Protein AF-0000000065938375 (afdb_homodimer)

Solvent-accessible surface area (backbone atoms only — not comparable to full-atom values): 30295 Å² total; per-residue (Å²): 122,75,42,34,35,33,40,29,42,66,92,52,25,64,59,48,49,50,42,37,42,41,39,72,39,53,67,46,79,49,100,87,49,58,55,34,48,52,85,42,92,47,47,42,43,30,56,31,50,32,79,52,37,41,55,39,15,43,71,57,74,20,39,21,31,38,29,40,46,55,35,34,54,45,63,65,41,68,56,38,83,73,40,83,43,70,68,38,93,85,53,74,47,67,37,32,29,26,34,31,30,43,57,88,48,88,69,65,47,76,71,65,39,52,76,32,38,33,35,16,75,52,41,59,46,50,51,50,54,32,52,77,70,70,33,58,53,50,70,38,79,39,97,58,75,57,64,71,30,47,69,75,78,18,54,27,31,46,46,79,39,79,85,44,58,72,39,48,76,50,49,33,37,77,57,46,77,75,40,78,27,41,38,25,38,35,27,7,58,71,40,56,68,33,67,69,54,31,53,53,50,51,51,51,48,51,34,42,50,8,18,50,61,15,59,69,34,26,37,37,36,28,31,28,42,62,91,30,40,68,52,32,59,66,61,46,66,80,86,51,82,53,49,75,42,80,46,95,52,84,60,32,31,33,41,36,38,72,43,54,50,86,48,44,81,61,43,50,61,51,26,42,74,33,47,38,38,78,72,43,79,43,86,50,46,55,41,80,132,122,75,41,34,34,34,40,28,41,64,94,54,25,64,60,50,48,50,45,37,42,41,39,72,37,54,67,45,79,52,99,87,50,57,57,35,48,52,83,40,93,46,48,44,44,31,56,31,50,33,80,51,37,41,56,41,16,43,70,57,72,20,39,21,33,39,29,40,46,54,35,33,56,45,63,64,42,70,57,38,84,74,41,84,44,71,68,39,94,86,55,74,49,69,38,33,31,27,34,31,31,44,58,87,49,89,69,64,47,75,72,66,40,52,76,32,38,31,35,17,76,52,42,58,46,49,51,51,53,31,52,76,70,72,32,58,52,51,69,40,80,39,94,58,74,60,63,70,31,47,69,77,78,18,56,27,31,45,45,78,38,80,82,46,60,72,40,48,76,50,49,34,37,76,58,47,77,75,41,78,28,43,37,27,38,35,26,8,58,72,39,55,68,34,68,69,53,30,52,52,51,52,49,49,48,50,33,42,51,8,17,52,62,15,58,67,34,26,34,39,34,27,31,26,41,61,90,29,41,68,51,31,57,67,61,41,67,80,82,54,83,50,46,75,42,80,45,97,52,82,57,30,30,35,41,36,41,72,44,53,49,89,46,43,82,63,42,50,61,49,26,44,73,32,48,39,36,79,71,44,79,42,86,48,45,57,43,80,130

Sequence (578 aa):
MLLKLGIPKGSLENATIDLFRRAGFQITTSSRSYFPGIDDPEIECMLIRAQEMARYVEDGILDSGLTGRDWIEENEAAIVPVADLIYAKQSFGKVRWVLAVPEASSFRTVHDLEGKIIATELVATTKRYMAKHGVKAKVEFSWGATEVKPPVLADAIVEVTETGSSLRANKLKIIDTVLESNTQLIANKASWEDPEKRRKLEDIRMLLQGAINALGKVGLMLNVHKDNLKAVLGVLPALKRPTISHLSDDEWLAVNTILDESTVRDIIPRLKQAGGEGIVEYPLNKIVLMLLKLGIPKGSLENATIDLFRRAGFQITTSSRSYFPGIDDPEIECMLIRAQEMARYVEDGILDSGLTGRDWIEENEAAIVPVADLIYAKQSFGKVRWVLAVPEASSFRTVHDLEGKIIATELVATTKRYMAKHGVKAKVEFSWGATEVKPPVLADAIVEVTETGSSLRANKLKIIDTVLESNTQLIANKASWEDPEKRRKLEDIRMLLQGAINALGKVGLMLNVHKDNLKAVLGVLPALKRPTISHLSDDEWLAVNTILDESTVRDIIPRLKQAGGEGIVEYPLNKIVL

Structure (mmCIF, N/CA/C/O backbone):
data_AF-0000000065938375-model_v1
#
loop_
_entity.id
_entity.type
_entity.pdbx_description
1 polymer 'ATP phosphoribosyltransferase'
#
loop_
_atom_site.group_PDB
_atom_site.id
_atom_site.type_symbol
_atom_site.label_atom_id
_atom_site.label_alt_id
_atom_site.label_comp_id
_atom_site.label_asym_id
_atom_site.label_entity_id
_atom_site.label_seq_id
_atom_site.pdbx_PDB_ins_code
_atom_site.Cartn_x
_atom_site.Cartn_y
_atom_site.Cartn_z
_atom_site.occupancy
_atom_site.B_iso_or_equiv
_atom_site.auth_seq_id
_atom_site.auth_comp_id
_atom_site.auth_asym_id
_atom_site.auth_atom_id
_atom_site.pdbx_PDB_model_num
ATOM 1 N N . MET A 1 1 ? 24.375 -21.438 -24.609 1 64.5 1 MET A N 1
ATOM 2 C CA . MET A 1 1 ? 23.375 -20.375 -24.641 1 64.5 1 MET A CA 1
ATOM 3 C C . MET A 1 1 ? 22.656 -20.25 -23.297 1 64.5 1 MET A C 1
ATOM 5 O O . MET A 1 1 ? 22.391 -21.25 -22.641 1 64.5 1 MET A O 1
ATOM 9 N N . LEU A 1 2 ? 22.703 -19 -22.656 1 89.5 2 LEU A N 1
ATOM 10 C CA . LEU A 1 2 ? 22.172 -18.781 -21.312 1 89.5 2 LEU A CA 1
ATOM 11 C C . LEU A 1 2 ? 20.703 -18.375 -21.375 1 89.5 2 LEU A C 1
ATOM 13 O O . LEU A 1 2 ? 20.312 -17.516 -22.156 1 89.5 2 LEU A O 1
ATOM 17 N N . LEU A 1 3 ? 19.844 -19.281 -20.891 1 97.56 3 LEU A N 1
ATOM 18 C CA . LEU A 1 3 ? 18.422 -19 -20.781 1 97.56 3 LEU A CA 1
ATOM 19 C C . LEU A 1 3 ? 18.125 -18.141 -19.562 1 97.56 3 LEU A C 1
ATOM 21 O O . LEU A 1 3 ? 18.375 -18.547 -18.438 1 97.56 3 LEU A O 1
ATOM 25 N N . LYS A 1 4 ? 17.609 -16.969 -19.812 1 97.81 4 LYS A N 1
ATOM 26 C CA . LYS A 1 4 ? 17.156 -16.109 -18.719 1 97.81 4 LYS A CA 1
ATOM 27 C C . LYS A 1 4 ? 15.734 -16.453 -18.297 1 97.81 4 LYS A C 1
ATOM 29 O O . LYS A 1 4 ? 14.789 -16.203 -19.047 1 97.81 4 LYS A O 1
ATOM 34 N N . LEU A 1 5 ? 15.641 -16.984 -17.094 1 98.44 5 LEU A N 1
ATOM 35 C CA . LEU A 1 5 ? 14.367 -17.5 -16.625 1 98.44 5 LEU A CA 1
ATOM 36 C C . LEU A 1 5 ? 13.844 -16.688 -15.445 1 98.44 5 LEU A C 1
ATOM 38 O O . LEU A 1 5 ? 14.508 -16.578 -14.414 1 98.44 5 LEU A O 1
ATOM 42 N N . GLY A 1 6 ? 12.641 -16.125 -15.633 1 98 6 GLY A N 1
ATOM 43 C CA . GLY A 1 6 ? 12.008 -15.422 -14.539 1 98 6 GLY A CA 1
ATOM 44 C C . GLY A 1 6 ? 11.266 -16.328 -13.586 1 98 6 GLY A C 1
ATOM 45 O O . GLY A 1 6 ? 10.398 -17.109 -14.008 1 98 6 GLY A O 1
ATOM 46 N N . ILE A 1 7 ? 11.641 -16.25 -12.289 1 97.75 7 ILE A N 1
ATOM 47 C CA . ILE A 1 7 ? 10.922 -16.922 -11.203 1 97.75 7 ILE A CA 1
ATOM 48 C C . ILE A 1 7 ? 10 -15.922 -10.508 1 97.75 7 ILE A C 1
ATOM 50 O O . ILE A 1 7 ? 10.422 -14.812 -10.156 1 97.75 7 ILE A O 1
ATOM 54 N N . PRO A 1 8 ? 8.703 -16.359 -10.367 1 96.19 8 PRO A N 1
ATOM 55 C CA . PRO A 1 8 ? 7.801 -15.375 -9.758 1 96.19 8 PRO A CA 1
ATOM 56 C C . PRO A 1 8 ? 8.125 -15.109 -8.289 1 96.19 8 PRO A C 1
ATOM 58 O O . PRO A 1 8 ? 8.289 -16.047 -7.508 1 96.19 8 PRO A O 1
ATOM 61 N N . LYS A 1 9 ? 8.25 -13.867 -7.961 1 93.38 9 LYS A N 1
ATOM 62 C CA . LYS A 1 9 ? 8.383 -13.422 -6.574 1 93.38 9 LYS A CA 1
ATOM 63 C C . LYS A 1 9 ? 7.012 -13.281 -5.91 1 93.38 9 LYS A C 1
ATOM 65 O O . LYS A 1 9 ? 6.023 -12.961 -6.574 1 93.38 9 LYS A O 1
ATOM 70 N N . GLY A 1 10 ? 6.977 -13.609 -4.586 1 88.81 10 GLY A N 1
ATOM 71 C CA . GLY A 1 10 ? 5.723 -13.453 -3.861 1 88.81 10 GLY A CA 1
ATOM 72 C C . GLY A 1 10 ? 5.016 -14.773 -3.607 1 88.81 10 GLY A C 1
ATOM 73 O O . GLY A 1 10 ? 5.648 -15.766 -3.236 1 88.81 10 GLY A O 1
ATOM 74 N N . SER A 1 11 ? 3.674 -14.75 -3.797 1 85.31 11 SER A N 1
ATOM 75 C CA . SER A 1 11 ? 2.818 -15.844 -3.352 1 85.31 11 SER A CA 1
ATOM 76 C C . SER A 1 11 ? 3.146 -17.141 -4.086 1 85.31 11 SER A C 1
ATOM 78 O O . SER A 1 11 ? 2.994 -18.234 -3.531 1 85.31 11 SER A O 1
ATOM 80 N N . LEU A 1 12 ? 3.688 -17 -5.328 1 90.44 12 LEU A N 1
ATOM 81 C CA . LEU A 1 12 ? 3.965 -18.172 -6.137 1 90.44 12 LEU A CA 1
ATOM 82 C C . LEU A 1 12 ? 5.395 -18.656 -5.922 1 90.44 12 LEU A C 1
ATOM 84 O O . LEU A 1 12 ? 5.773 -19.734 -6.406 1 90.44 12 LEU A O 1
ATOM 88 N N . GLU A 1 13 ? 6.141 -17.875 -5.215 1 93.25 13 GLU A N 1
ATOM 89 C CA . GLU A 1 13 ? 7.586 -18.062 -5.188 1 93.25 13 GLU A CA 1
ATOM 90 C C . GLU A 1 13 ? 7.953 -19.422 -4.613 1 93.25 13 GLU A C 1
ATOM 92 O O . GLU A 1 13 ? 8.57 -20.25 -5.297 1 93.25 13 GLU A O 1
ATOM 97 N N . ASN A 1 14 ? 7.461 -19.719 -3.432 1 93.38 14 ASN A N 1
ATOM 98 C CA . ASN A 1 14 ? 7.836 -20.9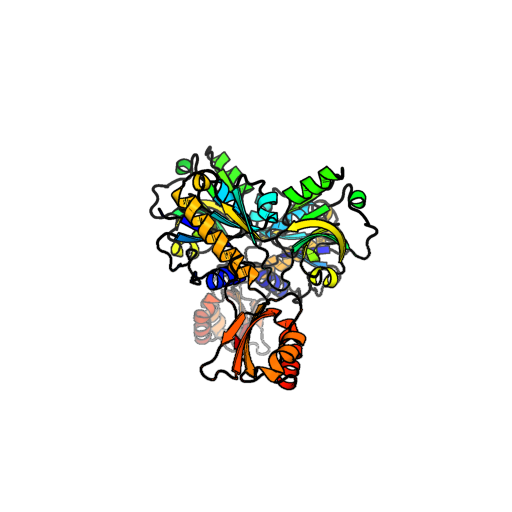69 -2.766 1 93.38 14 ASN A CA 1
ATOM 99 C C . ASN A 1 14 ? 7.297 -22.188 -3.51 1 93.38 14 ASN A C 1
ATOM 101 O O . ASN A 1 14 ? 8.008 -23.188 -3.678 1 93.38 14 ASN A O 1
ATOM 105 N N . ALA A 1 15 ? 6.094 -22.078 -3.924 1 92.19 15 ALA A N 1
ATOM 106 C CA . ALA A 1 15 ? 5.488 -23.188 -4.66 1 92.19 15 ALA A CA 1
ATOM 107 C C . ALA A 1 15 ? 6.25 -23.469 -5.957 1 92.19 15 ALA A C 1
ATOM 109 O O . ALA A 1 15 ? 6.414 -24.625 -6.348 1 92.19 15 ALA A O 1
ATOM 110 N N . THR A 1 16 ? 6.684 -22.391 -6.59 1 95.38 16 THR A N 1
ATOM 111 C CA . THR A 1 16 ? 7.426 -22.531 -7.836 1 95.38 16 THR A CA 1
ATOM 112 C C . THR A 1 16 ? 8.789 -23.156 -7.586 1 95.38 16 THR A C 1
ATOM 114 O O . THR A 1 16 ? 9.195 -24.078 -8.297 1 95.38 16 THR A O 1
ATOM 117 N N . ILE A 1 17 ? 9.422 -22.734 -6.617 1 96 17 ILE A N 1
ATOM 118 C CA . ILE A 1 17 ? 10.742 -23.266 -6.277 1 96 17 ILE A CA 1
ATOM 119 C C . ILE A 1 17 ? 10.625 -24.75 -5.906 1 96 17 ILE A C 1
ATOM 121 O O . ILE A 1 17 ? 11.445 -25.562 -6.324 1 96 17 ILE A O 1
ATOM 125 N N . ASP A 1 18 ? 9.625 -25.062 -5.172 1 94.19 18 ASP A N 1
ATOM 126 C CA . ASP A 1 18 ? 9.383 -26.469 -4.812 1 94.19 18 ASP A CA 1
ATOM 127 C C . ASP A 1 18 ? 9.109 -27.312 -6.051 1 94.19 18 ASP A C 1
ATOM 129 O O . ASP A 1 18 ? 9.586 -28.453 -6.148 1 94.19 18 ASP A O 1
ATOM 133 N N . LEU A 1 19 ? 8.344 -26.766 -6.918 1 94.44 19 LEU A N 1
ATOM 134 C CA . LEU A 1 19 ? 8.062 -27.484 -8.156 1 94.44 19 LEU A CA 1
ATOM 135 C C . LEU A 1 19 ? 9.352 -27.75 -8.93 1 94.44 19 LEU A C 1
ATOM 137 O O . LEU A 1 19 ? 9.547 -28.859 -9.438 1 94.44 19 LEU A O 1
ATOM 141 N N . PHE A 1 20 ? 10.18 -26.781 -9 1 96.81 20 PHE A N 1
ATOM 142 C CA . PHE A 1 20 ? 11.461 -26.953 -9.68 1 96.81 20 PHE A CA 1
ATOM 143 C C . PHE A 1 20 ? 12.312 -28 -8.969 1 96.81 20 PHE A C 1
ATOM 145 O O . PHE A 1 20 ? 12.977 -28.797 -9.617 1 96.81 20 PHE A O 1
ATOM 152 N N . ARG A 1 21 ? 12.305 -27.922 -7.719 1 96.38 21 ARG A N 1
ATOM 153 C CA . ARG A 1 21 ? 13.047 -28.922 -6.953 1 96.38 21 ARG A CA 1
ATOM 154 C C . ARG A 1 21 ? 12.578 -30.344 -7.293 1 96.38 21 ARG A C 1
ATOM 156 O O . ARG A 1 21 ? 13.391 -31.219 -7.547 1 96.38 21 ARG A O 1
ATOM 163 N N . ARG A 1 22 ? 11.328 -30.516 -7.332 1 93.5 22 ARG A N 1
ATOM 164 C CA . ARG A 1 22 ? 10.75 -31.812 -7.676 1 93.5 22 ARG A CA 1
ATOM 165 C C . ARG A 1 22 ? 11.102 -32.219 -9.102 1 93.5 22 ARG A C 1
ATOM 167 O O . ARG A 1 22 ? 11.227 -33.406 -9.414 1 93.5 22 ARG A O 1
ATOM 174 N N . ALA A 1 23 ? 11.25 -31.188 -9.898 1 95.25 23 ALA A N 1
ATOM 175 C CA . ALA A 1 23 ? 11.594 -31.422 -11.297 1 95.25 23 ALA A CA 1
ATOM 176 C C . ALA A 1 23 ? 13.086 -31.688 -11.461 1 95.25 23 ALA A C 1
ATOM 178 O O . ALA A 1 23 ? 13.555 -32.031 -12.555 1 95.25 23 ALA A O 1
ATOM 179 N N . GLY A 1 24 ? 13.859 -31.516 -10.391 1 95.81 24 GLY A N 1
ATOM 180 C CA . GLY A 1 24 ? 15.273 -31.844 -10.43 1 95.81 24 GLY A CA 1
ATOM 181 C C . GLY A 1 24 ? 16.172 -30.625 -10.508 1 95.81 24 GLY A C 1
ATOM 182 O O . GLY A 1 24 ? 17.375 -30.734 -10.742 1 95.81 24 GLY A O 1
ATOM 183 N N . PHE A 1 25 ? 15.555 -29.438 -10.352 1 96.69 25 PHE A N 1
ATOM 184 C CA . PHE A 1 25 ? 16.328 -28.188 -10.336 1 96.69 25 PHE A CA 1
ATOM 185 C C . PHE A 1 25 ? 16.438 -27.641 -8.922 1 96.69 25 PHE A C 1
ATOM 187 O O . PHE A 1 25 ? 15.453 -27.562 -8.195 1 96.69 25 PHE A O 1
ATOM 194 N N . GLN A 1 26 ? 17.625 -27.312 -8.586 1 97.25 26 GLN A N 1
ATOM 195 C CA . GLN A 1 26 ? 17.828 -26.688 -7.285 1 97.25 26 GLN A CA 1
ATOM 196 C C . GLN A 1 26 ? 18 -25.172 -7.422 1 97.25 26 GLN A C 1
ATOM 198 O O . GLN A 1 26 ? 19.016 -24.703 -7.926 1 97.25 26 GLN A O 1
ATOM 203 N N . ILE A 1 27 ? 17 -24.484 -6.953 1 97.19 27 ILE A N 1
ATOM 204 C CA . ILE A 1 27 ? 17.031 -23.031 -6.973 1 97.19 27 ILE A CA 1
ATOM 205 C C . ILE A 1 27 ? 17.281 -22.5 -5.562 1 97.19 27 ILE A C 1
ATOM 207 O O . ILE A 1 27 ? 16.594 -22.891 -4.617 1 97.19 27 ILE A O 1
ATOM 211 N N . THR A 1 28 ? 18.266 -21.703 -5.438 1 95.62 28 THR A N 1
ATOM 212 C CA . THR A 1 28 ? 18.609 -21.125 -4.141 1 95.62 28 THR A CA 1
ATOM 213 C C . THR A 1 28 ? 18.406 -19.609 -4.148 1 95.62 28 THR A C 1
ATOM 215 O O . THR A 1 28 ? 18.875 -18.922 -5.062 1 95.62 28 THR A O 1
ATOM 218 N N . THR A 1 29 ? 17.609 -19.25 -3.102 1 91.5 29 THR A N 1
ATOM 219 C CA . THR A 1 29 ? 17.328 -17.812 -2.99 1 91.5 29 THR A CA 1
ATOM 220 C C . THR A 1 29 ? 18.078 -17.219 -1.808 1 91.5 29 THR A C 1
ATOM 222 O O . THR A 1 29 ? 18.422 -17.922 -0.859 1 91.5 29 THR A O 1
ATOM 225 N N . SER A 1 30 ? 18.516 -15.992 -2.049 1 84.06 30 SER A N 1
ATOM 226 C CA . SER A 1 30 ? 19.094 -15.219 -0.954 1 84.06 30 SER A CA 1
ATOM 227 C C . SER A 1 30 ? 18.281 -13.961 -0.679 1 84.06 30 SER A C 1
ATOM 229 O O . SER A 1 30 ? 17.656 -13.414 -1.584 1 84.06 30 SER A O 1
ATOM 231 N N . SER A 1 31 ? 18.078 -13.578 0.655 1 73.44 31 SER A N 1
ATOM 232 C CA . SER A 1 31 ? 17.25 -12.461 1.085 1 73.44 31 SER A CA 1
ATOM 233 C C . SER A 1 31 ? 17.656 -11.164 0.399 1 73.44 31 SER A C 1
ATOM 235 O O . SER A 1 31 ? 16.859 -10.242 0.26 1 73.44 31 SER A O 1
ATOM 237 N N . ARG A 1 32 ? 18.75 -11.031 -0.144 1 67.88 32 ARG A N 1
ATOM 238 C CA . ARG A 1 32 ? 19.266 -9.75 -0.603 1 67.88 32 ARG A CA 1
ATOM 239 C C . ARG A 1 32 ? 19.469 -9.75 -2.113 1 67.88 32 ARG A C 1
ATOM 241 O O . ARG A 1 32 ? 19.984 -8.781 -2.674 1 67.88 32 ARG A O 1
ATOM 248 N N . SER A 1 33 ? 19.016 -10.898 -2.711 1 77.44 33 SER A N 1
ATOM 249 C CA . SER A 1 33 ? 19.344 -10.969 -4.129 1 77.44 33 SER A CA 1
ATOM 250 C C . SER A 1 33 ? 18.109 -11.273 -4.969 1 77.44 33 SER A C 1
ATOM 252 O O . SER A 1 33 ? 17.234 -12.031 -4.547 1 77.44 33 SER A O 1
ATOM 254 N N . TYR A 1 34 ? 18.109 -10.586 -6.082 1 85.62 34 TYR A N 1
ATOM 255 C CA . TYR A 1 34 ? 17.078 -10.836 -7.078 1 85.62 34 TYR A CA 1
ATOM 256 C C . TYR A 1 34 ? 17.547 -11.844 -8.117 1 85.62 34 TYR A C 1
ATOM 258 O O . TYR A 1 34 ? 16.906 -12.023 -9.156 1 85.62 34 TYR A O 1
ATOM 266 N N . PHE A 1 35 ? 18.594 -12.438 -7.844 1 91 35 PHE A N 1
ATOM 267 C CA . PHE A 1 35 ? 19.172 -13.414 -8.766 1 91 35 PHE A CA 1
ATOM 268 C C . PHE A 1 35 ? 19.406 -14.742 -8.062 1 91 35 PHE A C 1
ATOM 270 O O . PHE A 1 35 ? 20.531 -15.031 -7.629 1 91 35 PHE A O 1
ATOM 277 N N . PRO A 1 36 ? 18.422 -15.562 -8.062 1 94.69 36 PRO A N 1
ATOM 278 C CA . PRO A 1 36 ? 18.625 -16.875 -7.453 1 94.69 36 PRO A CA 1
ATOM 279 C C . PRO A 1 36 ? 19.641 -17.734 -8.211 1 94.69 36 PRO A C 1
ATOM 281 O O . PRO A 1 36 ? 19.781 -17.594 -9.43 1 94.69 36 PRO A O 1
ATOM 284 N N . GLY A 1 37 ? 20.328 -18.594 -7.477 1 94.88 37 GLY A N 1
ATOM 285 C CA . GLY A 1 37 ? 21.125 -19.625 -8.109 1 94.88 37 GLY A CA 1
ATOM 286 C C . GLY A 1 37 ? 20.312 -20.797 -8.602 1 94.88 37 GLY A C 1
ATOM 287 O O . GLY A 1 37 ? 19.219 -21.062 -8.086 1 94.88 37 GLY A O 1
ATOM 288 N N . ILE A 1 38 ? 20.828 -21.391 -9.641 1 96.12 38 ILE A N 1
ATOM 289 C CA . ILE A 1 38 ? 20.234 -22.641 -10.117 1 96.12 38 ILE A CA 1
ATOM 290 C C . ILE A 1 38 ? 21.359 -23.609 -10.5 1 96.12 38 ILE A C 1
ATOM 292 O O . ILE A 1 38 ? 22.391 -23.203 -11.023 1 96.12 38 ILE A O 1
ATOM 296 N N . ASP A 1 39 ? 21.219 -24.875 -10.219 1 96.94 39 ASP A N 1
ATOM 297 C CA . ASP A 1 39 ? 22.25 -25.891 -10.492 1 96.94 39 ASP A CA 1
ATOM 298 C C . ASP A 1 39 ? 22.219 -26.312 -11.961 1 96.94 39 ASP A C 1
ATOM 300 O O . ASP A 1 39 ? 22.234 -27.516 -12.258 1 96.94 39 ASP A O 1
ATOM 304 N N . ASP A 1 40 ? 22.016 -25.391 -12.852 1 96.19 40 ASP A N 1
ATOM 305 C CA . ASP A 1 40 ? 22.062 -25.578 -14.297 1 96.19 40 ASP A CA 1
ATOM 306 C C . ASP A 1 40 ? 22.828 -24.422 -14.961 1 96.19 40 ASP A C 1
ATOM 308 O O . ASP A 1 40 ? 22.344 -23.297 -15 1 96.19 40 ASP A O 1
ATOM 312 N N . PRO A 1 41 ? 23.984 -24.688 -15.516 1 95.44 41 PRO A N 1
ATOM 313 C CA . PRO A 1 41 ? 24.828 -23.609 -16.047 1 95.44 41 PRO A CA 1
ATOM 314 C C . PRO A 1 41 ? 24.234 -22.938 -17.281 1 95.44 41 PRO A C 1
ATOM 316 O O . PRO A 1 41 ? 24.703 -21.891 -17.703 1 95.44 41 PRO A O 1
ATOM 319 N N . GLU A 1 42 ? 23.172 -23.5 -17.828 1 96.5 42 GLU A N 1
ATOM 320 C CA . GLU A 1 42 ? 22.562 -22.953 -19.031 1 96.5 42 GLU A CA 1
ATOM 321 C C . GLU A 1 42 ? 21.422 -21.984 -18.688 1 96.5 42 GLU A C 1
ATOM 323 O O . GLU A 1 42 ? 20.797 -21.406 -19.578 1 96.5 42 GLU A O 1
ATOM 328 N N . ILE A 1 43 ? 21.203 -21.844 -17.375 1 97.62 43 ILE A N 1
ATOM 329 C CA . ILE A 1 43 ? 20.062 -21.031 -16.969 1 97.62 43 ILE A CA 1
ATOM 330 C C . ILE A 1 43 ? 20.5 -19.969 -15.977 1 97.62 43 ILE A C 1
ATOM 332 O O . ILE A 1 43 ? 21.297 -20.25 -15.078 1 97.62 43 ILE A O 1
ATOM 336 N N . GLU A 1 44 ? 20.016 -18.828 -16.156 1 96.38 44 GLU A N 1
ATOM 337 C CA . GLU A 1 44 ? 20.094 -17.766 -15.172 1 96.38 44 GLU A CA 1
ATOM 338 C C . GLU A 1 44 ? 18.719 -17.312 -14.711 1 96.38 44 GLU A C 1
ATOM 340 O O . GLU A 1 44 ? 17.859 -16.984 -15.539 1 96.38 44 GLU A O 1
ATOM 345 N N . CYS A 1 45 ? 18.594 -17.281 -13.406 1 96.62 45 CYS A N 1
ATOM 346 C CA . CYS A 1 45 ? 17.266 -16.969 -12.883 1 96.62 45 CYS A CA 1
ATOM 347 C C . CYS A 1 45 ? 17.203 -15.523 -12.391 1 96.62 45 CYS A C 1
ATOM 349 O O . CYS A 1 45 ? 18.219 -14.961 -11.992 1 96.62 45 CYS A O 1
ATOM 351 N N . MET A 1 46 ? 16.031 -15.016 -12.422 1 95.12 46 MET A N 1
ATOM 352 C CA . MET A 1 46 ? 15.727 -13.719 -11.828 1 95.12 46 MET A CA 1
ATOM 353 C C . MET A 1 46 ? 14.367 -13.758 -11.125 1 95.12 46 MET A C 1
ATOM 355 O O . MET A 1 46 ? 13.406 -14.312 -11.648 1 95.12 46 MET A O 1
ATOM 359 N N . LEU A 1 47 ? 14.352 -13.172 -9.953 1 95.44 47 LEU A N 1
ATOM 360 C CA . LEU A 1 47 ? 13.078 -13.023 -9.266 1 95.44 47 LEU A CA 1
ATOM 361 C C . LEU A 1 47 ? 12.32 -11.805 -9.781 1 95.44 47 LEU A C 1
ATOM 363 O O . LEU A 1 47 ? 12.852 -10.688 -9.781 1 95.44 47 LEU A O 1
ATOM 367 N N . ILE A 1 48 ? 11.125 -12.086 -10.297 1 95.56 48 ILE A N 1
ATOM 368 C CA . ILE A 1 48 ? 10.297 -11.039 -10.891 1 95.56 48 ILE A CA 1
ATOM 369 C C . ILE A 1 48 ? 8.883 -11.117 -10.312 1 95.56 48 ILE A C 1
ATOM 371 O O . ILE A 1 48 ? 8.32 -12.203 -10.172 1 95.56 48 ILE A O 1
ATOM 375 N N . ARG A 1 49 ? 8.336 -9.953 -9.977 1 95.62 49 ARG A N 1
ATOM 376 C CA . ARG A 1 49 ? 6.934 -9.961 -9.578 1 95.62 49 ARG A CA 1
ATOM 377 C C . ARG A 1 49 ? 6.059 -10.555 -10.68 1 95.62 49 ARG A C 1
ATOM 379 O O . ARG A 1 49 ? 6.211 -10.219 -11.852 1 95.62 49 ARG A O 1
ATOM 386 N N . ALA A 1 50 ? 5.145 -11.438 -10.211 1 96.12 50 ALA A N 1
ATOM 387 C CA . ALA A 1 50 ? 4.273 -12.109 -11.18 1 96.12 50 ALA A CA 1
ATOM 388 C C . ALA A 1 50 ? 3.564 -11.094 -12.07 1 96.12 50 ALA A C 1
ATOM 390 O O . ALA A 1 50 ? 3.4 -11.328 -13.273 1 96.12 50 ALA A O 1
ATOM 391 N N . GLN A 1 51 ? 3.244 -9.953 -11.539 1 96.38 51 GLN A N 1
ATOM 392 C CA . GLN A 1 51 ? 2.473 -8.922 -12.234 1 96.38 51 GLN A CA 1
ATOM 393 C C . GLN A 1 51 ? 3.252 -8.344 -13.414 1 96.38 51 GLN A C 1
ATOM 395 O O . GLN A 1 51 ? 2.66 -7.836 -14.367 1 96.38 51 GLN A O 1
ATOM 400 N N . GLU A 1 52 ? 4.562 -8.438 -13.375 1 96.5 52 GLU A N 1
ATOM 401 C CA . GLU A 1 52 ? 5.414 -7.797 -14.367 1 96.5 52 GLU A CA 1
ATOM 402 C C . GLU A 1 52 ? 6.059 -8.828 -15.289 1 96.5 52 GLU A C 1
ATOM 404 O O . GLU A 1 52 ? 6.648 -8.469 -16.312 1 96.5 52 GLU A O 1
ATOM 409 N N . MET A 1 53 ? 5.938 -10.055 -15.023 1 97.69 53 MET A N 1
ATOM 410 C CA . MET A 1 53 ? 6.688 -11.117 -15.68 1 97.69 53 MET A CA 1
ATOM 411 C C . MET A 1 53 ? 6.402 -11.141 -17.188 1 97.69 53 MET A C 1
ATOM 413 O O . MET A 1 53 ? 7.332 -11.156 -18 1 97.69 53 MET A O 1
ATOM 417 N N . ALA A 1 54 ? 5.145 -11.086 -17.547 1 98.25 54 ALA A N 1
ATOM 418 C CA . ALA A 1 54 ? 4.762 -11.242 -18.938 1 98.25 54 ALA A CA 1
ATOM 419 C C . ALA A 1 54 ? 5.348 -10.125 -19.797 1 98.25 54 ALA A C 1
ATOM 421 O O . ALA A 1 54 ? 5.77 -10.359 -20.938 1 98.25 54 ALA A O 1
ATOM 422 N N . ARG A 1 55 ? 5.383 -8.969 -19.266 1 96.94 55 ARG A N 1
ATOM 423 C CA . ARG A 1 55 ? 5.922 -7.832 -20.016 1 96.94 55 ARG A CA 1
ATOM 424 C C . ARG A 1 55 ? 7.418 -7.992 -20.25 1 96.94 55 ARG A C 1
ATOM 426 O O . ARG A 1 55 ? 7.902 -7.75 -21.359 1 96.94 55 ARG A O 1
ATOM 433 N N . TYR A 1 56 ? 8.133 -8.391 -19.234 1 97.25 56 TYR A N 1
ATOM 434 C CA . TYR A 1 56 ? 9.578 -8.547 -19.359 1 97.25 56 TYR A CA 1
ATOM 435 C C . TYR A 1 56 ? 9.922 -9.672 -20.328 1 97.25 56 TYR A C 1
ATOM 437 O O . TYR A 1 56 ? 10.938 -9.602 -21.031 1 97.25 56 TYR A O 1
ATOM 445 N N . VAL A 1 57 ? 9.07 -10.695 -20.375 1 98.5 57 VAL A N 1
ATOM 446 C CA . VAL A 1 57 ? 9.266 -11.773 -21.344 1 98.5 57 VAL A CA 1
ATOM 447 C C . VAL A 1 57 ? 8.938 -11.281 -22.75 1 98.5 57 VAL A C 1
ATOM 449 O O . VAL A 1 57 ? 9.688 -11.531 -23.688 1 98.5 57 VAL A O 1
ATOM 452 N N . GLU A 1 58 ? 7.871 -10.555 -22.828 1 98.31 58 GLU A N 1
ATOM 453 C CA . GLU A 1 58 ? 7.492 -9.992 -24.125 1 98.31 58 GLU A CA 1
ATOM 454 C C . GLU A 1 58 ? 8.602 -9.109 -24.688 1 98.31 58 GLU A C 1
ATOM 456 O O . GLU A 1 58 ? 8.914 -9.195 -25.891 1 98.31 58 GLU A O 1
ATOM 461 N N . ASP A 1 59 ? 9.227 -8.344 -23.859 1 96 59 ASP A N 1
ATOM 462 C CA . ASP A 1 59 ? 10.211 -7.344 -24.266 1 96 59 ASP A CA 1
ATOM 463 C C . ASP A 1 59 ? 11.562 -7.996 -24.562 1 96 59 ASP A C 1
ATOM 465 O O . ASP A 1 59 ? 12.477 -7.34 -25.062 1 96 59 ASP A O 1
ATOM 469 N N . GLY A 1 60 ? 11.68 -9.219 -24.172 1 96.69 60 GLY A N 1
ATOM 470 C CA . GLY A 1 60 ? 12.906 -9.945 -24.484 1 96.69 60 GLY A CA 1
ATOM 471 C C . GLY A 1 60 ? 13.984 -9.758 -23.422 1 96.69 60 GLY A C 1
ATOM 472 O O . GLY A 1 60 ? 15.117 -10.211 -23.609 1 96.69 60 GLY A O 1
ATOM 473 N N . ILE A 1 61 ? 13.602 -9.07 -22.391 1 95.75 61 ILE A N 1
ATOM 474 C CA . ILE A 1 61 ? 14.531 -8.969 -21.266 1 95.75 61 ILE A CA 1
ATOM 475 C C . ILE A 1 61 ? 14.766 -10.352 -20.656 1 95.75 61 ILE A C 1
ATOM 477 O O . ILE A 1 61 ? 15.883 -10.68 -20.266 1 95.75 61 ILE A O 1
ATOM 481 N N . LEU A 1 62 ? 13.719 -11.07 -20.609 1 97.56 62 LEU A N 1
ATOM 482 C CA . LEU A 1 62 ? 13.758 -12.477 -20.219 1 97.56 62 LEU A CA 1
ATOM 483 C C . LEU A 1 62 ? 13.414 -13.383 -21.391 1 97.56 62 LEU A C 1
ATOM 485 O O . LEU A 1 62 ? 12.57 -13.031 -22.219 1 97.56 62 LEU A O 1
ATOM 489 N N . ASP A 1 63 ? 14.086 -14.539 -21.391 1 98.56 63 ASP A N 1
ATOM 490 C CA . ASP A 1 63 ? 13.75 -15.531 -22.406 1 98.56 63 ASP A CA 1
ATOM 491 C C . ASP A 1 63 ? 12.445 -16.25 -22.062 1 98.56 63 ASP A C 1
ATOM 493 O O . ASP A 1 63 ? 11.695 -16.641 -22.969 1 98.56 63 ASP A O 1
ATOM 497 N N . SER A 1 64 ? 12.242 -16.391 -20.797 1 98.81 64 SER A N 1
ATOM 498 C CA . SER A 1 64 ? 11.102 -17.141 -20.297 1 98.81 64 SER A CA 1
ATOM 499 C C . SER A 1 64 ? 10.789 -16.781 -18.844 1 98.81 64 SER A C 1
ATOM 501 O O . SER A 1 64 ? 11.586 -16.125 -18.172 1 98.81 64 SER A O 1
ATOM 503 N N . GLY A 1 65 ? 9.617 -17.203 -18.391 1 98.62 65 GLY A N 1
ATOM 504 C CA . GLY A 1 65 ? 9.211 -16.98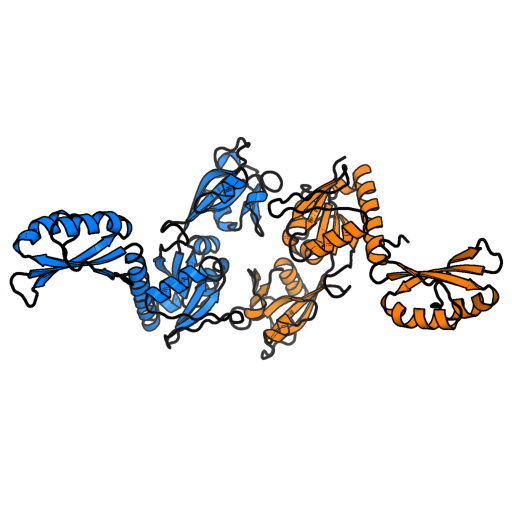4 -17.016 1 98.62 65 GLY A CA 1
ATOM 505 C C . GLY A 1 65 ? 7.918 -17.688 -16.656 1 98.62 65 GLY A C 1
ATOM 506 O O . GLY A 1 65 ? 7.258 -18.266 -17.516 1 98.62 65 GLY A O 1
ATOM 507 N N . LEU A 1 66 ? 7.672 -17.734 -15.383 1 98.31 66 LEU A N 1
ATOM 508 C CA . LEU A 1 66 ? 6.418 -18.281 -14.875 1 98.31 66 LEU A CA 1
ATOM 509 C C . LEU A 1 66 ? 5.551 -17.188 -14.273 1 98.31 66 LEU A C 1
ATOM 511 O O . LEU A 1 66 ? 6.039 -16.359 -13.492 1 98.31 66 LEU A O 1
ATOM 515 N N . THR A 1 67 ? 4.324 -17.141 -14.695 1 97.31 67 THR A N 1
ATOM 516 C CA . THR A 1 67 ? 3.344 -16.203 -14.164 1 97.31 67 THR A CA 1
ATOM 517 C C . THR A 1 67 ? 1.925 -16.719 -14.391 1 97.31 67 THR A C 1
ATOM 519 O O . THR A 1 67 ? 1.73 -17.781 -15 1 97.31 67 THR A O 1
ATOM 522 N N . GLY A 1 68 ? 1.034 -16.016 -13.82 1 96.12 68 GLY A N 1
ATOM 523 C CA . GLY A 1 68 ? -0.357 -16.406 -13.984 1 96.12 68 GLY A CA 1
ATOM 524 C C . GLY A 1 68 ? -0.936 -15.977 -15.32 1 96.12 68 GLY A C 1
ATOM 525 O O . GLY A 1 68 ? -0.565 -14.93 -15.859 1 96.12 68 GLY A O 1
ATOM 526 N N . ARG A 1 69 ? -1.895 -16.828 -15.789 1 96.44 69 ARG A N 1
ATOM 527 C CA . ARG A 1 69 ? -2.66 -16.469 -16.969 1 96.44 69 ARG A CA 1
ATOM 528 C C . ARG A 1 69 ? -3.311 -15.094 -16.797 1 96.44 69 ARG A C 1
ATOM 530 O O . ARG A 1 69 ? -3.428 -14.336 -17.766 1 96.44 69 ARG A O 1
ATOM 537 N N . ASP A 1 70 ? -3.676 -14.789 -15.609 1 97.25 70 ASP A N 1
ATOM 538 C CA . ASP A 1 70 ? -4.305 -13.508 -15.297 1 97.25 70 ASP A CA 1
ATOM 539 C C . ASP A 1 70 ? -3.385 -12.344 -15.656 1 97.25 70 ASP A C 1
ATOM 541 O O . ASP A 1 70 ? -3.816 -11.383 -16.297 1 97.25 70 ASP A O 1
ATOM 545 N N . TRP A 1 71 ? -2.176 -12.461 -15.398 1 97.5 71 TRP A N 1
ATOM 546 C CA . TRP A 1 71 ? -1.251 -11.359 -15.633 1 97.5 71 TRP A CA 1
ATOM 547 C C . TRP A 1 71 ? -0.843 -11.297 -17.109 1 97.5 71 TRP A C 1
ATOM 549 O O . TRP A 1 71 ? -0.56 -10.219 -17.625 1 97.5 71 TRP A O 1
ATOM 559 N N . ILE A 1 72 ? -0.793 -12.461 -17.75 1 98.31 72 ILE A N 1
ATOM 560 C CA . ILE A 1 72 ? -0.586 -12.469 -19.188 1 98.31 72 ILE A CA 1
ATOM 561 C C . ILE A 1 72 ? -1.72 -11.719 -19.891 1 98.31 72 ILE A C 1
ATOM 563 O O . ILE A 1 72 ? -1.475 -10.859 -20.734 1 98.31 72 ILE A O 1
ATOM 567 N N . GLU A 1 73 ? -2.932 -11.984 -19.453 1 97.81 73 GLU A N 1
ATOM 568 C CA . GLU A 1 73 ? -4.109 -11.344 -20.031 1 97.81 73 GLU A CA 1
ATOM 569 C C . GLU A 1 73 ? -4.168 -9.859 -19.672 1 97.81 73 GLU A C 1
ATOM 571 O O . GLU A 1 73 ? -4.457 -9.016 -20.516 1 97.81 73 GLU A O 1
ATOM 576 N N . GLU A 1 74 ? -3.918 -9.547 -18.391 1 98.12 74 GLU A N 1
ATOM 577 C CA . GLU A 1 74 ? -3.941 -8.164 -17.922 1 98.12 74 GLU A CA 1
ATOM 578 C C . GLU A 1 74 ? -3.045 -7.273 -18.781 1 98.12 74 GLU A C 1
ATOM 580 O O . GLU A 1 74 ? -3.424 -6.156 -19.141 1 98.12 74 GLU A O 1
ATOM 585 N N . ASN A 1 75 ? -1.873 -7.832 -19.141 1 96.94 75 ASN A N 1
ATOM 586 C CA . ASN A 1 75 ? -0.876 -7.066 -19.891 1 96.94 75 ASN A CA 1
ATOM 587 C C . ASN A 1 75 ? -1.042 -7.238 -21.391 1 96.94 75 ASN A C 1
ATOM 589 O O . ASN A 1 75 ? -0.317 -6.621 -22.172 1 96.94 75 ASN A O 1
ATOM 593 N N . GLU A 1 76 ? -1.969 -8.094 -21.797 1 97.12 76 GLU A N 1
ATOM 594 C CA . GLU A 1 76 ? -2.123 -8.422 -23.203 1 97.12 76 GLU A CA 1
ATOM 595 C C . GLU A 1 76 ? -0.776 -8.734 -23.859 1 97.12 76 GLU A C 1
ATOM 597 O O . GLU A 1 76 ? -0.46 -8.219 -24.922 1 97.12 76 GLU A O 1
ATOM 602 N N . ALA A 1 77 ? -0.012 -9.461 -23.156 1 97.44 77 ALA A N 1
ATOM 603 C CA . ALA A 1 77 ? 1.373 -9.703 -23.562 1 97.44 77 ALA A CA 1
ATOM 604 C C . ALA A 1 77 ? 1.444 -10.664 -24.734 1 97.44 77 ALA A C 1
ATOM 606 O O . ALA A 1 77 ? 0.765 -11.695 -24.75 1 97.44 77 ALA A O 1
ATOM 607 N N . ALA A 1 78 ? 2.24 -10.305 -25.703 1 98.12 78 ALA A N 1
ATOM 608 C CA . ALA A 1 78 ? 2.516 -11.18 -26.828 1 98.12 78 ALA A CA 1
ATOM 609 C C . ALA A 1 78 ? 3.662 -12.141 -26.531 1 98.12 78 ALA A C 1
ATOM 611 O O . ALA A 1 78 ? 4.828 -11.836 -26.797 1 98.12 78 ALA A O 1
ATOM 612 N N . ILE A 1 79 ? 3.242 -13.273 -26 1 98.69 79 ILE A N 1
ATOM 613 C CA . ILE A 1 79 ? 4.211 -14.281 -25.594 1 98.69 79 ILE A CA 1
ATOM 614 C C . ILE A 1 79 ? 3.803 -15.641 -26.141 1 98.69 79 ILE A C 1
ATOM 616 O O . ILE A 1 79 ? 2.746 -15.781 -26.766 1 98.69 79 ILE A O 1
ATOM 620 N N . VAL A 1 80 ? 4.73 -16.625 -26.078 1 98.56 80 VAL A N 1
ATOM 621 C CA . VAL A 1 80 ? 4.434 -18 -26.422 1 98.56 80 VAL A CA 1
ATOM 622 C C . VAL A 1 80 ? 4.07 -18.781 -25.172 1 98.56 80 VAL A C 1
ATOM 624 O O . VAL A 1 80 ? 4.895 -18.938 -24.266 1 98.56 80 VAL A O 1
ATOM 627 N N . PRO A 1 81 ? 2.797 -19.219 -25.047 1 97.94 81 PRO A N 1
ATOM 628 C CA . PRO A 1 81 ? 2.486 -20.125 -23.953 1 97.94 81 PRO A CA 1
ATOM 629 C C . PRO A 1 81 ? 3.16 -21.484 -24.109 1 97.94 81 PRO A C 1
ATOM 631 O O . PRO A 1 81 ? 2.916 -22.188 -25.094 1 97.94 81 PRO A O 1
ATOM 634 N N . VAL A 1 82 ? 3.992 -21.875 -23.188 1 98.25 82 VAL A N 1
ATOM 635 C CA . VAL A 1 82 ? 4.77 -23.094 -23.281 1 98.25 82 VAL A CA 1
ATOM 636 C C . VAL A 1 82 ? 4.047 -24.219 -22.547 1 98.25 82 VAL A C 1
ATOM 638 O O . VAL A 1 82 ? 4.008 -25.359 -23.016 1 98.25 82 VAL A O 1
ATOM 641 N N . ALA A 1 83 ? 3.484 -23.938 -21.359 1 96.88 83 ALA A N 1
ATOM 642 C CA . ALA A 1 83 ? 2.812 -24.969 -20.562 1 96.88 83 ALA A CA 1
ATOM 643 C C . ALA A 1 83 ? 1.848 -24.359 -19.562 1 96.88 83 ALA A C 1
ATOM 645 O O . ALA A 1 83 ? 2.145 -23.312 -18.969 1 96.88 83 ALA A O 1
ATOM 646 N N . ASP A 1 84 ? 0.728 -25.016 -19.391 1 94.75 84 ASP A N 1
ATOM 647 C CA . ASP A 1 84 ? -0.126 -24.781 -18.219 1 94.75 84 ASP A CA 1
ATOM 648 C C . ASP A 1 84 ? 0.362 -25.578 -17.016 1 94.75 84 ASP A C 1
ATOM 650 O O . ASP A 1 84 ? 0.548 -26.797 -17.094 1 94.75 84 ASP A O 1
ATOM 654 N N . LEU A 1 85 ? 0.609 -24.922 -16.016 1 93.25 85 LEU A N 1
ATOM 655 C CA . LEU A 1 85 ? 1.104 -25.562 -14.797 1 93.25 85 LEU A CA 1
ATOM 656 C C . LEU A 1 85 ? 0.102 -25.406 -13.656 1 93.25 85 LEU A C 1
ATOM 658 O O . LEU A 1 85 ? -0.001 -24.344 -13.055 1 93.25 85 LEU A O 1
ATOM 662 N N . ILE A 1 86 ? -0.57 -26.422 -13.375 1 87.12 86 ILE A N 1
ATOM 663 C CA . ILE A 1 86 ? -1.572 -26.375 -12.312 1 87.12 86 ILE A CA 1
ATOM 664 C C . ILE A 1 86 ? -1.005 -27 -11.039 1 87.12 86 ILE A C 1
ATOM 666 O O . ILE A 1 86 ? -0.965 -28.219 -10.898 1 87.12 86 ILE A O 1
ATOM 670 N N . TYR A 1 87 ? -0.346 -26.281 -10.18 1 77 87 TYR A N 1
ATOM 671 C CA . TYR A 1 87 ? 0.233 -26.734 -8.922 1 77 87 TYR A CA 1
ATOM 672 C C . TYR A 1 87 ? -0.181 -25.828 -7.77 1 77 87 TYR A C 1
ATOM 674 O O . TYR A 1 87 ? 0.383 -25.906 -6.676 1 77 87 TYR A O 1
ATOM 682 N N . ALA A 1 88 ? -1.379 -25.172 -7.734 1 58 88 ALA A N 1
ATOM 683 C CA . ALA A 1 88 ? -1.759 -24.094 -6.824 1 58 88 ALA A CA 1
ATOM 684 C C . ALA A 1 88 ? -1.421 -24.438 -5.379 1 58 88 ALA A C 1
ATOM 686 O O . ALA A 1 88 ? -1.202 -25.609 -5.055 1 58 88 ALA A O 1
ATOM 687 N N . LYS A 1 89 ? -1.089 -23.266 -4.418 1 49.66 89 LYS A N 1
ATOM 688 C CA . LYS A 1 89 ? -0.664 -23.234 -3.023 1 49.66 89 LYS A CA 1
ATOM 689 C C . LYS A 1 89 ? -1.339 -24.344 -2.215 1 49.66 89 LYS A C 1
ATOM 691 O O . LYS A 1 89 ? -0.665 -25.125 -1.549 1 49.66 89 LYS A O 1
ATOM 696 N N . GLN A 1 90 ? -2.574 -24.156 -1.933 1 46.06 90 GLN A N 1
ATOM 697 C CA . GLN A 1 90 ? -3.287 -25.031 -1.006 1 46.06 90 GLN A CA 1
ATOM 698 C C . GLN A 1 90 ? -4.035 -26.125 -1.752 1 46.06 90 GLN A C 1
ATOM 700 O O . GLN A 1 90 ? -4.16 -27.25 -1.253 1 46.06 90 GLN A O 1
ATOM 705 N N . SER A 1 91 ? -4.922 -25.688 -2.734 1 48.75 91 SER A N 1
ATOM 706 C CA . SER A 1 91 ? -5.758 -26.641 -3.469 1 48.75 91 SER A CA 1
ATOM 707 C C . SER A 1 91 ? -5.301 -26.766 -4.918 1 48.75 91 SER A C 1
ATOM 709 O O . SER A 1 91 ? -4.746 -25.828 -5.488 1 48.75 91 SER A O 1
ATOM 711 N N . PHE A 1 92 ? -4.723 -27.984 -5.383 1 53.66 92 PHE A N 1
ATOM 712 C CA . PHE A 1 92 ? -4.387 -28.344 -6.758 1 53.66 92 PHE A CA 1
ATOM 713 C C . PHE A 1 92 ? -5.305 -27.625 -7.742 1 53.66 92 PHE A C 1
ATOM 715 O O . PHE A 1 92 ? -5.336 -27.969 -8.93 1 53.66 92 PHE A O 1
ATOM 722 N N . GLY A 1 93 ? -6.023 -26.594 -7.25 1 60.31 93 GLY A N 1
ATOM 723 C CA . GLY A 1 93 ? -7.02 -26.094 -8.188 1 60.31 93 GLY A CA 1
ATOM 724 C C . GLY A 1 93 ? -6.676 -24.734 -8.758 1 60.31 93 GLY A C 1
ATOM 725 O O . GLY A 1 93 ? -5.66 -24.141 -8.398 1 60.31 93 GLY A O 1
ATOM 726 N N . LYS A 1 94 ? -7.383 -24.359 -9.781 1 75.12 94 LYS A N 1
ATOM 727 C CA . LYS A 1 94 ? -7.359 -23.062 -10.477 1 75.12 94 LYS A CA 1
ATOM 728 C C . LYS A 1 94 ? -7.836 -21.938 -9.57 1 75.12 94 LYS A C 1
ATOM 730 O O . LYS A 1 94 ? -8.664 -22.156 -8.688 1 75.12 94 LYS A O 1
ATOM 735 N N . VAL A 1 95 ? -7.117 -20.875 -9.625 1 87.56 95 VAL A N 1
ATOM 736 C CA . VAL A 1 95 ? -7.598 -19.672 -8.953 1 87.56 95 VAL A CA 1
ATOM 737 C C . VAL A 1 95 ? -8.586 -18.938 -9.852 1 87.56 95 VAL A C 1
ATOM 739 O O . VAL A 1 95 ? -8.578 -19.125 -11.07 1 87.56 95 VAL A O 1
ATOM 742 N N . ARG A 1 96 ? -9.477 -18.266 -9.227 1 94.88 96 ARG A N 1
ATOM 743 C CA . ARG A 1 96 ? -10.453 -17.5 -9.977 1 94.88 96 ARG A CA 1
ATOM 744 C C . ARG A 1 96 ? -10.43 -16.031 -9.555 1 94.88 96 ARG A C 1
ATOM 746 O O . ARG A 1 96 ? -10.297 -15.719 -8.375 1 94.88 96 ARG A O 1
ATOM 753 N N . TRP A 1 97 ? -10.43 -15.203 -10.586 1 97.69 97 TRP A N 1
ATOM 754 C CA . TRP A 1 97 ? -10.805 -13.812 -10.352 1 97.69 97 TRP A CA 1
ATOM 755 C C . TRP A 1 97 ? -12.312 -13.633 -10.414 1 97.69 97 TRP A C 1
ATOM 757 O O . TRP A 1 97 ? -12.945 -13.938 -11.43 1 97.69 97 TRP A O 1
ATOM 767 N N . VAL A 1 98 ? -12.844 -13.102 -9.305 1 98.5 98 VAL A N 1
ATOM 768 C CA . VAL A 1 98 ? -14.297 -13.086 -9.211 1 98.5 98 VAL A CA 1
ATOM 769 C C . VAL A 1 98 ? -14.781 -11.648 -9.023 1 98.5 98 VAL A C 1
ATOM 771 O O . VAL A 1 98 ? -14.055 -10.805 -8.492 1 98.5 98 VAL A O 1
ATOM 774 N N . LEU A 1 99 ? -15.953 -11.422 -9.57 1 98.81 99 LEU A N 1
ATOM 775 C CA . LEU A 1 99 ? -16.703 -10.203 -9.281 1 98.81 99 LEU A CA 1
ATOM 776 C C . LEU A 1 99 ? -17.484 -10.336 -7.977 1 98.81 99 LEU A C 1
ATOM 778 O O . LEU A 1 99 ? -18.359 -11.188 -7.867 1 98.81 99 LEU A O 1
ATOM 782 N N . ALA A 1 100 ? -17.141 -9.508 -7.004 1 98.81 100 ALA A N 1
ATOM 783 C CA . ALA A 1 100 ? -17.75 -9.625 -5.68 1 98.81 100 ALA A CA 1
ATOM 784 C C . ALA A 1 100 ? -18.391 -8.305 -5.25 1 98.81 100 ALA A C 1
ATOM 786 O O . ALA A 1 100 ? -17.859 -7.23 -5.547 1 98.81 100 ALA A O 1
ATOM 787 N N . VAL A 1 101 ? -19.5 -8.453 -4.559 1 98.81 101 VAL A N 1
ATOM 788 C CA . VAL A 1 101 ? -20.281 -7.312 -4.098 1 98.81 101 VAL A CA 1
ATOM 789 C C . VAL A 1 101 ? -20.688 -7.52 -2.643 1 98.81 101 VAL A C 1
ATOM 791 O O . VAL A 1 101 ? -20.609 -8.641 -2.123 1 98.81 101 VAL A O 1
ATOM 794 N N . PRO A 1 102 ? -21.109 -6.406 -2.008 1 98.5 102 PRO A N 1
ATOM 795 C CA . PRO A 1 102 ? -21.609 -6.605 -0.646 1 98.5 102 PRO A CA 1
ATOM 796 C C . PRO A 1 102 ? -22.797 -7.559 -0.59 1 98.5 102 PRO A C 1
ATOM 798 O O . PRO A 1 102 ? -23.703 -7.484 -1.436 1 98.5 102 PRO A O 1
ATOM 801 N N . GLU A 1 103 ? -22.766 -8.352 0.412 1 97.94 103 GLU A N 1
ATOM 802 C CA . GLU A 1 103 ? -23.859 -9.297 0.602 1 97.94 103 GLU A CA 1
ATOM 803 C C . GLU A 1 103 ? -25.203 -8.57 0.745 1 97.94 103 GLU A C 1
ATOM 805 O O . GLU A 1 103 ? -26.234 -9.062 0.27 1 97.94 103 GLU A O 1
ATOM 810 N N . ALA A 1 104 ? -25.141 -7.508 1.347 1 97.5 104 ALA A N 1
ATOM 811 C CA . ALA A 1 104 ? -26.344 -6.754 1.667 1 97.5 104 ALA A CA 1
ATOM 812 C C . ALA A 1 104 ? -26.828 -5.953 0.461 1 97.5 104 ALA A C 1
ATOM 814 O O . ALA A 1 104 ? -27.938 -5.41 0.471 1 97.5 104 ALA A O 1
ATOM 815 N N . SER A 1 105 ? -26.047 -5.906 -0.583 1 97.81 105 SER A N 1
ATOM 816 C CA . SER A 1 105 ? -26.422 -5.109 -1.745 1 97.81 105 SER A CA 1
ATOM 817 C C . SER A 1 105 ? -27.484 -5.828 -2.584 1 97.81 105 SER A C 1
ATOM 819 O O . SER A 1 105 ? -27.703 -7.031 -2.414 1 97.81 105 SER A O 1
ATOM 821 N N . SER A 1 106 ? -28.062 -5.062 -3.51 1 97.5 106 SER A N 1
ATOM 822 C CA . SER A 1 106 ? -29.062 -5.617 -4.41 1 97.5 106 SER A CA 1
ATOM 823 C C . SER A 1 106 ? -28.422 -6.145 -5.691 1 97.5 106 SER A C 1
ATOM 825 O O . SER A 1 106 ? -29.125 -6.645 -6.574 1 97.5 106 SER A O 1
ATOM 827 N N . PHE A 1 107 ? -27.125 -6 -5.781 1 98.19 107 PHE A N 1
ATOM 828 C CA . PHE A 1 107 ? -26.438 -6.422 -7 1 98.19 107 PHE A CA 1
ATOM 829 C C . PHE A 1 107 ? -26.5 -7.934 -7.168 1 98.19 107 PHE A C 1
ATOM 831 O O . PHE A 1 107 ? -26.188 -8.68 -6.238 1 98.19 107 PHE A O 1
ATOM 838 N N . ARG A 1 108 ? -26.922 -8.445 -8.375 1 97.56 108 ARG A N 1
ATOM 839 C CA . ARG A 1 108 ? -27.031 -9.883 -8.617 1 97.56 108 ARG A CA 1
ATOM 840 C C . ARG A 1 108 ? -26.203 -10.297 -9.836 1 97.56 108 ARG A C 1
ATOM 842 O O . ARG A 1 108 ? -25.719 -11.422 -9.906 1 97.56 108 ARG A O 1
ATOM 849 N N . THR A 1 109 ? -26.125 -9.336 -10.75 1 98.31 109 THR A N 1
ATOM 850 C CA . THR A 1 109 ? -25.391 -9.617 -11.977 1 98.31 109 THR A CA 1
ATOM 851 C C . THR A 1 109 ? -24.484 -8.438 -12.352 1 98.31 109 THR A C 1
ATOM 853 O O . THR A 1 109 ? -24.609 -7.355 -11.773 1 98.31 109 THR A O 1
ATOM 856 N N . VAL A 1 110 ? -23.688 -8.672 -13.289 1 98.56 110 VAL A N 1
ATOM 857 C CA . VAL A 1 110 ? -22.75 -7.648 -13.766 1 98.56 110 VAL A CA 1
ATOM 858 C C . VAL A 1 110 ? -23.547 -6.441 -14.273 1 98.56 110 VAL A C 1
ATOM 860 O O . VAL A 1 110 ? -23.094 -5.301 -14.148 1 98.56 110 VAL A O 1
ATOM 863 N N . HIS A 1 111 ? -24.719 -6.625 -14.758 1 98.38 111 HIS A N 1
ATOM 864 C CA . HIS A 1 111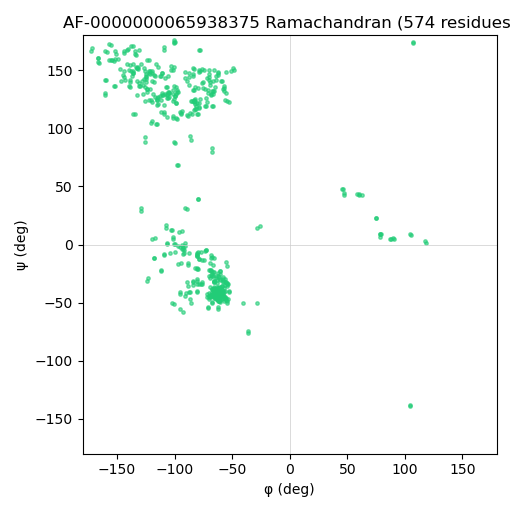 ? -25.531 -5.555 -15.336 1 98.38 111 HIS A CA 1
ATOM 865 C C . HIS A 1 111 ? -26 -4.574 -14.258 1 98.38 111 HIS A C 1
ATOM 867 O O . HIS A 1 111 ? -26.266 -3.408 -14.555 1 98.38 111 HIS A O 1
ATOM 873 N N . ASP A 1 112 ? -26.016 -5 -13.062 1 98.56 112 ASP A N 1
ATOM 874 C CA . ASP A 1 112 ? -26.406 -4.145 -11.945 1 98.56 112 ASP A CA 1
ATOM 875 C C . ASP A 1 112 ? -25.312 -3.131 -11.617 1 98.56 112 ASP A C 1
ATOM 877 O O . ASP A 1 112 ? -25.531 -2.205 -10.836 1 98.56 112 ASP A O 1
ATOM 881 N N . LEU A 1 113 ? -24.203 -3.24 -12.258 1 98.62 113 LEU A N 1
ATOM 882 C CA . LEU A 1 113 ? -23.062 -2.391 -11.922 1 98.62 113 LEU A CA 1
ATOM 883 C C . LEU A 1 113 ? -22.906 -1.264 -12.938 1 98.62 113 LEU A C 1
ATOM 885 O O . LEU A 1 113 ? -21.859 -0.619 -13 1 98.62 113 LEU A O 1
ATOM 889 N N . GLU A 1 114 ? -23.891 -1.072 -13.758 1 98.5 114 GLU A N 1
ATOM 890 C CA . GLU A 1 114 ? -23.906 0.071 -14.664 1 98.5 114 GLU A CA 1
ATOM 891 C C . GLU A 1 114 ? -23.688 1.378 -13.906 1 98.5 114 GLU A C 1
ATOM 893 O O . GLU A 1 114 ? -24.391 1.667 -12.945 1 98.5 114 GLU A O 1
ATOM 898 N N . GLY A 1 115 ? -22.703 2.115 -14.258 1 98.12 115 GLY A N 1
ATOM 899 C CA . GLY A 1 115 ? -22.438 3.412 -13.656 1 98.12 115 GLY A CA 1
ATOM 900 C C . GLY A 1 115 ? -21.766 3.312 -12.297 1 98.12 115 GLY A C 1
ATOM 901 O O . GLY A 1 115 ? -21.625 4.316 -11.602 1 98.12 115 GLY A O 1
ATOM 902 N N . LYS A 1 116 ? -21.344 2.117 -11.938 1 98.31 116 LYS A N 1
ATOM 903 C CA . LYS A 1 116 ? -20.797 1.913 -10.602 1 98.31 116 LYS A CA 1
ATOM 904 C C . LYS A 1 116 ? -19.266 1.894 -10.633 1 98.31 116 LYS A C 1
ATOM 906 O O . LYS A 1 116 ? -18.672 2.045 -11.695 1 98.31 116 LYS A O 1
ATOM 911 N N . ILE A 1 117 ? -18.688 1.833 -9.422 1 98 117 ILE A N 1
ATOM 912 C CA . ILE A 1 117 ? -17.234 1.833 -9.273 1 98 117 ILE A CA 1
ATOM 913 C C . ILE A 1 117 ? -16.75 0.436 -8.883 1 98 117 ILE A C 1
ATOM 915 O O . ILE A 1 117 ? -17.266 -0.165 -7.941 1 98 117 ILE A O 1
ATOM 919 N N . ILE A 1 118 ? -15.773 -0.066 -9.633 1 98.75 118 ILE A N 1
ATOM 920 C CA . ILE A 1 118 ? -15.18 -1.373 -9.375 1 98.75 118 ILE A CA 1
ATOM 921 C C . ILE A 1 118 ? -13.688 -1.216 -9.086 1 98.75 118 ILE A C 1
ATOM 923 O O . ILE A 1 118 ? -12.953 -0.635 -9.891 1 98.75 118 ILE A O 1
ATOM 927 N N . ALA A 1 119 ? -13.258 -1.696 -7.898 1 98.12 119 ALA A N 1
ATOM 928 C CA . ALA A 1 119 ? -11.844 -1.656 -7.535 1 98.12 119 ALA A CA 1
ATOM 929 C C . ALA A 1 119 ? -11.172 -3.004 -7.789 1 98.12 119 ALA A C 1
ATOM 931 O O . ALA A 1 119 ? -11.742 -4.055 -7.48 1 98.12 119 ALA A O 1
ATOM 932 N N . THR A 1 120 ? -9.945 -3.047 -8.398 1 98.56 120 THR A N 1
ATOM 933 C CA . THR A 1 120 ? -9.234 -4.285 -8.688 1 98.56 120 THR A CA 1
ATOM 934 C C . THR A 1 120 ? -7.773 -3.994 -9.039 1 98.56 120 THR A C 1
ATOM 936 O O . THR A 1 120 ? -7.43 -2.871 -9.414 1 98.56 120 THR A O 1
ATOM 939 N N . GLU A 1 121 ? -6.941 -4.945 -8.859 1 96.81 121 GLU A N 1
ATOM 940 C CA . GLU A 1 121 ? -5.59 -4.867 -9.398 1 96.81 121 GLU A CA 1
ATOM 941 C C . GLU A 1 121 ? -5.57 -5.223 -10.883 1 96.81 121 GLU A C 1
ATOM 943 O O . GLU A 1 121 ? -4.645 -4.848 -11.609 1 96.81 121 GLU A O 1
ATOM 948 N N . LEU A 1 122 ? -6.586 -5.93 -11.352 1 98 122 LEU A N 1
ATOM 949 C CA . LEU A 1 122 ? -6.699 -6.398 -12.727 1 98 122 LEU A CA 1
ATOM 950 C C . LEU A 1 122 ? -7.566 -5.457 -13.555 1 98 122 LEU A C 1
ATOM 952 O O . LEU A 1 122 ? -8.602 -5.867 -14.078 1 98 122 LEU A O 1
ATOM 956 N N . VAL A 1 123 ? -7.105 -4.281 -13.805 1 98.19 123 VAL A N 1
ATOM 957 C CA . VAL A 1 123 ? -7.902 -3.18 -14.336 1 98.19 123 VAL A CA 1
ATOM 958 C C . VAL A 1 123 ? -8.266 -3.455 -15.789 1 98.19 123 VAL 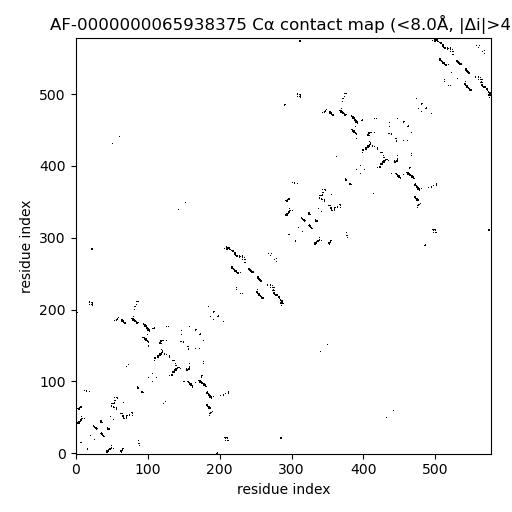A C 1
ATOM 960 O O . VAL A 1 123 ? -9.445 -3.451 -16.156 1 98.19 123 VAL A O 1
ATOM 963 N N . ALA A 1 124 ? -7.293 -3.73 -16.672 1 98.06 124 ALA A N 1
ATOM 964 C CA . ALA A 1 124 ? -7.547 -3.926 -18.094 1 98.06 124 ALA A CA 1
ATOM 965 C C . ALA A 1 124 ? -8.469 -5.117 -18.328 1 98.06 124 ALA A C 1
ATOM 967 O O . ALA A 1 124 ? -9.414 -5.035 -19.125 1 98.06 124 ALA A O 1
ATOM 968 N N . THR A 1 125 ? -8.219 -6.191 -17.641 1 98.62 125 THR A N 1
ATOM 969 C CA . THR A 1 125 ? -9.039 -7.391 -17.766 1 98.62 125 THR A CA 1
ATOM 970 C C . THR A 1 125 ? -10.477 -7.105 -17.328 1 98.62 125 THR A C 1
ATOM 972 O O . THR A 1 125 ? -11.422 -7.52 -18 1 98.62 125 THR A O 1
ATOM 975 N N . THR A 1 126 ? -10.609 -6.348 -16.234 1 98.75 126 THR A N 1
ATOM 976 C CA . THR A 1 126 ? -11.938 -6.027 -15.727 1 98.75 126 THR A CA 1
ATOM 977 C C . THR A 1 126 ? -12.68 -5.109 -16.688 1 98.75 126 THR A C 1
ATOM 979 O O . THR A 1 126 ? -13.875 -5.293 -16.938 1 98.75 126 THR A O 1
ATOM 982 N N . LYS A 1 127 ? -11.969 -4.188 -17.281 1 98.69 127 LYS A N 1
ATOM 983 C CA . LYS A 1 127 ? -12.578 -3.318 -18.281 1 98.69 127 LYS A CA 1
ATOM 984 C C . LYS A 1 127 ? -13.078 -4.125 -19.484 1 98.69 127 LYS A C 1
ATOM 986 O O . LYS A 1 127 ? -14.195 -3.902 -19.953 1 98.69 127 LYS A O 1
ATOM 991 N N . ARG A 1 128 ? -12.289 -5.051 -19.969 1 98.56 128 ARG A N 1
ATOM 992 C CA . ARG A 1 128 ? -12.688 -5.898 -21.094 1 98.56 128 ARG A CA 1
ATOM 993 C C . ARG A 1 128 ? -13.906 -6.742 -20.734 1 98.56 128 ARG A C 1
ATOM 995 O O . ARG A 1 128 ? -14.812 -6.914 -21.547 1 98.56 128 ARG A O 1
ATOM 1002 N N . TYR A 1 129 ? -13.852 -7.262 -19.516 1 98.69 129 TYR A N 1
ATOM 1003 C CA . TYR A 1 129 ? -14.977 -8.047 -19.031 1 98.69 129 TYR A CA 1
ATOM 1004 C C . TYR A 1 129 ? -16.266 -7.219 -19.031 1 98.69 129 TYR A C 1
ATOM 1006 O O . TYR A 1 129 ? -17.312 -7.684 -19.5 1 98.69 129 TYR A O 1
ATOM 1014 N N . MET A 1 130 ? -16.188 -5.973 -18.5 1 98.75 130 MET A N 1
ATOM 1015 C CA . MET A 1 130 ? -17.359 -5.09 -18.484 1 98.75 130 MET A CA 1
ATOM 1016 C C . MET A 1 130 ? -17.828 -4.781 -19.906 1 98.75 130 MET A C 1
ATOM 1018 O O . MET A 1 130 ? -19.031 -4.832 -20.188 1 98.75 130 MET A O 1
ATOM 1022 N N . ALA A 1 131 ? -16.891 -4.484 -20.75 1 98.5 131 ALA A N 1
ATOM 1023 C CA . ALA A 1 131 ? -17.219 -4.168 -22.141 1 98.5 131 ALA A CA 1
ATOM 1024 C C . ALA A 1 131 ? -17.906 -5.344 -22.812 1 98.5 131 ALA A C 1
ATOM 1026 O O . ALA A 1 131 ? -18.891 -5.152 -23.547 1 98.5 131 ALA A O 1
ATOM 1027 N N . LYS A 1 132 ? -17.406 -6.539 -22.609 1 98.44 132 LYS A N 1
ATOM 1028 C CA . LYS A 1 132 ? -17.984 -7.75 -23.188 1 98.44 132 LYS A CA 1
ATOM 1029 C C . LYS A 1 132 ? -19.453 -7.883 -22.797 1 98.44 132 LYS A C 1
ATOM 1031 O O . LYS A 1 132 ? -20.266 -8.406 -23.562 1 98.44 132 LYS A O 1
ATOM 1036 N N . HIS A 1 133 ? -19.797 -7.355 -21.609 1 98.31 133 HIS A N 1
ATOM 1037 C CA . HIS A 1 133 ? -21.172 -7.465 -21.109 1 98.31 133 HIS A CA 1
ATOM 1038 C C . HIS A 1 133 ? -21.969 -6.207 -21.406 1 98.31 133 HIS A C 1
ATOM 1040 O O . HIS A 1 133 ? -23.125 -6.09 -21 1 98.31 133 HIS A O 1
ATOM 1046 N N . GLY A 1 134 ? -21.312 -5.246 -22.016 1 98.38 134 GLY A N 1
ATOM 1047 C CA . GLY A 1 134 ? -22.016 -4.02 -22.375 1 98.38 134 GLY A CA 1
ATOM 1048 C C . GLY A 1 134 ? -22.281 -3.117 -21.188 1 98.38 134 GLY A C 1
ATOM 1049 O O . GLY A 1 134 ? -23.297 -2.398 -21.172 1 98.38 134 GLY A O 1
ATOM 1050 N N . VAL A 1 135 ? -21.531 -3.242 -20.141 1 98.69 135 VAL A N 1
ATOM 1051 C CA . VAL A 1 135 ? -21.734 -2.471 -18.922 1 98.69 135 VAL A CA 1
ATOM 1052 C C . VAL A 1 135 ? -20.672 -1.378 -18.828 1 98.69 135 VAL A C 1
ATOM 1054 O O . VAL A 1 135 ? -19.484 -1.639 -19.016 1 98.69 135 VAL A O 1
ATOM 1057 N N . LYS A 1 136 ? -21.078 -0.177 -18.578 1 98.31 136 LYS A N 1
ATOM 1058 C CA . LYS A 1 136 ? -20.172 0.943 -18.359 1 98.31 136 LYS A CA 1
ATOM 1059 C C . LYS A 1 136 ? -19.984 1.204 -16.859 1 98.31 136 LYS A C 1
ATOM 1061 O O . LYS A 1 136 ? -20.906 1.658 -16.188 1 98.31 136 LYS A O 1
ATOM 1066 N N . ALA A 1 137 ? -18.828 0.892 -16.359 1 98.19 137 ALA A N 1
ATOM 1067 C CA . ALA A 1 137 ? -18.453 1.122 -14.961 1 98.19 137 ALA A CA 1
ATOM 1068 C C . ALA A 1 137 ? -17.078 1.774 -14.867 1 98.19 137 ALA A C 1
ATOM 1070 O O . ALA A 1 137 ? -16.281 1.682 -15.797 1 98.19 137 ALA A O 1
ATOM 1071 N N . LYS A 1 138 ? -16.859 2.516 -13.852 1 97.5 138 LYS A N 1
ATOM 1072 C CA . LYS A 1 138 ? -15.523 3.033 -13.578 1 97.5 138 LYS A CA 1
ATOM 1073 C C . LYS A 1 138 ? -14.656 1.98 -12.891 1 97.5 138 LYS A C 1
ATOM 1075 O O . LYS A 1 138 ? -14.945 1.567 -11.766 1 97.5 138 LYS A O 1
ATOM 1080 N N . VAL A 1 139 ? -13.648 1.483 -13.531 1 98.31 139 VAL A N 1
ATOM 1081 C CA . VAL A 1 139 ? -12.727 0.5 -12.969 1 98.31 139 VAL A CA 1
ATOM 1082 C C . VAL A 1 139 ? -11.461 1.199 -12.484 1 98.31 139 VAL A C 1
ATOM 1084 O O . VAL A 1 139 ? -10.781 1.873 -13.258 1 98.31 139 VAL A O 1
ATOM 1087 N N . GLU A 1 140 ? -11.148 1.045 -11.203 1 96.44 140 GLU A N 1
ATOM 1088 C CA . GLU A 1 140 ? -9.992 1.734 -10.648 1 96.44 140 GLU A CA 1
ATOM 1089 C C . GLU A 1 140 ? -9 0.746 -10.047 1 96.44 140 GLU A C 1
ATOM 1091 O O . GLU A 1 140 ? -9.391 -0.295 -9.516 1 96.44 140 GLU A O 1
ATOM 1096 N N . PHE A 1 141 ? -7.738 1.122 -10.094 1 96.44 141 PHE A N 1
ATOM 1097 C CA . PHE A 1 141 ? -6.668 0.292 -9.555 1 96.44 141 PHE A CA 1
ATOM 1098 C C . PHE A 1 141 ? -6.715 0.275 -8.031 1 96.44 141 PHE A C 1
ATOM 1100 O O . PHE A 1 141 ? -6.848 1.324 -7.398 1 96.44 141 PHE A O 1
ATOM 1107 N N . SER A 1 142 ? -6.613 -0.898 -7.504 1 95.69 142 SER A N 1
ATOM 1108 C CA . SER A 1 142 ? -6.551 -1.096 -6.059 1 95.69 142 SER A CA 1
ATOM 1109 C C . SER A 1 142 ? -5.121 -1.349 -5.598 1 95.69 142 SER A C 1
ATOM 1111 O O . SER A 1 142 ? -4.434 -2.219 -6.133 1 95.69 142 SER A O 1
ATOM 1113 N N . TRP A 1 143 ? -4.656 -0.605 -4.582 1 92.88 143 TRP A N 1
ATOM 1114 C CA . TRP A 1 143 ? -3.322 -0.76 -4.012 1 92.88 143 TRP A CA 1
ATOM 1115 C C . TRP A 1 143 ? -3.34 -1.748 -2.848 1 92.88 143 TRP A C 1
ATOM 1117 O O . TRP A 1 143 ? -2.719 -1.507 -1.811 1 92.88 143 TRP A O 1
ATOM 1127 N N . GLY A 1 144 ? -4.23 -2.73 -2.932 1 87.38 144 GLY A N 1
ATOM 1128 C CA . GLY A 1 144 ? -4.309 -3.752 -1.898 1 87.38 144 GLY A CA 1
ATOM 1129 C C . GLY A 1 144 ? -5.523 -3.605 -1.003 1 87.38 144 GLY A C 1
ATOM 1130 O O . GLY A 1 144 ? -6.309 -2.668 -1.161 1 87.38 144 GLY A O 1
ATOM 1131 N N . ALA A 1 145 ? -5.719 -4.602 -0.117 1 86.94 145 ALA A N 1
ATOM 1132 C CA . ALA A 1 145 ? -6.859 -4.699 0.791 1 86.94 145 ALA A CA 1
ATOM 1133 C C . ALA A 1 145 ? -8.172 -4.414 0.062 1 86.94 145 ALA A C 1
ATOM 1135 O O . ALA A 1 145 ? -8.984 -3.619 0.533 1 86.94 145 ALA A O 1
ATOM 1136 N N . THR A 1 146 ? -8.281 -5.035 -1.025 1 94.88 146 THR A N 1
ATOM 1137 C CA . THR A 1 146 ? -9.383 -4.738 -1.926 1 94.88 146 THR A CA 1
ATOM 1138 C C . THR A 1 146 ? -10.719 -5.148 -1.3 1 94.88 146 THR A C 1
ATOM 1140 O O . THR A 1 146 ? -11.727 -4.469 -1.486 1 94.88 146 THR A O 1
ATOM 1143 N N . GLU A 1 147 ? -10.672 -6.121 -0.434 1 93.81 147 GLU A N 1
ATOM 1144 C CA . GLU A 1 147 ? -11.883 -6.727 0.116 1 93.81 147 GLU A CA 1
ATOM 1145 C C . GLU A 1 147 ? -12.547 -5.805 1.132 1 93.81 147 GLU A C 1
ATOM 1147 O O . GLU A 1 147 ? -13.711 -6.008 1.497 1 93.81 147 GLU A O 1
ATOM 1152 N N . VAL A 1 148 ? -11.875 -4.832 1.548 1 90.81 148 VAL A N 1
ATOM 1153 C CA . VAL A 1 148 ? -12.453 -3.986 2.588 1 90.81 148 VAL A CA 1
ATOM 1154 C C . VAL A 1 148 ? -13.039 -2.727 1.959 1 90.81 148 VAL A C 1
ATOM 1156 O O . VAL A 1 148 ? -13.633 -1.897 2.654 1 90.81 148 VAL A O 1
ATOM 1159 N N . LYS A 1 149 ? -12.977 -2.553 0.678 1 94.56 149 LYS A N 1
ATOM 1160 C CA . LYS A 1 149 ? -13.328 -1.297 0.025 1 94.56 149 LYS A CA 1
ATOM 1161 C C . LYS A 1 149 ? -14.844 -1.17 -0.131 1 94.56 149 LYS A C 1
ATOM 1163 O O . LYS A 1 149 ? -15.406 -0.092 0.073 1 94.56 149 LYS A O 1
ATOM 1168 N N . PRO A 1 150 ? -15.578 -2.309 -0.514 1 95.94 150 PRO A N 1
ATOM 1169 C CA . PRO A 1 150 ? -17.031 -2.182 -0.597 1 95.94 150 PRO A CA 1
ATOM 1170 C C . PRO A 1 150 ? -17.703 -2.168 0.774 1 95.94 150 PRO A C 1
ATOM 1172 O O . PRO A 1 150 ? -17.266 -2.875 1.686 1 95.94 150 PRO A O 1
ATOM 1175 N N . PRO A 1 151 ? -18.672 -1.343 0.905 1 94.62 151 PRO A N 1
ATOM 1176 C CA . PRO A 1 151 ? -19.375 -0.509 -0.082 1 94.62 151 PRO A CA 1
ATOM 1177 C C . PRO A 1 151 ? -18.906 0.946 -0.051 1 94.62 151 PRO A C 1
ATOM 1179 O O . PRO A 1 151 ? -19.359 1.762 -0.855 1 94.62 151 PRO A O 1
ATOM 1182 N N . VAL A 1 152 ? -18 1.25 0.669 1 92.44 152 VAL A N 1
ATOM 1183 C CA . VAL A 1 152 ? -17.734 2.654 0.951 1 92.44 152 VAL A CA 1
ATOM 1184 C C . VAL A 1 152 ? -16.844 3.238 -0.143 1 92.44 152 VAL A C 1
ATOM 1186 O O . VAL A 1 152 ? -17.188 4.234 -0.776 1 92.44 152 VAL A O 1
ATOM 1189 N N . LEU A 1 153 ? -15.766 2.547 -0.429 1 94.44 153 LEU A N 1
ATOM 1190 C CA . LEU A 1 153 ? -14.773 3.102 -1.341 1 94.44 153 LEU A CA 1
ATOM 1191 C C . LEU A 1 153 ? -15.016 2.621 -2.768 1 94.44 153 LEU A C 1
ATOM 1193 O O . LEU A 1 153 ? -14.492 3.203 -3.721 1 94.44 153 LEU A O 1
ATOM 1197 N N . ALA A 1 154 ? -15.805 1.588 -2.918 1 96.81 154 ALA A N 1
ATOM 1198 C CA . ALA A 1 154 ? -16.203 1.015 -4.199 1 96.81 154 ALA A CA 1
ATOM 1199 C C . ALA A 1 154 ? -17.531 0.268 -4.074 1 96.81 154 ALA A C 1
ATOM 1201 O O . ALA A 1 154 ? -17.938 -0.106 -2.971 1 96.81 154 ALA A O 1
ATOM 1202 N N . ASP A 1 155 ? -18.219 0.079 -5.211 1 98.12 155 ASP A N 1
ATOM 1203 C CA . ASP A 1 155 ? -19.469 -0.668 -5.207 1 98.12 155 ASP A CA 1
ATOM 1204 C C . ASP A 1 155 ? -19.219 -2.172 -5.301 1 98.12 155 ASP A C 1
ATOM 1206 O O . ASP A 1 155 ? -19.984 -2.973 -4.773 1 98.12 155 ASP A O 1
ATOM 1210 N N . ALA A 1 156 ? -18.188 -2.477 -5.988 1 98.81 156 ALA A N 1
ATOM 1211 C CA . ALA A 1 156 ? -17.812 -3.863 -6.242 1 98.81 156 ALA A CA 1
ATOM 1212 C C . ALA A 1 156 ? -16.312 -4 -6.406 1 98.81 156 ALA A C 1
ATOM 1214 O O . ALA A 1 156 ? -15.594 -2.998 -6.512 1 98.81 156 ALA A O 1
ATOM 1215 N N . ILE A 1 157 ? -15.883 -5.25 -6.293 1 98.75 157 ILE A N 1
ATOM 1216 C CA . ILE A 1 157 ? -14.469 -5.504 -6.508 1 98.75 157 ILE A CA 1
ATOM 1217 C C . ILE A 1 157 ? -14.289 -6.711 -7.43 1 98.75 157 ILE A C 1
ATOM 1219 O O . ILE A 1 157 ? -15.203 -7.52 -7.582 1 98.75 157 ILE A O 1
ATOM 1223 N N . VAL A 1 158 ? -13.211 -6.766 -8.141 1 98.81 158 VAL A N 1
ATOM 1224 C CA . VAL A 1 158 ? -12.688 -7.973 -8.773 1 98.81 158 VAL A CA 1
ATOM 1225 C C . VAL A 1 158 ? -11.422 -8.422 -8.062 1 98.81 158 VAL A C 1
ATOM 1227 O O . VAL A 1 158 ? -10.445 -7.68 -7.984 1 98.81 158 VAL A O 1
ATOM 1230 N N . GLU A 1 159 ? -11.469 -9.641 -7.539 1 97.5 159 GLU A N 1
ATOM 1231 C CA . GLU A 1 159 ? -10.391 -10.125 -6.688 1 97.5 159 GLU A CA 1
ATOM 1232 C C . GLU A 1 159 ? -10.141 -11.609 -6.902 1 97.5 159 GLU A C 1
ATOM 1234 O O . GLU A 1 159 ? -11.062 -12.359 -7.242 1 97.5 159 GLU A O 1
ATOM 1239 N N . VAL A 1 160 ? -8.859 -11.938 -6.703 1 95.44 160 VAL A N 1
ATOM 1240 C CA . VAL A 1 160 ? -8.484 -13.336 -6.852 1 95.44 160 VAL A CA 1
ATOM 1241 C C . VAL A 1 160 ? -8.859 -14.109 -5.59 1 95.44 160 VAL A C 1
ATOM 1243 O O . VAL A 1 160 ? -8.719 -13.602 -4.477 1 95.44 160 VAL A O 1
ATOM 1246 N N . THR A 1 161 ? -9.453 -15.281 -5.738 1 93.12 161 THR A N 1
ATOM 1247 C CA . THR A 1 161 ? -9.836 -16.094 -4.59 1 93.12 161 THR A CA 1
ATOM 1248 C C . THR A 1 161 ? -9.656 -17.578 -4.898 1 93.12 161 THR A C 1
ATOM 1250 O O . THR A 1 161 ? -9.781 -18 -6.047 1 93.12 161 THR A O 1
ATOM 1253 N N . GLU A 1 162 ? -9.273 -18.234 -3.902 1 85.75 162 GLU A N 1
ATOM 1254 C CA . GLU A 1 162 ? -9.219 -19.688 -3.994 1 85.75 16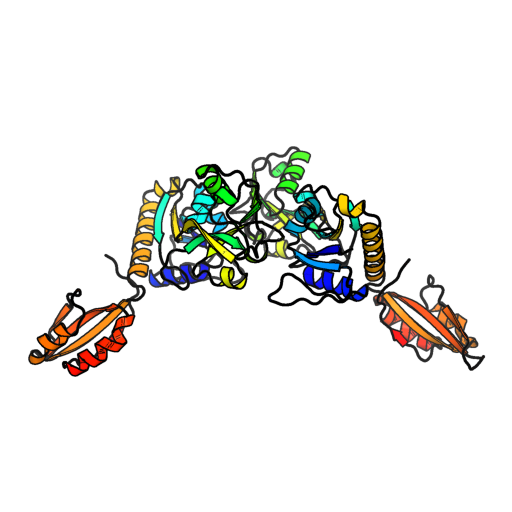2 GLU A CA 1
ATOM 1255 C C . GLU A 1 162 ? -10.43 -20.328 -3.324 1 85.75 162 GLU A C 1
ATOM 1257 O O . GLU A 1 162 ? -11.211 -21.031 -3.975 1 85.75 162 GLU A O 1
ATOM 1262 N N . THR A 1 163 ? -10.703 -19.953 -2.105 1 84.12 163 THR A N 1
ATOM 1263 C CA . THR A 1 163 ? -11.789 -20.578 -1.348 1 84.12 163 THR A CA 1
ATOM 1264 C C . THR A 1 163 ? -12.93 -19.594 -1.13 1 84.12 163 THR A C 1
ATOM 1266 O O . THR A 1 163 ? -14.047 -20 -0.783 1 84.12 163 THR A O 1
ATOM 1269 N N . GLY A 1 164 ? -12.594 -18.375 -1.226 1 89.75 164 GLY A N 1
ATOM 1270 C CA . GLY A 1 164 ? -13.594 -17.359 -0.959 1 89.75 164 GLY A CA 1
ATOM 1271 C C . GLY A 1 164 ? -13.648 -16.938 0.498 1 89.75 164 GLY A C 1
ATOM 1272 O O . GLY A 1 164 ? -14.461 -16.109 0.879 1 89.75 164 GLY A O 1
ATOM 1273 N N . SER A 1 165 ? -12.812 -17.391 1.296 1 90.88 165 SER A N 1
ATOM 1274 C CA . SER A 1 165 ? -12.852 -17.156 2.736 1 90.88 165 SER A CA 1
ATOM 1275 C C . SER A 1 165 ? -12.672 -15.68 3.059 1 90.88 165 SER A C 1
ATOM 1277 O O . SER A 1 165 ? -13.406 -15.117 3.877 1 90.88 165 SER A O 1
ATOM 1279 N N . SER A 1 166 ? -11.688 -15.023 2.459 1 91.5 166 SER A N 1
ATOM 1280 C CA . SER A 1 166 ? -11.445 -13.602 2.715 1 91.5 166 SER A CA 1
ATOM 1281 C C . SER A 1 166 ? -12.648 -12.758 2.32 1 91.5 166 SER A C 1
ATOM 1283 O O . SER A 1 166 ? -12.984 -11.789 3.008 1 91.5 166 SER A O 1
ATOM 1285 N N . LEU A 1 167 ? -13.305 -13.125 1.244 1 96 167 LEU A N 1
ATOM 1286 C CA . LEU A 1 167 ? -14.484 -12.406 0.788 1 96 167 LEU A CA 1
ATOM 1287 C C . LEU A 1 167 ? -15.625 -12.547 1.788 1 96 167 LEU A C 1
ATOM 1289 O O . LEU A 1 167 ? -16.266 -11.555 2.154 1 96 167 LEU A O 1
ATOM 1293 N N . ARG A 1 168 ? -15.781 -13.789 2.191 1 95.81 168 ARG A N 1
ATOM 1294 C CA . ARG A 1 168 ? -16.828 -14.039 3.17 1 95.81 168 ARG A CA 1
ATOM 1295 C C . ARG A 1 168 ? -16.562 -13.289 4.469 1 95.81 168 ARG A C 1
ATOM 1297 O O . ARG A 1 168 ? -17.484 -12.711 5.059 1 95.81 168 ARG A O 1
ATOM 1304 N N . ALA A 1 169 ? -15.359 -13.25 4.918 1 93.19 169 ALA A N 1
ATOM 1305 C CA . ALA A 1 169 ? -14.969 -12.555 6.145 1 93.19 169 ALA A CA 1
ATOM 1306 C C . ALA A 1 169 ? -15.281 -11.062 6.051 1 93.19 169 ALA A C 1
ATOM 1308 O O . ALA A 1 169 ? -15.492 -10.398 7.07 1 93.19 169 ALA A O 1
ATOM 1309 N N . ASN A 1 170 ? -15.391 -10.547 4.844 1 94.25 170 ASN A N 1
ATOM 1310 C CA . ASN A 1 170 ? -15.672 -9.133 4.645 1 94.25 170 ASN A CA 1
ATOM 1311 C C . ASN A 1 170 ? -17.094 -8.906 4.145 1 94.25 170 ASN A C 1
ATOM 1313 O O . ASN A 1 170 ? -17.406 -7.852 3.586 1 94.25 170 ASN A O 1
ATOM 1317 N N . LYS A 1 171 ? -17.891 -9.945 4.262 1 97 171 LYS A N 1
ATOM 1318 C CA . LYS A 1 171 ? -19.312 -9.883 3.971 1 97 171 LYS A CA 1
ATOM 1319 C C . LYS A 1 171 ? -19.562 -9.539 2.504 1 97 171 LYS A C 1
ATOM 1321 O O . LYS A 1 171 ? -20.406 -8.703 2.188 1 97 171 LYS A O 1
ATOM 1326 N N . LEU A 1 172 ? -18.75 -10.211 1.73 1 98.31 172 LEU A N 1
ATOM 1327 C CA . LEU A 1 172 ? -18.938 -10.086 0.288 1 98.31 172 LEU A CA 1
ATOM 1328 C C . LEU A 1 172 ? -19.453 -11.391 -0.313 1 98.31 172 LEU A C 1
ATOM 1330 O O . LEU A 1 172 ? -19.125 -12.477 0.177 1 98.31 172 LEU A O 1
ATOM 1334 N N . LYS A 1 173 ? -20.281 -11.219 -1.403 1 98.31 173 LYS A N 1
ATOM 1335 C CA . LYS A 1 173 ? -20.734 -12.367 -2.178 1 98.31 173 LYS A CA 1
ATOM 1336 C C . LYS A 1 173 ? -20.234 -12.297 -3.617 1 98.31 173 LYS A C 1
ATOM 1338 O O . LYS A 1 173 ? -20.141 -11.211 -4.195 1 98.31 173 LYS A O 1
ATOM 1343 N N . ILE A 1 174 ? -19.938 -13.461 -4.141 1 98.12 174 ILE A N 1
ATOM 1344 C CA . ILE A 1 174 ? -19.484 -13.57 -5.527 1 98.12 174 ILE A CA 1
ATOM 1345 C C . ILE A 1 174 ? -20.703 -13.594 -6.457 1 98.12 174 ILE A C 1
ATOM 1347 O O . ILE A 1 174 ? -21.641 -14.359 -6.25 1 98.12 174 ILE A O 1
ATOM 1351 N N . ILE A 1 175 ? -20.656 -12.789 -7.523 1 98.44 175 ILE A N 1
ATOM 1352 C CA . ILE A 1 175 ? -21.828 -12.797 -8.398 1 98.44 175 ILE A CA 1
ATOM 1353 C C . ILE A 1 175 ? -21.422 -13.289 -9.789 1 98.44 175 ILE A C 1
ATOM 1355 O O . ILE A 1 175 ? -22.281 -13.578 -10.625 1 98.44 175 ILE A O 1
ATOM 1359 N N . ASP A 1 176 ? -20.094 -13.367 -10.016 1 98.44 176 ASP A N 1
ATOM 1360 C CA . ASP A 1 176 ? -19.625 -13.906 -11.289 1 98.44 176 ASP A CA 1
ATOM 1361 C C . ASP A 1 176 ? -18.125 -14.234 -11.234 1 98.44 176 ASP A C 1
ATOM 1363 O O . ASP A 1 176 ? -17.422 -13.781 -10.328 1 98.44 176 ASP A O 1
ATOM 1367 N N . THR A 1 177 ? -17.703 -15.055 -12.141 1 98 177 THR A N 1
ATOM 1368 C CA . THR A 1 177 ? -16.281 -15.305 -12.367 1 98 177 THR A CA 1
ATOM 1369 C C . THR A 1 177 ? -15.781 -14.523 -13.586 1 98 177 THR A C 1
ATOM 1371 O O . THR A 1 177 ? -16.312 -14.68 -14.688 1 98 177 THR A O 1
ATOM 1374 N N . VAL A 1 178 ? -14.781 -13.734 -13.359 1 98.44 178 VAL A N 1
ATOM 1375 C CA . VAL A 1 178 ? -14.242 -12.875 -14.406 1 98.44 178 VAL A CA 1
ATOM 1376 C C . VAL A 1 178 ? -13.203 -13.641 -15.227 1 98.44 178 VAL A C 1
ATOM 1378 O O . VAL A 1 178 ? -13.156 -13.508 -16.453 1 98.44 178 VAL A O 1
ATOM 1381 N N . LEU A 1 179 ? -12.422 -14.383 -14.539 1 97.44 179 LEU A N 1
ATOM 1382 C CA . LEU A 1 179 ? -11.312 -15.078 -15.195 1 97.44 179 LEU A CA 1
ATOM 1383 C C . LEU A 1 179 ? -10.828 -16.25 -14.336 1 97.44 179 LEU A C 1
ATOM 1385 O O . LEU A 1 179 ? -10.672 -16.109 -13.125 1 97.44 179 LEU A O 1
ATOM 1389 N N . GLU A 1 180 ? -10.727 -17.375 -14.914 1 95.19 180 GLU A N 1
ATOM 1390 C CA . GLU A 1 180 ? -9.969 -18.469 -14.305 1 95.19 180 GLU A CA 1
ATOM 1391 C C . GLU A 1 180 ? -8.492 -18.406 -14.68 1 95.19 180 GLU A C 1
ATOM 1393 O O . GLU A 1 180 ? -8.156 -18.078 -15.82 1 95.19 180 GLU A O 1
ATOM 1398 N N . SER A 1 181 ? -7.719 -18.656 -13.641 1 94.69 181 SER A N 1
ATOM 1399 C CA . SER A 1 181 ? -6.293 -18.484 -13.898 1 94.69 181 SER A CA 1
ATOM 1400 C C . SER A 1 181 ? -5.48 -19.625 -13.297 1 94.69 181 SER A C 1
ATOM 1402 O O . SER A 1 181 ? -5.895 -20.234 -12.305 1 94.69 181 SER A O 1
ATOM 1404 N N . ASN A 1 182 ? -4.41 -19.953 -13.883 1 93.31 182 ASN A N 1
ATOM 1405 C CA . ASN A 1 182 ? -3.371 -20.859 -13.414 1 93.31 182 ASN A CA 1
ATOM 1406 C C . ASN A 1 182 ? -1.98 -20.391 -13.828 1 93.31 182 ASN A C 1
ATOM 1408 O O . ASN A 1 182 ? -1.85 -19.5 -14.672 1 93.31 182 ASN A O 1
ATOM 1412 N N . THR A 1 183 ? -1.028 -20.953 -13.211 1 95.31 183 THR A N 1
ATOM 1413 C CA . THR A 1 183 ? 0.341 -20.594 -13.578 1 95.31 183 THR A CA 1
ATOM 1414 C C . THR A 1 183 ? 0.685 -21.141 -14.961 1 95.31 183 THR A C 1
ATOM 1416 O O . THR A 1 183 ? 0.279 -22.25 -15.32 1 95.31 183 THR A O 1
ATOM 1419 N N . GLN A 1 184 ? 1.464 -20.359 -15.688 1 96.88 184 GLN A N 1
ATOM 1420 C CA . GLN A 1 184 ? 1.94 -20.766 -17 1 96.88 184 GLN A CA 1
ATOM 1421 C C . GLN A 1 184 ? 3.441 -20.516 -17.141 1 96.88 184 GLN A C 1
ATOM 1423 O O . GLN A 1 184 ? 3.969 -19.547 -16.609 1 96.88 184 GLN A O 1
ATOM 1428 N N . LEU A 1 185 ? 4.039 -21.438 -17.766 1 98.56 185 LEU A N 1
ATOM 1429 C CA . LEU A 1 185 ? 5.367 -21.188 -18.312 1 98.56 185 LEU A CA 1
ATOM 1430 C C . LEU A 1 185 ? 5.27 -20.5 -19.656 1 98.56 185 LEU A C 1
ATOM 1432 O O . LEU A 1 185 ? 4.586 -20.969 -20.562 1 98.56 185 LEU A O 1
ATOM 1436 N N . ILE A 1 186 ? 5.93 -19.344 -19.75 1 98.88 186 ILE A N 1
ATOM 1437 C CA . ILE A 1 186 ? 5.82 -18.562 -20.984 1 98.88 186 ILE A CA 1
ATOM 1438 C C . ILE A 1 186 ? 7.211 -18.297 -21.562 1 98.88 186 ILE A C 1
ATOM 1440 O O . ILE A 1 186 ? 8.211 -18.422 -20.844 1 98.88 186 ILE A O 1
ATOM 1444 N N . ALA A 1 187 ? 7.25 -18 -22.875 1 98.88 187 ALA A N 1
ATOM 1445 C CA . ALA A 1 187 ? 8.523 -17.719 -23.531 1 98.88 187 ALA A CA 1
ATOM 1446 C C . ALA A 1 187 ? 8.406 -16.516 -24.453 1 98.88 187 ALA A C 1
ATOM 1448 O O . ALA A 1 187 ? 7.34 -16.234 -25 1 98.88 187 ALA A O 1
ATOM 1449 N N . ASN A 1 188 ? 9.492 -15.797 -24.547 1 98.81 188 ASN A N 1
ATOM 1450 C CA . ASN A 1 188 ? 9.625 -14.773 -25.562 1 98.81 188 ASN A CA 1
ATOM 1451 C C . ASN A 1 188 ? 9.57 -15.367 -26.969 1 98.81 188 ASN A C 1
ATOM 1453 O O . ASN A 1 188 ? 10.141 -16.438 -27.219 1 98.81 188 ASN A O 1
ATOM 1457 N N . LYS A 1 189 ? 9 -14.648 -27.922 1 98.62 189 LYS A N 1
ATOM 1458 C CA . LYS A 1 189 ? 8.828 -15.156 -29.281 1 98.62 189 LYS A CA 1
ATOM 1459 C C . LYS A 1 189 ? 10.18 -15.445 -29.922 1 98.62 189 LYS A C 1
ATOM 1461 O O . LYS A 1 189 ? 10.375 -16.5 -30.516 1 98.62 189 LYS A O 1
ATOM 1466 N N . ALA A 1 190 ? 11.078 -14.508 -29.828 1 98.31 190 ALA A N 1
ATOM 1467 C CA . ALA A 1 190 ? 12.398 -14.695 -30.438 1 98.31 190 ALA A CA 1
ATOM 1468 C C . ALA A 1 190 ? 13.141 -15.852 -29.781 1 98.31 190 ALA A C 1
ATOM 1470 O O . ALA A 1 190 ? 13.828 -16.625 -30.469 1 98.31 190 ALA A O 1
ATOM 1471 N N . SER A 1 191 ? 12.984 -15.953 -28.469 1 98.25 191 SER A N 1
ATOM 1472 C CA . SER A 1 191 ? 13.617 -17.062 -27.766 1 98.25 191 SER A CA 1
ATOM 1473 C C . SER A 1 191 ? 13.023 -18.391 -28.188 1 98.25 191 SER A C 1
ATOM 1475 O O . SER A 1 191 ? 13.75 -19.391 -28.312 1 98.25 191 SER A O 1
ATOM 1477 N N . TRP A 1 192 ? 11.781 -18.469 -28.422 1 98.38 192 TRP A N 1
ATOM 1478 C CA . TRP A 1 192 ? 11.102 -19.688 -28.844 1 98.38 192 TRP A CA 1
ATOM 1479 C C . TRP A 1 192 ? 11.531 -20.094 -30.25 1 98.38 192 TRP A C 1
ATOM 1481 O O . TRP A 1 192 ? 11.523 -21.281 -30.594 1 98.38 192 TRP A O 1
ATOM 1491 N N . GLU A 1 193 ? 11.922 -19.172 -31.031 1 98 193 GLU A N 1
ATOM 1492 C CA . GLU A 1 193 ? 12.375 -19.438 -32.375 1 98 193 GLU A CA 1
ATOM 1493 C C . GLU A 1 193 ? 13.82 -19.922 -32.406 1 98 193 GLU A C 1
ATOM 1495 O O . GLU A 1 193 ? 14.289 -20.469 -33.406 1 98 193 GLU A O 1
ATOM 1500 N N . ASP A 1 194 ? 14.516 -19.656 -31.406 1 97.81 194 ASP A N 1
ATOM 1501 C CA . ASP A 1 194 ? 15.867 -20.172 -31.266 1 97.81 194 ASP A CA 1
ATOM 1502 C C . ASP A 1 194 ? 15.852 -21.656 -30.938 1 97.81 194 ASP A C 1
ATOM 1504 O O . ASP A 1 194 ? 15.352 -22.062 -29.875 1 97.81 194 ASP A O 1
ATOM 1508 N N . PRO A 1 195 ? 16.406 -22.484 -31.75 1 97.19 195 PRO A N 1
ATOM 1509 C CA . PRO A 1 195 ? 16.281 -23.922 -31.562 1 97.19 195 PRO A CA 1
ATOM 1510 C C . PRO A 1 195 ? 16.875 -24.406 -30.234 1 97.19 195 PRO A C 1
ATOM 1512 O O . PRO A 1 195 ? 16.328 -25.312 -29.609 1 97.19 195 PRO A O 1
ATOM 1515 N N . GLU A 1 196 ? 17.969 -23.828 -29.844 1 96.62 196 GLU A N 1
ATOM 1516 C CA . GLU A 1 196 ? 18.609 -24.266 -28.594 1 96.62 196 GLU A CA 1
ATOM 1517 C C . GLU A 1 196 ? 17.781 -23.859 -27.375 1 96.62 196 GLU A C 1
ATOM 1519 O O . GLU A 1 196 ? 17.562 -24.672 -26.484 1 96.62 196 GLU A O 1
ATOM 1524 N N . LYS A 1 197 ? 17.297 -22.688 -27.328 1 97.81 197 LYS A N 1
ATOM 1525 C CA . LYS A 1 197 ? 16.453 -22.234 -26.219 1 97.81 197 LYS A CA 1
ATOM 1526 C C . LYS A 1 197 ? 15.133 -22.984 -26.188 1 97.81 197 LYS A C 1
ATOM 1528 O O . LYS A 1 197 ? 14.648 -23.344 -25.109 1 97.81 197 LYS A O 1
ATOM 1533 N N . ARG A 1 198 ? 14.617 -23.203 -27.312 1 97.88 198 ARG A N 1
ATOM 1534 C CA . ARG A 1 198 ? 13.367 -23.953 -27.375 1 97.88 198 ARG A CA 1
ATOM 1535 C C . ARG A 1 198 ? 13.531 -25.359 -26.812 1 97.88 198 ARG A C 1
ATOM 1537 O O . ARG A 1 198 ? 12.688 -25.828 -26.047 1 97.88 198 ARG A O 1
ATOM 1544 N N . ARG A 1 199 ? 14.539 -26 -27.266 1 97 199 ARG A N 1
ATOM 1545 C CA . ARG A 1 199 ? 14.805 -27.344 -26.766 1 97 199 ARG A CA 1
ATOM 1546 C C . ARG A 1 199 ? 14.891 -27.344 -25.234 1 97 199 ARG A C 1
ATOM 1548 O O . ARG A 1 199 ? 14.289 -28.188 -24.578 1 97 199 ARG A O 1
ATOM 1555 N N . LYS A 1 200 ? 15.656 -26.375 -24.703 1 97.12 200 LYS A N 1
ATOM 1556 C CA . LYS A 1 200 ? 15.82 -26.281 -23.25 1 97.12 200 LYS A CA 1
ATOM 1557 C C . LYS A 1 200 ? 14.477 -26.031 -22.578 1 97.12 200 LYS A C 1
ATOM 1559 O O . LYS A 1 200 ? 14.172 -26.656 -21.547 1 97.12 200 LYS A O 1
ATOM 1564 N N . LEU A 1 201 ? 13.688 -25.203 -23.094 1 98.19 201 LEU A N 1
ATOM 1565 C CA . LEU A 1 201 ? 12.383 -24.891 -22.531 1 98.19 201 LEU A CA 1
ATOM 1566 C C . LEU A 1 201 ? 11.453 -26.094 -22.609 1 98.19 201 LEU A C 1
ATOM 1568 O O . LEU A 1 201 ? 10.656 -26.328 -21.688 1 98.19 201 LEU A O 1
ATOM 1572 N N . GLU A 1 202 ? 11.5 -26.828 -23.641 1 97.38 202 GLU A N 1
ATOM 1573 C CA . GLU A 1 202 ? 10.703 -28.047 -23.766 1 97.38 202 GLU A CA 1
ATOM 1574 C C . GLU A 1 202 ? 11.102 -29.078 -22.719 1 97.38 202 GLU A C 1
ATOM 1576 O O . GLU A 1 202 ? 10.25 -29.781 -22.172 1 97.38 202 GLU A O 1
ATOM 1581 N N . ASP A 1 203 ? 12.398 -29.125 -22.516 1 96.44 203 ASP A N 1
ATOM 1582 C CA . ASP A 1 203 ? 12.875 -30.016 -21.453 1 96.44 203 ASP A CA 1
ATOM 1583 C C . ASP A 1 203 ? 12.32 -29.594 -20.094 1 96.44 203 ASP A C 1
ATOM 1585 O O . ASP A 1 203 ? 11.82 -30.422 -19.344 1 96.44 203 ASP A O 1
ATOM 1589 N N . ILE A 1 204 ? 12.406 -28.344 -19.844 1 97.5 204 ILE A N 1
ATOM 1590 C CA . ILE A 1 204 ? 11.906 -27.812 -18.578 1 97.5 204 ILE A CA 1
ATOM 1591 C C . ILE A 1 204 ? 10.414 -28.094 -18.453 1 97.5 204 ILE A C 1
ATOM 1593 O O . ILE A 1 204 ? 9.953 -28.562 -17.406 1 97.5 204 ILE A O 1
ATOM 1597 N N . ARG A 1 205 ? 9.711 -27.844 -19.469 1 97.69 205 ARG A N 1
ATOM 1598 C CA . ARG A 1 205 ? 8.281 -28.109 -19.5 1 97.69 205 ARG A CA 1
ATOM 1599 C C . ARG A 1 205 ? 7.996 -29.562 -19.141 1 97.69 205 ARG A C 1
ATOM 1601 O O . ARG A 1 205 ? 7.145 -29.859 -18.297 1 97.69 205 ARG A O 1
ATOM 1608 N N . MET A 1 206 ? 8.695 -30.438 -19.812 1 96.44 206 MET A N 1
ATOM 1609 C CA . MET A 1 206 ? 8.492 -31.859 -19.594 1 96.44 206 MET A CA 1
ATOM 1610 C C . MET A 1 206 ? 8.742 -32.219 -18.125 1 96.44 206 MET A C 1
ATOM 1612 O O . MET A 1 206 ? 7.945 -32.938 -17.516 1 96.44 206 MET A O 1
ATOM 1616 N N . LEU A 1 207 ? 9.797 -31.703 -17.562 1 95.62 207 LEU A N 1
ATOM 1617 C CA . LEU A 1 207 ? 10.18 -32.031 -16.203 1 95.62 207 LEU A CA 1
ATOM 1618 C C . LEU A 1 207 ? 9.195 -31.422 -15.203 1 95.62 207 LEU A C 1
ATOM 1620 O O . LEU A 1 207 ? 8.805 -32.094 -14.234 1 95.62 207 LEU A O 1
ATOM 1624 N N . LEU A 1 208 ? 8.773 -30.219 -15.414 1 96.25 208 LEU A N 1
ATOM 1625 C CA . LEU A 1 208 ? 7.805 -29.578 -14.531 1 96.25 208 LEU A CA 1
ATOM 1626 C C . LEU A 1 208 ? 6.457 -30.297 -14.594 1 96.25 208 LEU A C 1
ATOM 1628 O O . LEU A 1 208 ? 5.824 -30.516 -13.562 1 96.25 208 LEU A O 1
ATOM 1632 N N . GLN A 1 209 ? 6.023 -30.625 -15.703 1 94.69 209 GLN A N 1
ATOM 1633 C CA . GLN A 1 209 ? 4.773 -31.359 -15.852 1 94.69 209 GLN A CA 1
ATOM 1634 C C . GLN A 1 209 ? 4.852 -32.719 -15.164 1 94.69 209 GLN A C 1
ATOM 1636 O O . GLN A 1 209 ? 3.883 -33.188 -14.547 1 94.69 209 GLN A O 1
ATOM 1641 N N . GLY A 1 210 ? 5.977 -33.344 -15.344 1 92.56 210 GLY A N 1
ATOM 1642 C CA . GLY A 1 210 ? 6.188 -34.594 -14.625 1 92.56 210 GLY A CA 1
ATOM 1643 C C . GLY A 1 210 ? 6.043 -34.438 -13.125 1 92.56 210 GLY A C 1
ATOM 1644 O O . GLY A 1 210 ? 5.438 -35.312 -12.469 1 92.56 210 GLY A O 1
ATOM 1645 N N . ALA A 1 211 ? 6.629 -33.406 -12.625 1 93.38 211 ALA A N 1
ATOM 1646 C CA . ALA A 1 211 ? 6.527 -33.125 -11.195 1 93.38 211 ALA A CA 1
ATOM 1647 C C . ALA A 1 211 ? 5.074 -32.906 -10.781 1 93.38 211 ALA A C 1
ATOM 1649 O O . ALA A 1 211 ? 4.645 -33.406 -9.734 1 93.38 211 ALA A O 1
ATOM 1650 N N . ILE A 1 212 ? 4.355 -32.25 -11.547 1 92.38 212 ILE A N 1
ATOM 1651 C CA . ILE A 1 212 ? 2.955 -31.969 -11.242 1 92.38 212 ILE A CA 1
ATOM 1652 C C . ILE A 1 212 ? 2.148 -33.25 -11.281 1 92.38 212 ILE A C 1
ATOM 1654 O O . ILE A 1 212 ? 1.298 -33.5 -10.414 1 92.38 212 ILE A O 1
ATOM 1658 N N . ASN A 1 213 ? 2.393 -34.094 -12.203 1 89.75 213 ASN A N 1
ATOM 1659 C CA . ASN A 1 213 ? 1.7 -35.375 -12.328 1 89.75 213 ASN A CA 1
ATOM 1660 C C . ASN A 1 213 ? 1.903 -36.25 -11.094 1 89.75 213 ASN A C 1
ATOM 1662 O O . ASN A 1 213 ? 1.06 -37.094 -10.773 1 89.75 213 ASN A O 1
ATOM 1666 N N . ALA A 1 214 ? 2.971 -36.031 -10.406 1 89.75 214 ALA A N 1
ATOM 1667 C CA . ALA A 1 214 ? 3.311 -36.875 -9.266 1 89.75 214 ALA A CA 1
ATOM 1668 C C . ALA A 1 214 ? 2.668 -36.344 -7.984 1 89.75 214 ALA A C 1
ATOM 1670 O O . ALA A 1 214 ? 2.633 -37.031 -6.969 1 89.75 214 ALA A O 1
ATOM 1671 N N . LEU A 1 215 ? 2.242 -35.125 -8.086 1 87.38 215 LEU A N 1
ATOM 1672 C CA . LEU A 1 215 ? 1.638 -34.562 -6.891 1 87.38 215 LEU A CA 1
ATOM 1673 C C . LEU A 1 215 ? 0.46 -35.406 -6.414 1 87.38 215 LEU A C 1
ATOM 1675 O O . LEU A 1 215 ? -0.391 -35.812 -7.215 1 87.38 215 LEU A O 1
ATOM 1679 N N . GLY A 1 216 ? 0.379 -35.75 -5.09 1 85.62 216 GLY A N 1
ATOM 1680 C CA . GLY A 1 216 ? -0.709 -36.5 -4.488 1 85.62 216 GLY A CA 1
ATOM 1681 C C . GLY A 1 216 ? -0.624 -38 -4.762 1 85.62 216 GLY A C 1
ATOM 1682 O O . GLY A 1 216 ? -1.569 -38.719 -4.488 1 85.62 216 GLY A O 1
ATOM 1683 N N . LYS A 1 217 ? 0.453 -38.344 -5.355 1 88.75 217 LYS A N 1
ATOM 1684 C CA . LYS A 1 217 ? 0.647 -39.781 -5.656 1 88.75 217 LYS A CA 1
ATOM 1685 C C . LYS A 1 217 ? 1.812 -40.344 -4.859 1 88.75 217 LYS A C 1
ATOM 1687 O O . LYS A 1 217 ? 2.707 -39.625 -4.438 1 88.75 217 LYS A O 1
ATOM 1692 N N . VAL A 1 218 ? 1.717 -41.625 -4.621 1 90.5 218 VAL A N 1
ATOM 1693 C CA . VAL A 1 218 ? 2.795 -42.344 -3.955 1 90.5 218 VAL A CA 1
ATOM 1694 C C . VAL A 1 218 ? 3.01 -43.719 -4.637 1 90.5 218 VAL A C 1
ATOM 1696 O O . VAL A 1 218 ? 2.115 -44.219 -5.316 1 90.5 218 VAL A O 1
ATOM 1699 N N . GLY A 1 219 ? 4.188 -44.156 -4.477 1 90.06 219 GLY A N 1
ATOM 1700 C CA . GLY A 1 219 ? 4.48 -45.531 -4.84 1 90.06 219 GLY A CA 1
ATOM 1701 C C . GLY A 1 219 ? 4.305 -46.5 -3.691 1 90.06 219 GLY A C 1
ATOM 1702 O O . GLY A 1 219 ? 4.574 -46.188 -2.537 1 90.06 219 GLY A O 1
ATOM 1703 N N . LEU A 1 220 ? 3.818 -47.688 -3.98 1 89.19 220 LEU A N 1
ATOM 1704 C CA . LEU A 1 220 ? 3.68 -48.781 -3.016 1 89.19 220 LEU A CA 1
ATOM 1705 C C . LEU A 1 220 ? 4.34 -50.062 -3.533 1 89.19 220 LEU A C 1
ATOM 1707 O O . LEU A 1 220 ? 4.141 -50.438 -4.688 1 89.19 220 LEU A O 1
ATOM 1711 N N . MET A 1 221 ? 5.148 -50.594 -2.664 1 92.38 221 MET A N 1
ATOM 1712 C CA . MET A 1 221 ? 5.742 -51.906 -2.969 1 92.38 221 MET A CA 1
ATOM 1713 C C . MET A 1 221 ? 5.461 -52.906 -1.856 1 92.38 221 MET A C 1
ATOM 1715 O O . MET A 1 221 ? 5.465 -52.562 -0.677 1 92.38 221 MET A O 1
ATOM 1719 N N . LEU A 1 222 ? 5.176 -54.094 -2.221 1 92 222 LEU A N 1
ATOM 1720 C CA . LEU A 1 222 ? 4.941 -55.156 -1.239 1 92 222 LEU A CA 1
ATOM 1721 C C . LEU A 1 222 ? 5.293 -56.5 -1.817 1 92 222 LEU A C 1
ATOM 1723 O O . LEU A 1 222 ? 5.41 -56.656 -3.035 1 92 222 LEU A O 1
ATOM 1727 N N . ASN A 1 223 ? 5.492 -57.344 -0.911 1 93 223 ASN A N 1
ATOM 1728 C CA . ASN A 1 223 ? 5.664 -58.75 -1.27 1 93 223 ASN A CA 1
ATOM 1729 C C . ASN A 1 223 ? 4.406 -59.562 -0.978 1 93 223 ASN A C 1
ATOM 1731 O O . ASN A 1 223 ? 3.648 -59.25 -0.062 1 93 223 ASN A O 1
ATOM 1735 N N . VAL A 1 224 ? 4.25 -60.625 -1.812 1 93.44 224 VAL A N 1
ATOM 1736 C CA . VAL A 1 224 ? 3.082 -61.469 -1.615 1 93.44 224 VAL A CA 1
ATOM 1737 C C . VAL A 1 224 ? 3.389 -62.875 -2.084 1 93.44 224 VAL A C 1
ATOM 1739 O O . VAL A 1 224 ? 4.102 -63.062 -3.072 1 93.44 224 VAL A O 1
ATOM 1742 N N . HIS A 1 225 ? 2.947 -63.781 -1.237 1 94.12 225 HIS A N 1
ATOM 1743 C CA . HIS A 1 225 ? 3.014 -65.188 -1.701 1 94.12 225 HIS A CA 1
ATOM 1744 C C . HIS A 1 225 ? 2.137 -65.375 -2.932 1 94.12 225 HIS A C 1
ATOM 1746 O O . HIS A 1 225 ? 1.048 -64.812 -3.027 1 94.12 225 HIS A O 1
ATOM 1752 N N . LYS A 1 226 ? 2.523 -66.25 -3.811 1 94.31 226 LYS A N 1
ATOM 1753 C CA . LYS A 1 226 ? 1.823 -66.5 -5.066 1 94.31 226 LYS A CA 1
ATOM 1754 C C . LYS A 1 226 ? 0.36 -66.875 -4.824 1 94.31 226 LYS A C 1
ATOM 1756 O O . LYS A 1 226 ? -0.52 -66.438 -5.582 1 94.31 226 LYS A O 1
ATOM 1761 N N . ASP A 1 227 ? 0.101 -67.562 -3.664 1 94.06 227 ASP A N 1
ATOM 1762 C CA . ASP A 1 227 ? -1.244 -68 -3.357 1 94.06 227 ASP A CA 1
ATOM 1763 C C . ASP A 1 227 ? -2.174 -66.875 -3.018 1 94.06 227 ASP A C 1
ATOM 1765 O O . ASP A 1 227 ? -3.395 -67 -3.119 1 94.06 227 ASP A O 1
ATOM 1769 N N . ASN A 1 228 ? -1.584 -65.812 -2.631 1 94 228 ASN A N 1
ATOM 1770 C CA . ASN A 1 228 ? -2.385 -64.688 -2.168 1 94 228 ASN A CA 1
ATOM 1771 C C . ASN A 1 228 ? -2.404 -63.562 -3.191 1 94 228 ASN A C 1
ATOM 1773 O O . ASN A 1 228 ? -2.949 -62.469 -2.924 1 94 228 ASN A O 1
ATOM 1777 N N . LEU A 1 229 ? -1.744 -63.719 -4.301 1 92.38 229 LEU A N 1
ATOM 1778 C CA . LEU A 1 229 ? -1.589 -62.656 -5.285 1 92.38 229 LEU A CA 1
ATOM 1779 C C . LEU A 1 229 ? -2.947 -62.125 -5.75 1 92.38 229 LEU A C 1
ATOM 1781 O O . LEU A 1 229 ? -3.16 -60.906 -5.832 1 92.38 229 LEU A O 1
ATOM 1785 N N . LYS A 1 230 ? -3.828 -63 -6.066 1 92.38 230 LYS A N 1
ATOM 1786 C CA . LYS A 1 230 ? -5.152 -62.625 -6.539 1 92.38 230 LYS A CA 1
ATOM 1787 C C . LYS A 1 230 ? -5.867 -61.75 -5.5 1 92.38 230 LYS A C 1
ATOM 1789 O O . LYS A 1 230 ? -6.5 -60.75 -5.848 1 92.38 230 LYS A O 1
ATOM 1794 N N . ALA A 1 231 ? -5.777 -62.094 -4.289 1 93.12 231 ALA A N 1
ATOM 1795 C CA . ALA A 1 231 ? -6.41 -61.344 -3.207 1 93.12 231 ALA A CA 1
ATOM 1796 C C . ALA A 1 231 ? -5.809 -59.969 -3.086 1 93.12 231 ALA A C 1
ATOM 1798 O O . ALA A 1 231 ? -6.539 -58.969 -2.932 1 93.12 231 ALA A O 1
ATOM 1799 N N . VAL A 1 232 ? -4.523 -59.906 -3.125 1 92.12 232 VAL A N 1
ATOM 1800 C CA . VAL A 1 232 ? -3.818 -58.656 -3.014 1 92.12 232 VAL A CA 1
ATOM 1801 C C . VAL A 1 232 ? -4.188 -57.75 -4.188 1 92.12 232 VAL A C 1
ATOM 1803 O O . VAL A 1 232 ? -4.477 -56.562 -4.004 1 92.12 232 VAL A O 1
ATOM 1806 N N . LEU A 1 233 ? -4.172 -58.281 -5.418 1 90.62 233 LEU A N 1
ATOM 1807 C CA . LEU A 1 233 ? -4.516 -57.5 -6.605 1 90.62 233 LEU A CA 1
ATOM 1808 C C . LEU A 1 233 ? -5.961 -57 -6.539 1 90.62 233 LEU A C 1
ATOM 1810 O O . LEU A 1 233 ? -6.289 -55.938 -7.059 1 90.62 233 LEU A O 1
ATOM 1814 N N . GLY A 1 234 ? -6.793 -57.719 -5.863 1 89.19 234 GLY A N 1
ATOM 1815 C CA . GLY A 1 234 ? -8.188 -57.344 -5.695 1 89.19 234 GLY A CA 1
ATOM 1816 C C . GLY A 1 234 ? -8.375 -56.125 -4.793 1 89.19 234 GLY A C 1
ATOM 1817 O O . GLY A 1 234 ? -9.398 -55.438 -4.875 1 89.19 234 GLY A O 1
ATOM 1818 N N . VAL A 1 235 ? -7.461 -55.938 -3.916 1 90.38 235 VAL A N 1
ATOM 1819 C CA . VAL A 1 235 ? -7.523 -54.844 -2.973 1 90.38 235 VAL A CA 1
ATOM 1820 C C . VAL A 1 235 ? -7.086 -53.531 -3.664 1 90.38 235 VAL A C 1
ATOM 1822 O O . VAL A 1 235 ? -7.566 -52.469 -3.332 1 90.38 235 VAL A O 1
ATOM 1825 N N . LEU A 1 236 ? -6.145 -53.688 -4.582 1 86.81 236 LEU A N 1
ATOM 1826 C CA . LEU A 1 236 ? -5.59 -52.5 -5.254 1 86.81 236 LEU A CA 1
ATOM 1827 C C . LEU A 1 236 ? -6.617 -51.875 -6.188 1 86.81 236 LEU A C 1
ATOM 1829 O O . LEU A 1 236 ? -7.418 -52.594 -6.805 1 86.81 236 LEU A O 1
ATOM 1833 N N . PRO A 1 237 ? -6.617 -50.531 -6.203 1 78.25 237 PRO A N 1
ATOM 1834 C CA . PRO A 1 237 ? -7.562 -49.875 -7.109 1 78.25 237 PRO A CA 1
ATOM 1835 C C . PRO A 1 237 ? -7.367 -50.281 -8.57 1 78.25 237 PRO A C 1
ATOM 1837 O O . PRO A 1 237 ? -6.246 -50.594 -8.977 1 78.25 237 PRO A O 1
ATOM 1840 N N . ALA A 1 238 ? -8.578 -50.594 -9.234 1 56.47 238 ALA A N 1
ATOM 1841 C CA . ALA A 1 238 ? -8.75 -51.219 -10.539 1 56.47 238 ALA A CA 1
ATOM 1842 C C . ALA A 1 238 ? -7.754 -50.688 -11.547 1 56.47 238 ALA A C 1
ATOM 1844 O O . ALA A 1 238 ? -7.258 -51.438 -12.406 1 56.47 238 ALA A O 1
ATOM 1845 N N . LEU A 1 239 ? -7.719 -49.438 -11.578 1 55.03 239 LEU A N 1
ATOM 1846 C CA . LEU A 1 239 ? -7.172 -48.906 -12.812 1 55.03 239 LEU A CA 1
ATOM 1847 C C . LEU A 1 239 ? -5.664 -49.125 -12.883 1 55.03 239 LEU A C 1
ATOM 1849 O O . LEU A 1 239 ? -5.043 -48.844 -13.914 1 55.03 239 LEU A O 1
ATOM 1853 N N . LYS A 1 240 ? -5.133 -49.656 -11.812 1 61.91 240 LYS A N 1
ATOM 1854 C CA . LYS A 1 240 ? -3.682 -49.562 -11.945 1 61.91 240 LYS A CA 1
ATOM 1855 C C . LYS A 1 240 ? -3.059 -50.938 -12.125 1 61.91 240 LYS A C 1
ATOM 1857 O O . LYS A 1 240 ? -3.562 -51.938 -11.586 1 61.91 240 LYS A O 1
ATOM 1862 N N . ARG A 1 241 ? -2.426 -51.25 -13.352 1 72.12 241 ARG A N 1
ATOM 1863 C CA . ARG A 1 241 ? -1.657 -52.438 -13.633 1 72.12 241 ARG A CA 1
ATOM 1864 C C . ARG A 1 241 ? -0.357 -52.469 -12.836 1 72.12 241 ARG A C 1
ATOM 1866 O O . ARG A 1 241 ? 0.676 -52 -13.312 1 72.12 241 ARG A O 1
ATOM 1873 N N . PRO A 1 242 ? -0.508 -52.906 -11.648 1 80.31 242 PRO A N 1
ATOM 1874 C CA . PRO A 1 242 ? 0.724 -52.969 -10.859 1 80.31 242 PRO A CA 1
ATOM 1875 C C . PRO A 1 242 ? 1.821 -53.781 -11.539 1 80.31 242 PRO A C 1
ATOM 1877 O O . PRO A 1 242 ? 1.531 -54.594 -12.398 1 80.31 242 PRO A O 1
ATOM 1880 N N . THR A 1 243 ? 3.012 -53.469 -11.344 1 79.44 243 THR A N 1
ATOM 1881 C CA . THR A 1 243 ? 4.145 -54.25 -11.789 1 79.44 243 THR A CA 1
ATOM 1882 C C . THR A 1 243 ? 4.371 -55.438 -10.859 1 79.44 243 THR A C 1
ATOM 1884 O O . THR A 1 243 ? 4.395 -55.281 -9.633 1 79.44 243 THR A O 1
ATOM 1887 N N . ILE A 1 244 ? 4.34 -56.594 -11.406 1 84.75 244 ILE A N 1
ATOM 1888 C CA . ILE A 1 244 ? 4.613 -57.812 -10.633 1 84.75 244 ILE A CA 1
ATOM 1889 C C . ILE A 1 244 ? 5.988 -58.344 -11.008 1 84.75 244 ILE A C 1
ATOM 1891 O O . ILE A 1 244 ? 6.293 -58.531 -12.188 1 84.75 244 ILE A O 1
ATOM 1895 N N . SER A 1 245 ? 6.754 -58.531 -10.055 1 83.44 245 SER A N 1
ATOM 1896 C CA . SER A 1 245 ? 8.102 -59.031 -10.289 1 83.44 245 SER A CA 1
ATOM 1897 C C . SER A 1 245 ? 8.375 -60.281 -9.422 1 83.44 245 SER A C 1
ATOM 1899 O O . SER A 1 245 ? 7.766 -60.438 -8.359 1 83.44 245 SER A O 1
ATOM 1901 N N . HIS A 1 246 ? 9.211 -61.125 -9.859 1 84.31 246 HIS A N 1
ATOM 1902 C CA . HIS A 1 246 ? 9.586 -62.312 -9.102 1 84.31 246 HIS A CA 1
ATOM 1903 C C . HIS A 1 246 ? 10.68 -62 -8.086 1 84.31 246 HIS A C 1
ATOM 1905 O O . HIS A 1 246 ? 11.555 -61.188 -8.352 1 84.31 246 HIS A O 1
ATOM 1911 N N . LEU A 1 247 ? 10.57 -62.719 -7 1 84.75 247 LEU A N 1
ATOM 1912 C CA . LEU A 1 247 ? 11.609 -62.625 -5.984 1 84.75 247 LEU A CA 1
ATOM 1913 C C . LEU A 1 247 ? 12.57 -63.812 -6.078 1 84.75 247 LEU A C 1
ATOM 1915 O O . LEU A 1 247 ? 12.492 -64.625 -7.016 1 84.75 247 LEU A O 1
ATOM 1919 N N . SER A 1 248 ? 13.609 -63.719 -5.199 1 85.38 248 SER A N 1
ATOM 1920 C CA . SER A 1 248 ? 14.555 -64.812 -5.141 1 85.38 248 SER A CA 1
ATOM 1921 C C . SER A 1 248 ? 13.852 -66.125 -4.793 1 85.38 248 SER A C 1
ATOM 1923 O O . SER A 1 248 ? 14.242 -67.188 -5.27 1 85.38 248 SER A O 1
ATOM 1925 N N . ASP A 1 249 ? 12.961 -66.062 -3.91 1 83.44 249 ASP A N 1
ATOM 1926 C CA . ASP A 1 249 ? 12.078 -67.188 -3.602 1 83.44 249 ASP A CA 1
ATOM 1927 C C . ASP A 1 249 ? 10.922 -67.25 -4.598 1 83.44 249 ASP A C 1
ATOM 1929 O O . ASP A 1 249 ? 10.117 -66.375 -4.699 1 83.44 249 ASP A O 1
ATOM 1933 N N . ASP A 1 250 ? 10.828 -68.312 -5.301 1 83.94 250 ASP A N 1
ATOM 1934 C CA . ASP A 1 250 ? 9.914 -68.5 -6.426 1 83.94 250 ASP A CA 1
ATOM 1935 C C . ASP A 1 250 ? 8.461 -68.5 -5.957 1 83.94 250 ASP A C 1
ATOM 1937 O O . ASP A 1 250 ? 7.543 -68.312 -6.762 1 83.94 250 ASP A O 1
ATOM 1941 N N . GLU A 1 251 ? 8.289 -68.688 -4.719 1 89.88 251 GLU A N 1
ATOM 1942 C CA . GLU A 1 251 ? 6.922 -68.75 -4.223 1 89.88 251 GLU A CA 1
ATOM 1943 C C . GLU A 1 251 ? 6.395 -67.312 -3.879 1 89.88 251 GLU A C 1
ATOM 1945 O O . GLU A 1 251 ? 5.215 -67.188 -3.561 1 89.88 251 GLU A O 1
ATOM 1950 N N . TRP A 1 252 ? 7.305 -66.375 -3.951 1 90.31 252 TRP A N 1
ATOM 1951 C CA . TRP A 1 252 ? 6.918 -65.062 -3.557 1 90.31 252 TRP A CA 1
ATOM 1952 C C . TRP A 1 252 ? 7.066 -64.062 -4.723 1 90.31 252 TRP A C 1
ATOM 1954 O O . TRP A 1 252 ? 7.949 -64.25 -5.566 1 90.31 252 TRP A O 1
ATOM 1964 N N . LEU A 1 253 ? 6.199 -63.062 -4.75 1 92.25 253 LEU A N 1
ATOM 1965 C CA . LEU A 1 253 ? 6.188 -62.031 -5.773 1 92.25 253 LEU A CA 1
ATOM 1966 C C . LEU A 1 253 ? 6.273 -60.656 -5.141 1 92.25 253 LEU A C 1
ATOM 1968 O O . LEU A 1 253 ? 5.867 -60.469 -3.994 1 92.25 253 LEU A O 1
ATOM 1972 N N . ALA A 1 254 ? 6.934 -59.781 -5.883 1 91.44 254 ALA A N 1
ATOM 1973 C CA . ALA A 1 254 ? 6.91 -58.375 -5.527 1 91.44 254 ALA A CA 1
ATOM 1974 C C . ALA A 1 254 ? 5.871 -57.594 -6.348 1 91.44 254 ALA A C 1
ATOM 1976 O O . ALA A 1 254 ? 5.789 -57.781 -7.566 1 91.44 254 ALA A O 1
ATOM 1977 N N . VAL A 1 255 ? 5.074 -56.781 -5.688 1 89.88 255 VAL A N 1
ATOM 1978 C CA . VAL A 1 255 ? 4.066 -55.969 -6.332 1 89.88 255 VAL A CA 1
ATOM 1979 C C . VAL A 1 255 ? 4.41 -54.5 -6.141 1 89.88 255 VAL A C 1
ATOM 1981 O O . VAL A 1 255 ? 4.699 -54.062 -5.023 1 89.88 255 VAL A O 1
ATOM 1984 N N . ASN A 1 256 ? 4.52 -53.719 -7.242 1 90.38 256 ASN A N 1
ATOM 1985 C CA . ASN A 1 256 ? 4.758 -52.281 -7.223 1 90.38 256 ASN A CA 1
ATOM 1986 C C . ASN A 1 256 ? 3.641 -51.531 -7.938 1 90.38 256 ASN A C 1
ATOM 1988 O O . ASN A 1 256 ? 3.248 -51.906 -9.047 1 90.38 256 ASN A O 1
ATOM 1992 N N . THR A 1 257 ? 3.193 -50.5 -7.297 1 89.19 257 THR A N 1
ATOM 1993 C CA . THR A 1 257 ? 2.107 -49.75 -7.898 1 89.19 257 THR A CA 1
ATOM 1994 C C . THR A 1 257 ? 2.158 -48.281 -7.441 1 89.19 257 THR A C 1
ATOM 1996 O O . THR A 1 257 ? 2.893 -47.938 -6.512 1 89.19 257 THR A O 1
ATOM 1999 N N . ILE A 1 258 ? 1.514 -47.406 -8.289 1 89.31 258 ILE A N 1
ATOM 2000 C CA . ILE A 1 258 ? 1.333 -46 -7.965 1 89.31 258 ILE A CA 1
ATOM 2001 C C . ILE A 1 258 ? -0.136 -45.719 -7.645 1 89.31 258 ILE A C 1
ATOM 2003 O O . ILE A 1 258 ? -1.027 -46.188 -8.367 1 89.31 258 ILE A O 1
ATOM 2007 N N . LEU A 1 259 ? -0.301 -45.094 -6.547 1 88.75 259 LEU A N 1
ATOM 2008 C CA . LEU A 1 259 ? -1.682 -44.844 -6.164 1 88.75 259 LEU A CA 1
ATOM 2009 C C . LEU A 1 259 ? -1.805 -43.438 -5.547 1 88.75 259 LEU A C 1
ATOM 2011 O O . LEU A 1 259 ? -0.797 -42.781 -5.281 1 88.75 259 LEU A O 1
ATOM 2015 N N . ASP A 1 260 ? -3.107 -43.031 -5.395 1 89.12 260 ASP A N 1
ATOM 2016 C CA . ASP A 1 260 ? -3.379 -41.781 -4.703 1 89.12 260 ASP A CA 1
ATOM 2017 C C . ASP A 1 260 ? -3.021 -41.875 -3.221 1 89.12 260 ASP A C 1
ATOM 2019 O O . ASP A 1 260 ? -3.385 -42.844 -2.553 1 89.12 260 ASP A O 1
ATOM 2023 N N . GLU A 1 261 ? -2.322 -40.906 -2.771 1 88.56 261 GLU A N 1
ATOM 2024 C CA . GLU A 1 261 ? -1.898 -40.875 -1.374 1 88.56 261 GLU A CA 1
ATOM 2025 C C . GLU A 1 261 ? -3.098 -40.938 -0.433 1 88.56 261 GLU A C 1
ATOM 2027 O O . GLU A 1 261 ? -3.021 -41.562 0.63 1 88.56 261 GLU A O 1
ATOM 2032 N N . SER A 1 262 ? -4.129 -40.438 -0.811 1 88.75 262 SER A N 1
ATOM 2033 C CA . SER A 1 262 ? -5.316 -40.344 0.031 1 88.75 262 SER A CA 1
ATOM 2034 C C . SER A 1 262 ? -5.918 -41.719 0.265 1 88.75 262 SER A C 1
ATOM 2036 O O . SER A 1 262 ? -6.707 -41.906 1.193 1 88.75 262 SER A O 1
ATOM 2038 N N . THR A 1 263 ? -5.566 -42.688 -0.475 1 88.31 263 THR A N 1
ATOM 2039 C CA . THR A 1 263 ? -6.176 -44 -0.373 1 88.31 263 THR A CA 1
ATOM 2040 C C . THR A 1 263 ? -5.289 -44.938 0.44 1 88.31 263 THR A C 1
ATOM 2042 O O . THR A 1 263 ? -5.723 -46.031 0.829 1 88.31 263 THR A O 1
ATOM 2045 N N . VAL A 1 264 ? -4.176 -44.531 0.773 1 87.88 264 VAL A N 1
ATOM 2046 C CA . VAL A 1 264 ? -3.15 -45.406 1.307 1 87.88 264 VAL A CA 1
ATOM 2047 C C . VAL A 1 264 ? -3.572 -45.938 2.682 1 87.88 264 VAL A C 1
ATOM 2049 O O . VAL A 1 264 ? -3.383 -47.094 3 1 87.88 264 VAL A O 1
ATOM 2052 N N . ARG A 1 265 ? -4.094 -45.062 3.465 1 90.06 265 ARG A N 1
ATOM 2053 C CA . ARG A 1 265 ? -4.473 -45.406 4.828 1 90.06 265 ARG A CA 1
ATOM 2054 C C . ARG A 1 265 ? -5.496 -46.562 4.832 1 90.06 265 ARG A C 1
ATOM 2056 O O . ARG A 1 265 ? -5.52 -47.375 5.754 1 90.06 265 ARG A O 1
ATOM 2063 N N . ASP A 1 266 ? -6.223 -46.594 3.834 1 91.69 266 ASP A N 1
ATOM 2064 C CA . ASP A 1 266 ? -7.254 -47.625 3.729 1 91.69 266 ASP A CA 1
ATOM 2065 C C . ASP A 1 266 ? -6.707 -48.875 3.072 1 91.69 266 ASP A C 1
ATOM 2067 O O . ASP A 1 266 ? -7.07 -50 3.461 1 91.69 266 ASP A O 1
ATOM 2071 N N . ILE A 1 267 ? -5.867 -48.688 2.158 1 91.38 267 ILE A N 1
ATOM 2072 C CA . ILE A 1 267 ? -5.441 -49.781 1.279 1 91.38 267 ILE A CA 1
ATOM 2073 C C . ILE A 1 267 ? -4.398 -50.625 1.989 1 91.38 267 ILE A C 1
ATOM 2075 O O . ILE A 1 267 ? -4.402 -51.844 1.854 1 91.38 267 ILE A O 1
ATOM 2079 N N . ILE A 1 268 ? -3.566 -50.125 2.787 1 91.38 268 ILE A N 1
ATOM 2080 C CA . ILE A 1 268 ? -2.43 -50.844 3.348 1 91.38 268 ILE A CA 1
ATOM 2081 C C . ILE A 1 268 ? -2.928 -51.938 4.293 1 91.38 268 ILE A C 1
ATOM 2083 O O . ILE A 1 268 ? -2.533 -53.094 4.176 1 91.38 268 ILE A O 1
ATOM 2087 N N . PRO A 1 269 ? -3.818 -51.469 5.199 1 92.56 269 PRO A N 1
ATOM 2088 C CA . PRO A 1 269 ? -4.324 -52.531 6.07 1 92.56 269 PRO A CA 1
ATOM 2089 C C . PRO A 1 269 ? -5.012 -53.656 5.289 1 92.56 269 PRO A C 1
ATOM 2091 O O . PRO A 1 269 ? -4.867 -54.844 5.637 1 92.56 269 PRO A O 1
ATOM 2094 N N . ARG A 1 270 ? -5.703 -53.344 4.344 1 94.12 270 ARG A N 1
ATOM 2095 C CA . ARG A 1 270 ? -6.395 -54.344 3.525 1 94.12 270 ARG A CA 1
ATOM 2096 C C . ARG A 1 270 ? -5.398 -55.219 2.775 1 94.12 270 ARG A C 1
ATOM 2098 O O . ARG A 1 270 ? -5.629 -56.406 2.607 1 94.12 270 ARG A O 1
ATOM 2105 N N . LEU A 1 271 ? -4.355 -54.656 2.344 1 93.31 271 LEU A N 1
ATOM 2106 C CA . LEU A 1 271 ? -3.309 -55.406 1.665 1 93.31 271 LEU A CA 1
ATOM 2107 C C . LEU A 1 271 ? -2.639 -56.406 2.619 1 93.31 271 LEU A C 1
ATOM 2109 O O . LEU A 1 271 ? -2.34 -57.531 2.24 1 93.31 271 LEU A O 1
ATOM 2113 N N . LYS A 1 272 ? -2.432 -55.906 3.789 1 93.62 272 LYS A N 1
ATOM 2114 C CA . LYS A 1 272 ? -1.859 -56.75 4.812 1 93.62 272 LYS A CA 1
ATOM 2115 C C . LYS A 1 272 ? -2.773 -57.938 5.094 1 93.62 272 LYS A C 1
ATOM 2117 O O . LYS A 1 272 ? -2.309 -59.094 5.188 1 93.62 272 LYS A O 1
ATOM 2122 N N . GLN A 1 273 ? -4 -57.688 5.191 1 95.31 273 GLN A N 1
ATOM 2123 C CA . GLN A 1 273 ? -4.992 -58.75 5.457 1 95.31 273 GLN A CA 1
ATOM 2124 C C . GLN A 1 273 ? -5.07 -59.719 4.301 1 95.31 273 GLN A C 1
ATOM 2126 O O . GLN A 1 273 ? -5.312 -60.938 4.512 1 95.31 273 GLN A O 1
ATOM 2131 N N . ALA A 1 274 ? -4.844 -59.219 3.23 1 94.56 274 ALA A N 1
ATOM 2132 C CA . ALA A 1 274 ? -4.949 -60.031 2.033 1 94.56 274 ALA A CA 1
ATOM 2133 C C . ALA A 1 274 ? -3.693 -60.875 1.836 1 94.56 274 ALA A C 1
ATOM 2135 O O . ALA A 1 274 ? -3.656 -61.75 0.97 1 94.56 274 ALA A O 1
ATOM 2136 N N . GLY A 1 275 ? -2.672 -60.562 2.648 1 94.62 275 GLY A N 1
ATOM 2137 C CA . GLY A 1 275 ? -1.481 -61.406 2.586 1 94.62 275 GLY A CA 1
ATOM 2138 C C . GLY A 1 275 ? -0.243 -60.625 2.15 1 94.62 275 GLY A C 1
ATOM 2139 O O . GLY A 1 275 ? 0.821 -61.219 1.961 1 94.62 275 GLY A O 1
ATOM 2140 N N . GLY A 1 276 ? -0.459 -59.312 1.929 1 94.31 276 GLY A N 1
ATOM 2141 C CA . GLY A 1 276 ? 0.711 -58.5 1.614 1 94.31 276 GLY A CA 1
ATOM 2142 C C . GLY A 1 276 ? 1.71 -58.438 2.754 1 94.31 276 GLY A C 1
ATOM 2143 O O . GLY A 1 276 ? 1.323 -58.344 3.922 1 94.31 276 GLY A O 1
ATOM 2144 N N . GLU A 1 277 ? 3.008 -58.469 2.422 1 93.5 277 GLU A N 1
ATOM 2145 C CA . GLU A 1 277 ? 4.078 -58.375 3.41 1 93.5 277 GLU A CA 1
ATOM 2146 C C . GLU A 1 277 ? 5.129 -57.375 2.98 1 93.5 277 GLU A C 1
ATOM 2148 O O . GLU A 1 277 ? 5.34 -57.156 1.785 1 93.5 277 GLU A O 1
ATOM 2153 N N . GLY A 1 278 ? 5.797 -56.781 4.031 1 93.69 278 GLY A N 1
ATOM 2154 C CA . GLY A 1 278 ? 6.844 -55.844 3.711 1 93.69 278 GLY A CA 1
ATOM 2155 C C . GLY A 1 278 ? 6.344 -54.656 2.896 1 93.69 278 GLY A C 1
ATOM 2156 O O . GLY A 1 278 ? 6.941 -54.312 1.878 1 93.69 278 GLY A O 1
ATOM 2157 N N . ILE A 1 279 ? 5.293 -54.156 3.217 1 92 279 ILE A N 1
ATOM 2158 C CA . ILE A 1 279 ? 4.676 -53.062 2.492 1 92 279 ILE A CA 1
ATOM 2159 C C . ILE A 1 279 ? 5.473 -51.781 2.727 1 92 279 ILE A C 1
ATOM 2161 O O . ILE A 1 279 ? 5.719 -51.375 3.873 1 92 279 ILE A O 1
ATOM 2165 N N . VAL A 1 280 ? 5.938 -51.188 1.642 1 92 280 VAL A N 1
ATOM 2166 C CA . VAL A 1 280 ? 6.719 -49.969 1.703 1 92 280 VAL A CA 1
ATOM 2167 C C . VAL A 1 280 ? 6.027 -48.875 0.888 1 92 280 VAL A C 1
ATOM 2169 O O . VAL A 1 280 ? 5.688 -49.094 -0.279 1 92 280 VAL A O 1
ATOM 2172 N N . GLU A 1 281 ? 5.746 -47.781 1.485 1 90.44 281 GLU A N 1
ATOM 2173 C CA . GLU A 1 281 ? 5.266 -46.562 0.826 1 90.44 281 GLU A CA 1
ATOM 2174 C C . GLU A 1 281 ? 6.406 -45.594 0.582 1 90.44 281 GLU A C 1
ATOM 2176 O O . GLU A 1 281 ? 7.227 -45.344 1.469 1 90.44 281 GLU A O 1
ATOM 2181 N N . TYR A 1 282 ? 6.496 -45.062 -0.682 1 90 282 TYR A N 1
ATOM 2182 C CA . TYR A 1 282 ? 7.555 -44.094 -0.965 1 90 282 TYR A CA 1
ATOM 2183 C C . TYR A 1 282 ? 7.027 -42.938 -1.804 1 90 282 TYR A C 1
ATOM 2185 O O . TYR A 1 282 ? 6.102 -43.125 -2.602 1 90 282 TYR A O 1
ATOM 2193 N N . PRO A 1 283 ? 7.609 -41.719 -1.623 1 89.25 283 PRO A N 1
ATOM 2194 C CA . PRO A 1 283 ? 7.18 -40.531 -2.369 1 89.25 283 PRO A CA 1
ATOM 2195 C C . PRO A 1 283 ? 7.652 -40.531 -3.822 1 89.25 283 PRO A C 1
ATOM 2197 O O . PRO A 1 283 ? 8.594 -41.281 -4.164 1 89.25 283 PRO A O 1
ATOM 2200 N N . LEU A 1 284 ? 6.887 -39.906 -4.707 1 88.06 284 LEU A N 1
ATOM 2201 C CA . LEU A 1 284 ? 7.234 -39.719 -6.109 1 88.06 284 LEU A CA 1
ATOM 2202 C C . LEU A 1 284 ? 7.602 -38.25 -6.391 1 88.06 284 LEU A C 1
ATOM 2204 O O . LEU A 1 284 ? 6.906 -37.344 -5.945 1 88.06 284 LEU A O 1
ATOM 2208 N N . ASN A 1 285 ? 8.68 -38.062 -7.148 1 86.31 285 ASN A N 1
ATOM 2209 C CA . ASN A 1 285 ? 9.039 -36.719 -7.559 1 86.31 285 ASN A CA 1
ATOM 2210 C C . ASN A 1 285 ? 8.398 -36.344 -8.891 1 86.31 285 ASN A C 1
ATOM 2212 O O . ASN A 1 285 ? 7.969 -35.219 -9.078 1 86.31 285 ASN A O 1
ATOM 2216 N N . LYS A 1 286 ? 8.461 -37.312 -9.828 1 88.25 286 LYS A N 1
ATOM 2217 C CA . LYS A 1 286 ? 7.941 -37.062 -11.164 1 88.25 286 LYS A CA 1
ATOM 2218 C C . LYS A 1 286 ? 7.266 -38.281 -11.766 1 88.25 286 LYS A C 1
ATOM 2220 O O . LYS A 1 286 ? 7.672 -39.406 -11.484 1 88.25 286 LYS A O 1
ATOM 2225 N N . ILE A 1 287 ? 6.223 -38.031 -12.445 1 83.44 287 ILE A N 1
ATOM 2226 C CA . ILE A 1 287 ? 5.625 -39 -13.359 1 83.44 287 ILE A CA 1
ATOM 2227 C C . ILE A 1 287 ? 5.586 -38.438 -14.773 1 83.44 287 ILE A C 1
ATOM 2229 O O . ILE A 1 287 ? 4.836 -37.469 -15.039 1 83.44 287 ILE A O 1
ATOM 2233 N N . VAL A 1 288 ? 6.52 -38.969 -15.578 1 80.5 288 VAL A N 1
ATOM 2234 C CA . VAL A 1 288 ? 6.598 -38.469 -16.938 1 80.5 288 VAL A CA 1
ATOM 2235 C C . VAL A 1 288 ? 5.766 -39.344 -17.875 1 80.5 288 VAL A C 1
ATOM 2237 O O . VAL A 1 288 ? 6.004 -40.531 -17.984 1 80.5 288 VAL A O 1
ATOM 2240 N N . LEU A 1 289 ? 4.66 -38.844 -18.5 1 74.38 289 LEU A N 1
ATOM 2241 C CA . LEU A 1 289 ? 3.75 -39.594 -19.359 1 74.38 289 LEU A CA 1
ATOM 2242 C C . LEU A 1 289 ? 4.074 -39.375 -20.844 1 74.38 289 LEU A C 1
ATOM 2244 O O . LEU A 1 289 ? 4.562 -38.312 -21.203 1 74.38 289 LEU A O 1
ATOM 2248 N N . MET B 1 1 ? -22.328 16.891 12.789 1 63.88 1 MET B N 1
ATOM 2249 C CA . MET B 1 1 ? -21.812 16.578 11.461 1 63.88 1 MET B CA 1
ATOM 2250 C C . MET B 1 1 ? -20.562 15.719 11.547 1 63.88 1 MET B C 1
ATOM 2252 O O . MET B 1 1 ? -19.734 15.906 12.445 1 63.88 1 MET B O 1
ATOM 2256 N N . LEU B 1 2 ? -20.594 14.461 10.891 1 89.56 2 LEU B N 1
ATOM 2257 C CA . LEU B 1 2 ? -19.531 13.461 11 1 89.56 2 LEU B CA 1
ATOM 2258 C C . LEU B 1 2 ? -18.469 13.688 9.93 1 89.56 2 LEU B C 1
ATOM 2260 O O . LEU B 1 2 ? -18.797 13.875 8.75 1 89.56 2 LEU B O 1
ATOM 2264 N N . LEU B 1 3 ? -17.312 14.109 10.367 1 97.62 3 LEU B N 1
ATOM 2265 C CA . LEU B 1 3 ? -16.172 14.273 9.484 1 97.62 3 LEU B CA 1
ATOM 2266 C C . LEU B 1 3 ? -15.523 12.922 9.188 1 97.62 3 LEU B C 1
ATOM 2268 O O . LEU B 1 3 ? -15.031 12.25 10.094 1 97.62 3 LEU B O 1
ATOM 2272 N N . LYS B 1 4 ? -15.531 12.555 7.918 1 97.88 4 LYS B N 1
ATOM 2273 C CA . LYS B 1 4 ? -14.82 11.344 7.508 1 97.88 4 LYS B CA 1
ATOM 2274 C C . LYS B 1 4 ? -13.359 11.641 7.215 1 97.88 4 LYS B C 1
ATOM 2276 O O . LYS B 1 4 ? -13.039 12.32 6.234 1 97.88 4 LYS B O 1
ATOM 2281 N N . LEU B 1 5 ? -12.484 11.086 8.047 1 98.44 5 LEU B N 1
ATOM 2282 C CA . LEU B 1 5 ? -11.062 11.406 7.992 1 98.44 5 LEU B CA 1
ATOM 2283 C C . LEU B 1 5 ? -10.25 10.18 7.602 1 98.44 5 LEU B C 1
ATOM 2285 O O . LEU B 1 5 ? -10.281 9.156 8.289 1 98.44 5 LEU B O 1
ATOM 2289 N N . GLY B 1 6 ? -9.547 10.312 6.484 1 98 6 GLY B N 1
ATOM 2290 C CA . GLY B 1 6 ? -8.648 9.234 6.078 1 98 6 GLY B CA 1
ATOM 2291 C C . GLY B 1 6 ? -7.305 9.289 6.777 1 98 6 GLY B C 1
ATOM 2292 O O . GLY B 1 6 ? -6.613 10.305 6.734 1 98 6 GLY B O 1
ATOM 2293 N N . ILE B 1 7 ? -6.906 8.18 7.441 1 97.75 7 ILE B N 1
ATOM 2294 C CA . ILE B 1 7 ? -5.586 7.973 8.031 1 97.75 7 ILE B CA 1
ATOM 2295 C C . ILE B 1 7 ? -4.734 7.113 7.102 1 97.75 7 ILE B C 1
ATOM 2297 O O . ILE B 1 7 ? -5.188 6.066 6.625 1 97.75 7 ILE B O 1
ATOM 2301 N N . PRO B 1 8 ? -3.555 7.598 6.801 1 96.19 8 PRO B N 1
ATOM 2302 C CA . PRO B 1 8 ? -2.766 6.809 5.852 1 96.19 8 PRO B CA 1
ATOM 2303 C C . PRO B 1 8 ? -2.344 5.453 6.418 1 96.19 8 PRO B C 1
ATOM 2305 O O . PRO B 1 8 ? -1.811 5.383 7.527 1 96.19 8 PRO B O 1
ATOM 2308 N N . LYS B 1 9 ? -2.523 4.441 5.707 1 93.38 9 LYS B N 1
ATOM 2309 C CA . LYS B 1 9 ? -2.031 3.1 6.004 1 93.38 9 LYS B CA 1
ATOM 2310 C C . LYS B 1 9 ? -0.616 2.9 5.469 1 93.38 9 LYS B C 1
ATOM 2312 O O . LYS B 1 9 ? -0.245 3.484 4.449 1 93.38 9 LYS B O 1
ATOM 2317 N N . GLY B 1 10 ? 0.175 2.137 6.227 1 88.75 10 GLY B N 1
ATOM 2318 C CA . GLY B 1 10 ? 1.526 1.859 5.77 1 88.75 10 GLY B CA 1
ATOM 2319 C C . GLY B 1 10 ? 2.584 2.654 6.512 1 88.75 10 GLY B C 1
ATOM 2320 O O . GLY B 1 10 ? 2.523 2.785 7.734 1 88.75 10 GLY B O 1
ATOM 2321 N N . SER B 1 11 ? 3.549 3.119 5.742 1 85.31 11 SER B N 1
ATOM 2322 C CA . SER B 1 11 ? 4.766 3.682 6.32 1 85.31 11 SER B CA 1
ATOM 2323 C C . SER B 1 11 ? 4.461 4.918 7.16 1 85.31 11 SER B C 1
ATOM 2325 O O . SER B 1 11 ? 5.16 5.199 8.133 1 85.31 11 SER B O 1
ATOM 2327 N N . LEU B 1 12 ? 3.344 5.641 6.82 1 90.44 12 LEU B N 1
ATOM 2328 C CA . LEU B 1 12 ? 3.01 6.879 7.516 1 90.44 12 LEU B CA 1
ATOM 2329 C C . LEU B 1 12 ? 2.082 6.609 8.695 1 90.44 12 LEU B C 1
ATOM 2331 O O . LEU B 1 12 ? 1.806 7.508 9.492 1 90.44 12 LEU B O 1
ATOM 2335 N N . GLU B 1 13 ? 1.634 5.406 8.789 1 93.19 13 GLU B N 1
ATOM 2336 C CA . GLU B 1 13 ? 0.519 5.09 9.672 1 93.19 13 GLU B CA 1
ATOM 2337 C C . GLU B 1 13 ? 0.873 5.379 11.133 1 93.19 13 GLU B C 1
ATOM 2339 O O . GLU B 1 13 ? 0.231 6.211 11.773 1 93.19 13 GLU B O 1
ATOM 2344 N N . ASN B 1 14 ? 1.944 4.801 11.617 1 93.31 14 ASN B N 1
ATOM 2345 C CA . ASN B 1 14 ? 2.311 4.945 13.016 1 93.31 14 ASN B CA 1
ATOM 2346 C C . ASN B 1 14 ? 2.68 6.387 13.359 1 93.31 14 ASN B C 1
ATOM 2348 O O . ASN B 1 14 ? 2.275 6.91 14.398 1 93.31 14 ASN B O 1
ATOM 2352 N N . ALA B 1 15 ? 3.428 7.004 12.484 1 92.12 15 ALA B N 1
ATOM 2353 C CA . ALA B 1 15 ? 3.822 8.391 12.711 1 92.12 15 ALA B CA 1
ATOM 2354 C C . ALA B 1 15 ? 2.604 9.305 12.766 1 92.12 15 ALA B C 1
ATOM 2356 O O . ALA B 1 15 ? 2.559 10.242 13.562 1 92.12 15 ALA B O 1
ATOM 2357 N N . THR B 1 16 ? 1.613 9.016 11.93 1 95.38 16 THR B N 1
ATOM 2358 C CA . THR B 1 16 ? 0.4 9.828 11.891 1 95.38 16 THR B CA 1
ATOM 2359 C C . THR B 1 16 ? -0.418 9.633 13.164 1 95.38 16 THR B C 1
ATOM 2361 O O . THR B 1 16 ? -0.878 10.602 13.766 1 95.38 16 THR B O 1
ATOM 2364 N N . ILE B 1 17 ? -0.552 8.477 13.578 1 96 17 ILE B N 1
ATOM 2365 C CA . ILE B 1 17 ? -1.312 8.164 14.789 1 96 17 ILE B CA 1
ATOM 2366 C C . ILE B 1 17 ? -0.641 8.812 15.992 1 96 17 ILE B C 1
ATOM 2368 O O . ILE B 1 17 ? -1.316 9.383 16.859 1 96 17 ILE B O 1
ATOM 2372 N N . ASP B 1 18 ? 0.641 8.727 16.047 1 94.12 18 ASP B N 1
ATOM 2373 C CA . ASP B 1 18 ? 1.383 9.367 17.141 1 94.12 18 ASP B CA 1
ATOM 2374 C C . ASP B 1 18 ? 1.18 10.875 17.125 1 94.12 18 ASP B C 1
ATOM 2376 O O . ASP B 1 18 ? 1.03 11.492 18.188 1 94.12 18 ASP B O 1
ATOM 2380 N N . LEU B 1 19 ? 1.204 11.461 15.961 1 94.31 19 LEU B N 1
ATOM 2381 C CA . LEU B 1 19 ? 0.973 12.898 15.844 1 94.31 19 LEU B CA 1
ATOM 2382 C C . LEU B 1 19 ? -0.406 13.273 16.375 1 94.31 19 LEU B C 1
ATOM 2384 O O . LEU B 1 19 ? -0.548 14.258 17.109 1 94.31 19 LEU B O 1
ATOM 2388 N N . PHE B 1 20 ? -1.408 12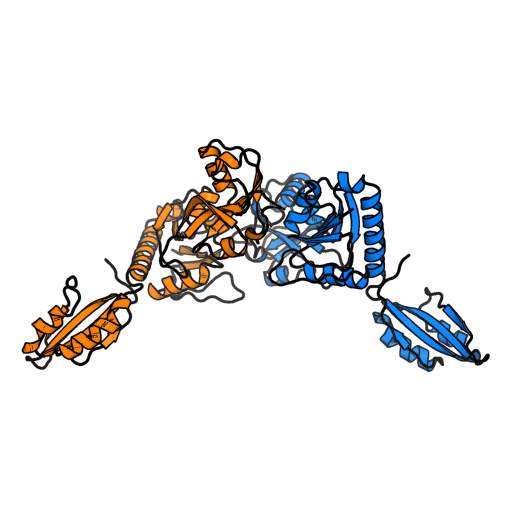.477 16.062 1 96.75 20 PHE B N 1
ATOM 2389 C CA . PHE B 1 20 ? -2.758 12.727 16.547 1 96.75 20 PHE B CA 1
ATOM 2390 C C . PHE B 1 20 ? -2.818 12.578 18.062 1 96.75 20 PHE B C 1
ATOM 2392 O O . PHE B 1 20 ? -3.486 13.359 18.75 1 96.75 20 PHE B O 1
ATOM 2399 N N . ARG B 1 21 ? -2.152 11.617 18.531 1 96.38 21 ARG B N 1
ATOM 2400 C CA . ARG B 1 21 ? -2.104 11.438 19.984 1 96.38 21 ARG B CA 1
ATOM 2401 C C . ARG B 1 21 ? -1.536 12.672 20.672 1 96.38 21 ARG B C 1
ATOM 2403 O O . ARG B 1 21 ? -2.109 13.164 21.656 1 96.38 21 ARG B O 1
ATOM 2410 N N . ARG B 1 22 ? -0.521 13.195 20.172 1 93.31 22 ARG B N 1
ATOM 2411 C CA . ARG B 1 22 ? 0.102 14.391 20.719 1 93.31 22 ARG B CA 1
ATOM 2412 C C . ARG B 1 22 ? -0.83 15.594 20.594 1 93.31 22 ARG B C 1
ATOM 2414 O O . ARG B 1 22 ? -0.791 16.5 21.438 1 93.31 22 ARG B O 1
ATOM 2421 N N . ALA B 1 23 ? -1.617 15.547 19.562 1 95.31 23 ALA B N 1
ATOM 2422 C CA . ALA B 1 23 ? -2.562 16.625 19.328 1 95.31 23 ALA B CA 1
ATOM 2423 C C . ALA B 1 23 ? -3.801 16.484 20.203 1 95.31 23 ALA B C 1
ATOM 2425 O O . ALA B 1 23 ? -4.664 17.359 20.234 1 95.31 23 ALA B O 1
ATOM 2426 N N . GLY B 1 24 ? -3.906 15.344 20.938 1 95.81 24 GLY B N 1
ATOM 2427 C CA . GLY B 1 24 ? -4.996 15.172 21.875 1 95.81 24 GLY B CA 1
ATOM 2428 C C . GLY B 1 24 ? -6.078 14.234 21.375 1 95.81 24 GLY B C 1
ATOM 2429 O O . GLY B 1 24 ? -7.156 14.148 21.969 1 95.81 24 GLY B O 1
ATOM 2430 N N . PHE B 1 25 ? -5.746 13.594 20.25 1 96.62 25 PHE B N 1
ATOM 2431 C CA . PHE B 1 25 ? -6.68 12.617 19.703 1 96.62 25 PHE B CA 1
ATOM 2432 C C . PHE B 1 25 ? -6.18 11.195 19.938 1 96.62 25 PHE B C 1
ATOM 2434 O O . PHE B 1 25 ? -5.016 10.891 19.688 1 96.62 25 PHE B O 1
ATOM 2441 N N . GLN B 1 26 ? -7.027 10.391 20.422 1 97.25 26 GLN B N 1
ATOM 2442 C CA . GLN B 1 26 ? -6.684 8.984 20.594 1 97.25 26 GLN B CA 1
ATOM 2443 C C . GLN B 1 26 ? -7.289 8.125 19.484 1 97.25 26 GLN B C 1
ATOM 2445 O O . GLN B 1 26 ? -8.508 7.934 19.438 1 97.25 26 GLN B O 1
ATOM 2450 N N . ILE B 1 27 ? -6.41 7.648 18.625 1 97.25 27 ILE B N 1
ATOM 2451 C CA . ILE B 1 27 ? -6.832 6.777 17.547 1 97.25 27 ILE B CA 1
ATOM 2452 C C . ILE B 1 27 ? -6.438 5.332 17.859 1 97.25 27 ILE B C 1
ATOM 2454 O O . ILE B 1 27 ? -5.289 5.059 18.203 1 97.25 27 ILE B O 1
ATOM 2458 N N . THR B 1 28 ? -7.344 4.453 17.812 1 95.62 28 THR B N 1
ATOM 2459 C CA . THR B 1 28 ? -7.109 3.039 18.094 1 95.62 28 THR B CA 1
ATOM 2460 C C . THR B 1 28 ? -7.348 2.193 16.844 1 95.62 28 THR B C 1
ATOM 2462 O O . THR B 1 28 ? -8.375 2.332 16.172 1 95.62 28 THR B O 1
ATOM 2465 N N . THR B 1 29 ? -6.234 1.439 16.562 1 91.5 29 THR B N 1
ATOM 2466 C CA . THR B 1 29 ? -6.328 0.573 15.391 1 91.5 29 THR B CA 1
ATOM 2467 C C . THR B 1 29 ? -6.484 -0.886 15.805 1 91.5 29 THR B C 1
ATOM 2469 O O . THR B 1 29 ? -6.086 -1.268 16.906 1 91.5 29 THR B O 1
ATOM 2472 N N . SER B 1 30 ? -7.227 -1.579 15.031 1 84.38 30 SER B N 1
ATOM 2473 C CA . SER B 1 30 ? -7.34 -3.023 15.195 1 84.38 30 SER B CA 1
ATOM 2474 C C . SER B 1 30 ? -6.871 -3.762 13.945 1 84.38 30 SER B C 1
ATOM 2476 O O . SER B 1 30 ? -6.969 -3.234 12.836 1 84.38 30 SER B O 1
ATOM 2478 N N . SER B 1 31 ? -6.137 -4.941 14.094 1 73.12 31 SER B N 1
ATOM 2479 C CA . SER B 1 31 ? -5.527 -5.703 13.008 1 73.12 31 SER B CA 1
ATOM 2480 C C . SER B 1 31 ? -6.559 -6.086 11.953 1 73.12 31 SER B C 1
ATOM 2482 O O . SER B 1 31 ? -6.215 -6.305 10.789 1 73.12 31 SER B O 1
ATOM 2484 N N . ARG B 1 32 ? -7.746 -6.012 12.188 1 68 32 ARG B N 1
ATOM 2485 C CA . ARG B 1 32 ? -8.742 -6.582 11.289 1 68 32 ARG B CA 1
ATOM 2486 C C . ARG B 1 32 ? -9.688 -5.508 10.766 1 68 32 ARG B C 1
ATOM 2488 O O . ARG B 1 32 ? -10.641 -5.812 10.047 1 68 32 ARG B O 1
ATOM 2495 N N . SER B 1 33 ? -9.336 -4.289 11.164 1 77.62 33 SER B N 1
ATOM 2496 C CA . SER B 1 33 ? -10.32 -3.275 10.805 1 77.62 33 SER B CA 1
ATOM 2497 C C . SER B 1 33 ? -9.672 -2.123 10.039 1 77.62 33 SER B C 1
ATOM 2499 O O . SER B 1 33 ? -8.539 -1.734 10.336 1 77.62 33 SER B O 1
ATOM 2501 N N . TYR B 1 34 ? -10.469 -1.668 9.07 1 85.69 34 TYR B N 1
ATOM 2502 C CA . TYR B 1 34 ? -10.078 -0.484 8.312 1 85.69 34 TYR B CA 1
ATOM 2503 C C . TYR B 1 34 ? -10.727 0.769 8.891 1 85.69 34 TYR B C 1
ATOM 2505 O O . TYR B 1 34 ? -10.68 1.837 8.273 1 85.69 34 TYR B O 1
ATOM 2513 N N . PHE B 1 35 ? -11.266 0.57 9.969 1 90.94 35 PHE B N 1
ATOM 2514 C CA . PHE B 1 35 ? -11.945 1.686 10.617 1 90.94 35 PHE B CA 1
ATOM 2515 C C . PHE B 1 35 ? -11.43 1.892 12.031 1 90.94 35 PHE B C 1
ATOM 2517 O O . PHE B 1 35 ? -12.039 1.433 13 1 90.94 35 PHE B O 1
ATOM 2524 N N . PRO B 1 36 ? -10.438 2.748 12.188 1 94.69 36 PRO B N 1
ATOM 2525 C CA . PRO B 1 36 ? -9.938 3.02 13.539 1 94.69 36 PRO B CA 1
ATOM 2526 C C . PRO B 1 36 ? -10.922 3.816 14.391 1 94.69 36 PRO B C 1
ATOM 2528 O O . PRO B 1 36 ? -11.703 4.605 13.852 1 94.69 36 PRO B O 1
ATOM 2531 N N . GLY B 1 37 ? -10.891 3.527 15.641 1 94.81 37 GLY B N 1
ATOM 2532 C CA . GLY B 1 37 ? -11.609 4.395 16.562 1 94.81 37 GLY B CA 1
ATOM 2533 C C . GLY B 1 37 ? -10.891 5.703 16.828 1 94.81 37 GLY B C 1
ATOM 2534 O O . GLY B 1 37 ? -9.672 5.785 16.703 1 94.81 37 GLY B O 1
ATOM 2535 N N . ILE B 1 38 ? -11.711 6.742 17.125 1 96 38 ILE B N 1
ATOM 2536 C CA . ILE B 1 38 ? -11.156 8.016 17.578 1 96 38 ILE B CA 1
ATOM 2537 C C . ILE B 1 38 ? -12.008 8.57 18.719 1 96 38 ILE B C 1
ATOM 2539 O O . ILE B 1 38 ? -13.234 8.414 18.719 1 96 38 ILE B O 1
ATOM 2543 N N . ASP B 1 39 ? -11.438 9.125 19.719 1 96.75 39 ASP B N 1
ATOM 2544 C CA . ASP B 1 39 ? -12.148 9.633 20.875 1 96.75 39 ASP B CA 1
ATOM 2545 C C . ASP B 1 39 ? -12.773 11 20.594 1 96.75 39 ASP B C 1
ATOM 2547 O O . ASP B 1 39 ? -12.633 11.93 21.375 1 96.75 39 ASP B O 1
ATOM 2551 N N . ASP B 1 40 ? -13.305 11.219 19.422 1 96.12 40 ASP B N 1
ATOM 2552 C CA . ASP B 1 40 ? -14.055 12.391 18.984 1 96.12 40 ASP B CA 1
ATOM 2553 C C . ASP B 1 40 ? -15.312 11.977 18.234 1 96.12 40 ASP B C 1
ATOM 2555 O O . ASP B 1 40 ? -15.234 11.453 17.109 1 96.12 40 ASP B O 1
ATOM 2559 N N . PRO B 1 41 ? -16.484 12.211 18.766 1 95.25 41 PRO B N 1
ATOM 2560 C CA . PRO B 1 41 ? -17.734 11.727 18.172 1 95.25 41 PRO B CA 1
ATOM 2561 C C . PRO B 1 41 ? -18.047 12.414 16.844 1 95.25 41 PRO B C 1
ATOM 2563 O O . PRO B 1 41 ? -18.938 11.969 16.109 1 95.25 41 PRO B O 1
ATOM 2566 N N . GLU B 1 42 ? -17.344 13.438 16.516 1 96.5 42 GLU B N 1
ATOM 2567 C CA . GLU B 1 42 ? -17.609 14.172 15.289 1 96.5 42 GLU B CA 1
ATOM 2568 C C . GLU B 1 42 ? -16.75 13.656 14.141 1 96.5 42 GLU B C 1
ATOM 2570 O O . GLU B 1 42 ? -16.844 14.148 13.008 1 96.5 42 GLU B O 1
ATOM 2575 N N . ILE B 1 43 ? -15.891 12.688 14.438 1 97.75 43 ILE B N 1
ATOM 2576 C CA . ILE B 1 43 ? -14.953 12.219 13.43 1 97.75 43 ILE B CA 1
ATOM 2577 C C . ILE B 1 43 ? -15.078 10.711 13.266 1 97.75 43 ILE B C 1
ATOM 2579 O O . ILE B 1 43 ? -15.195 9.984 14.258 1 97.75 43 ILE B O 1
ATOM 2583 N N . GLU B 1 44 ? -15.102 10.258 12.078 1 96.38 44 GLU B N 1
ATOM 2584 C CA . GLU B 1 44 ? -14.953 8.852 11.711 1 96.38 44 GLU B CA 1
ATOM 2585 C C . GLU B 1 44 ? -13.695 8.633 10.867 1 96.38 44 GLU B C 1
ATOM 2587 O O . GLU B 1 44 ? -13.508 9.297 9.852 1 96.38 44 GLU B O 1
ATOM 2592 N N . CYS B 1 45 ? -12.883 7.699 11.328 1 96.56 45 CYS B N 1
ATOM 2593 C CA . CYS B 1 45 ? -11.617 7.48 10.641 1 96.56 45 CYS B CA 1
ATOM 2594 C C . CYS B 1 45 ? -11.695 6.262 9.727 1 96.56 45 CYS B C 1
ATOM 2596 O O . CYS B 1 45 ? -12.469 5.34 9.984 1 96.56 45 CYS B O 1
ATOM 2598 N N . MET B 1 46 ? -10.898 6.289 8.703 1 95.12 46 MET B N 1
ATOM 2599 C CA . MET B 1 46 ? -10.68 5.152 7.812 1 95.12 46 MET B CA 1
ATOM 2600 C C . MET B 1 46 ? -9.203 5.031 7.445 1 95.12 46 MET B C 1
ATOM 2602 O O . MET B 1 46 ? -8.547 6.035 7.16 1 95.12 46 MET B O 1
ATOM 2606 N N . LEU B 1 47 ? -8.711 3.838 7.496 1 95.44 47 LEU B N 1
ATOM 2607 C CA . LEU B 1 47 ? -7.355 3.586 7.016 1 95.44 47 LEU B CA 1
ATOM 2608 C C . LEU B 1 47 ? -7.332 3.451 5.496 1 95.44 47 LEU B C 1
ATOM 2610 O O . LEU B 1 47 ? -8.047 2.623 4.93 1 95.44 47 LEU B O 1
ATOM 2614 N N . ILE B 1 48 ? -6.57 4.289 4.871 1 95.62 48 ILE B N 1
ATOM 2615 C CA . ILE B 1 48 ? -6.48 4.336 3.416 1 95.62 48 ILE B CA 1
ATOM 2616 C C . ILE B 1 48 ? -5.016 4.348 2.988 1 95.62 48 ILE B C 1
ATOM 2618 O O . ILE B 1 48 ? -4.195 5.055 3.578 1 95.62 48 ILE B O 1
ATOM 2622 N N . ARG B 1 49 ? -4.703 3.557 1.966 1 95.69 49 ARG B N 1
ATOM 2623 C CA . ARG B 1 49 ? -3.35 3.66 1.427 1 95.69 49 ARG B CA 1
ATOM 2624 C C . ARG B 1 49 ? -3.047 5.082 0.972 1 95.69 49 ARG B C 1
ATOM 2626 O O . ARG B 1 49 ? -3.867 5.711 0.299 1 95.69 49 ARG B O 1
ATOM 2633 N N . ALA B 1 50 ? -1.836 5.496 1.335 1 96.19 50 ALA B N 1
ATOM 2634 C CA . ALA B 1 50 ? -1.449 6.863 0.993 1 96.19 50 ALA B CA 1
ATOM 2635 C C . ALA B 1 50 ? -1.607 7.117 -0.503 1 96.19 50 ALA B C 1
ATOM 2637 O O . ALA B 1 50 ? -2.035 8.203 -0.912 1 96.19 50 ALA B O 1
ATOM 2638 N N . GLN B 1 51 ? -1.368 6.133 -1.3 1 96.44 51 GLN B N 1
ATOM 2639 C CA . GLN B 1 51 ? -1.374 6.242 -2.756 1 96.44 51 GLN B CA 1
ATOM 2640 C C . GLN B 1 51 ? -2.771 6.562 -3.277 1 96.44 51 GLN B C 1
ATOM 2642 O O . GLN B 1 51 ? -2.92 7.137 -4.359 1 96.44 51 GLN B O 1
ATOM 2647 N N . GLU B 1 52 ? -3.789 6.227 -2.516 1 96.56 52 GLU B N 1
ATOM 2648 C CA . GLU B 1 52 ? -5.168 6.348 -2.979 1 96.56 52 GLU B CA 1
ATOM 2649 C C . GLU B 1 52 ? -5.895 7.48 -2.262 1 96.56 52 GLU B C 1
ATOM 2651 O O . GLU B 1 52 ? -6.992 7.871 -2.66 1 96.56 52 GLU B O 1
ATOM 2656 N N . MET B 1 53 ? -5.359 8.047 -1.3 1 97.75 53 MET B N 1
ATOM 2657 C CA . MET B 1 53 ? -6.027 8.969 -0.388 1 97.75 53 MET B CA 1
ATOM 2658 C C . MET B 1 53 ? -6.57 10.18 -1.14 1 97.75 53 MET B C 1
ATOM 2660 O O . MET B 1 53 ? -7.742 10.539 -0.996 1 97.75 53 MET B O 1
ATOM 2664 N N . ALA B 1 54 ? -5.742 10.789 -1.952 1 98.31 54 ALA B N 1
ATOM 2665 C CA . ALA B 1 54 ? -6.113 12.039 -2.615 1 98.31 54 ALA B CA 1
ATOM 2666 C C . ALA B 1 54 ? -7.336 11.844 -3.506 1 98.31 54 ALA B C 1
ATOM 2668 O O . ALA B 1 54 ? -8.203 12.719 -3.584 1 98.31 54 ALA B O 1
ATOM 2669 N N . ARG B 1 55 ? -7.387 10.734 -4.176 1 96.94 55 ARG B N 1
ATOM 2670 C CA . ARG B 1 55 ? -8.516 10.453 -5.059 1 96.94 55 ARG B CA 1
ATOM 2671 C C . ARG B 1 55 ? -9.812 10.32 -4.266 1 96.94 55 ARG B C 1
ATOM 2673 O O . ARG B 1 55 ? -10.844 10.875 -4.652 1 96.94 55 ARG B O 1
ATOM 2680 N N . TYR B 1 56 ? -9.789 9.586 -3.145 1 97.31 56 TYR B N 1
ATOM 2681 C CA . TYR B 1 56 ? -10.984 9.375 -2.336 1 97.31 56 TYR B CA 1
ATOM 2682 C C . TYR B 1 56 ? -11.461 10.68 -1.719 1 97.31 56 TYR B C 1
ATOM 2684 O O . TYR B 1 56 ? -12.672 10.883 -1.544 1 97.31 56 TYR B O 1
ATOM 2692 N N . VAL B 1 57 ? -10.523 11.586 -1.402 1 98.5 57 VAL B N 1
ATOM 2693 C CA . VAL B 1 57 ? -10.898 12.898 -0.89 1 98.5 57 VAL B CA 1
ATOM 2694 C C . VAL B 1 57 ? -11.5 13.734 -2.014 1 98.5 57 VAL B C 1
ATOM 2696 O O . VAL B 1 57 ? -12.531 14.383 -1.83 1 98.5 57 VAL B O 1
ATOM 2699 N N . GLU B 1 58 ? -10.836 13.688 -3.168 1 98.38 58 GLU B N 1
ATOM 2700 C CA . GLU B 1 58 ? -11.352 14.422 -4.32 1 98.38 58 GLU B CA 1
ATOM 2701 C C . GLU B 1 58 ? -12.781 14.008 -4.648 1 98.38 58 GLU B C 1
ATOM 2703 O O . GLU B 1 58 ? -13.633 14.859 -4.918 1 98.38 58 GLU B O 1
ATOM 2708 N N . ASP B 1 59 ? -13.086 12.703 -4.555 1 96.06 59 ASP B N 1
ATOM 2709 C CA . ASP B 1 59 ? -14.359 12.133 -4.969 1 96.06 59 ASP B CA 1
ATOM 2710 C C . ASP B 1 59 ? -15.438 12.375 -3.914 1 96.06 59 ASP B C 1
ATOM 2712 O O . ASP B 1 59 ? -16.609 12.094 -4.148 1 96.06 59 ASP B O 1
ATOM 2716 N N . GLY B 1 60 ? -14.992 12.805 -2.746 1 96.69 60 GLY B N 1
ATOM 2717 C CA . GLY B 1 60 ? -15.953 13.125 -1.7 1 96.69 60 GLY B CA 1
ATOM 2718 C C . GLY B 1 60 ? -16.344 11.922 -0.858 1 96.69 60 GLY B C 1
ATOM 2719 O O . GLY B 1 60 ? -17.234 12.008 -0.024 1 96.69 60 GLY B O 1
ATOM 2720 N N . ILE B 1 61 ? -15.68 10.828 -1.16 1 95.75 61 ILE B N 1
ATOM 2721 C CA . ILE B 1 61 ? -15.891 9.672 -0.292 1 95.75 61 ILE B CA 1
ATOM 2722 C C . ILE B 1 61 ? -15.391 9.992 1.116 1 95.75 61 ILE B C 1
ATOM 2724 O O . ILE B 1 61 ? -16.016 9.586 2.104 1 95.75 61 ILE B O 1
ATOM 2728 N N . LEU B 1 62 ? -14.32 10.688 1.231 1 97.62 62 LEU B N 1
ATOM 2729 C CA . LEU B 1 62 ? -13.781 11.234 2.473 1 97.62 62 LEU B CA 1
ATOM 2730 C C . LEU B 1 62 ? -13.867 12.758 2.48 1 97.62 62 LEU B C 1
ATOM 2732 O O . LEU B 1 62 ? -13.695 13.398 1.44 1 97.62 62 LEU B O 1
ATOM 2736 N N . ASP B 1 63 ? -14.102 13.266 3.617 1 98.56 63 ASP B N 1
ATOM 2737 C CA . ASP B 1 63 ? -14.094 14.719 3.766 1 98.56 63 ASP B CA 1
ATOM 2738 C C . ASP B 1 63 ? -12.664 15.258 3.779 1 98.56 63 ASP B C 1
ATOM 2740 O O . ASP B 1 63 ? -12.414 16.375 3.32 1 98.56 63 ASP B O 1
ATOM 2744 N N . SER B 1 64 ? -11.805 14.438 4.344 1 98.81 64 SER B N 1
ATOM 2745 C CA . SER B 1 64 ? -10.414 14.844 4.543 1 98.81 64 SER B CA 1
ATOM 2746 C C . SER B 1 64 ? -9.508 13.633 4.707 1 98.81 64 SER B C 1
ATOM 2748 O O . SER B 1 64 ? -9.984 12.508 4.902 1 98.81 64 SER B O 1
ATOM 2750 N N . GLY B 1 65 ? -8.234 13.859 4.602 1 98.62 65 GLY B N 1
ATOM 2751 C CA . GLY B 1 65 ? -7.246 12.812 4.805 1 98.62 65 GLY B CA 1
ATOM 2752 C C . GLY B 1 65 ? -5.82 13.336 4.824 1 98.62 65 GLY B C 1
ATOM 2753 O O . GLY B 1 65 ? -5.582 14.516 4.562 1 98.62 65 GLY B O 1
ATOM 2754 N N . LEU B 1 66 ? -4.914 12.484 5.23 1 98.31 66 LEU B N 1
ATOM 2755 C CA . LEU B 1 66 ? -3.488 12.789 5.215 1 98.31 66 LEU B CA 1
ATOM 2756 C C . LEU B 1 66 ? -2.758 11.922 4.199 1 98.31 66 LEU B C 1
ATOM 2758 O O . LEU B 1 66 ? -2.963 10.703 4.152 1 98.31 66 LEU B O 1
ATOM 2762 N N . THR B 1 67 ? -2.029 12.547 3.369 1 97.38 67 THR B N 1
ATOM 2763 C CA . THR B 1 67 ? -1.207 11.852 2.381 1 97.38 67 THR B CA 1
ATOM 2764 C C . THR B 1 67 ? -0.033 12.727 1.947 1 97.38 67 THR B C 1
ATOM 2766 O O . THR B 1 67 ? 0.091 13.875 2.389 1 97.38 67 THR B O 1
ATOM 2769 N N . GLY B 1 68 ? 0.849 12.125 1.188 1 96.19 68 GLY B N 1
ATOM 2770 C CA . GLY B 1 68 ? 1.991 12.875 0.703 1 96.19 68 GLY B CA 1
ATOM 2771 C C . GLY B 1 68 ? 1.655 13.781 -0.469 1 96.19 68 GLY B C 1
ATOM 2772 O O . GLY B 1 68 ? 0.802 13.445 -1.293 1 96.19 68 GLY B O 1
ATOM 2773 N N . ARG B 1 69 ? 2.389 14.875 -0.524 1 96.44 69 ARG B N 1
ATOM 2774 C CA . ARG B 1 69 ? 2.297 15.758 -1.686 1 96.44 69 ARG B CA 1
ATOM 2775 C C . ARG B 1 69 ? 2.549 14.984 -2.977 1 96.44 69 ARG B C 1
ATOM 2777 O O . ARG B 1 69 ? 1.945 15.281 -4.012 1 96.44 69 ARG B O 1
ATOM 2784 N N . ASP B 1 70 ? 3.42 14.031 -2.926 1 97.25 70 ASP B N 1
ATOM 2785 C CA . ASP B 1 70 ? 3.754 13.203 -4.082 1 97.25 70 ASP B CA 1
ATOM 2786 C C . ASP B 1 70 ? 2.51 12.516 -4.641 1 97.25 70 ASP B C 1
ATOM 2788 O O . ASP B 1 70 ? 2.271 12.539 -5.848 1 97.25 70 ASP B O 1
ATOM 2792 N N . TRP B 1 71 ? 1.676 12.039 -3.791 1 97.5 71 TRP B N 1
ATOM 2793 C CA . TRP B 1 71 ? 0.507 11.297 -4.246 1 97.5 71 TRP B CA 1
ATOM 2794 C C . TRP B 1 71 ? -0.603 12.242 -4.691 1 97.5 71 TRP B C 1
ATOM 2796 O O . TRP B 1 71 ? -1.393 11.906 -5.578 1 97.5 71 TRP B O 1
ATOM 2806 N N . ILE B 1 72 ? -0.64 13.414 -4.086 1 98.38 72 ILE B N 1
ATOM 2807 C CA . ILE B 1 72 ? -1.556 14.438 -4.574 1 98.38 72 ILE B CA 1
ATOM 2808 C C . ILE B 1 72 ? -1.195 14.812 -6.012 1 98.38 72 ILE B C 1
ATOM 2810 O O . ILE B 1 72 ? -2.064 14.859 -6.883 1 98.38 72 ILE B O 1
ATOM 2814 N N . GLU B 1 73 ? 0.062 15 -6.238 1 97.81 73 GLU B N 1
ATOM 2815 C CA . GLU B 1 73 ? 0.551 15.367 -7.566 1 97.81 73 GLU B CA 1
ATOM 2816 C C . GLU B 1 73 ? 0.393 14.211 -8.555 1 97.81 73 GLU B C 1
ATOM 2818 O O . GLU B 1 73 ? -0.04 14.414 -9.688 1 97.81 73 GLU B O 1
ATOM 2823 N N . GLU B 1 74 ? 0.772 12.992 -8.141 1 98.19 74 GLU B N 1
ATOM 2824 C CA . GLU B 1 74 ? 0.662 11.82 -9 1 98.19 74 GLU B CA 1
ATOM 2825 C C . GLU B 1 74 ? -0.749 11.672 -9.562 1 98.19 74 GLU B C 1
ATOM 2827 O O . GLU B 1 74 ? -0.923 11.375 -10.75 1 98.19 74 GLU B O 1
ATOM 2832 N N . ASN B 1 75 ? -1.714 11.961 -8.68 1 96.94 75 ASN B N 1
ATOM 2833 C CA . ASN B 1 75 ? -3.111 11.773 -9.055 1 96.94 75 ASN B CA 1
ATOM 2834 C C . ASN B 1 75 ? -3.713 13.047 -9.633 1 96.94 75 ASN B C 1
ATOM 2836 O O . ASN B 1 75 ? -4.875 13.062 -10.055 1 96.94 75 ASN B O 1
ATOM 2840 N N . GLU B 1 76 ? -2.965 14.125 -9.641 1 97.12 76 GLU B N 1
ATOM 2841 C CA . GLU B 1 76 ? -3.488 15.422 -10.055 1 97.12 76 GLU B CA 1
ATOM 2842 C C . GLU B 1 76 ? -4.836 15.719 -9.398 1 97.12 76 GLU B C 1
ATOM 2844 O O . GLU B 1 76 ? -5.785 16.109 -10.07 1 97.12 76 GLU B O 1
ATOM 2849 N N . ALA B 1 77 ? -4.902 15.445 -8.156 1 97.44 77 ALA B N 1
ATOM 2850 C CA . ALA B 1 77 ? -6.172 15.5 -7.434 1 97.44 77 ALA B CA 1
ATOM 2851 C C . ALA B 1 77 ? -6.586 16.938 -7.164 1 97.44 77 ALA B C 1
ATOM 2853 O O . ALA B 1 77 ? -5.766 17.766 -6.738 1 97.44 77 ALA B O 1
ATOM 2854 N N . ALA B 1 78 ? -7.844 17.188 -7.43 1 98.19 78 ALA B N 1
ATOM 2855 C CA . ALA B 1 78 ? -8.43 18.5 -7.105 1 98.19 78 ALA B CA 1
ATOM 2856 C C . ALA B 1 78 ? -8.945 18.516 -5.672 1 98.19 78 ALA B C 1
ATOM 2858 O O . ALA B 1 78 ? -10.109 18.203 -5.418 1 98.19 78 ALA B O 1
ATOM 2859 N N . ILE B 1 79 ? -8.031 18.984 -4.789 1 98.69 79 ILE B N 1
ATOM 2860 C CA . ILE B 1 79 ? -8.344 19 -3.361 1 98.69 79 ILE B CA 1
ATOM 2861 C C . ILE B 1 79 ? -7.938 20.359 -2.773 1 98.69 79 ILE B C 1
ATOM 2863 O O . ILE B 1 79 ? -7.363 21.203 -3.471 1 98.69 79 ILE B O 1
ATOM 2867 N N . VAL B 1 80 ? -8.414 20.625 -1.544 1 98.62 80 VAL B N 1
ATOM 2868 C CA . VAL B 1 80 ? -7.984 21.797 -0.795 1 98.62 80 VAL B CA 1
ATOM 2869 C C . VAL B 1 80 ? -6.832 21.438 0.135 1 98.62 80 VAL B C 1
ATOM 2871 O O . VAL B 1 80 ? -6.996 20.625 1.048 1 98.62 80 VAL B O 1
ATOM 2874 N N . PRO B 1 81 ? -5.637 21.984 -0.149 1 98 81 PRO B N 1
ATOM 2875 C CA . PRO B 1 81 ? -4.574 21.797 0.842 1 98 81 PRO B CA 1
ATOM 2876 C C . PRO B 1 81 ? -4.844 22.547 2.143 1 98 81 PRO B C 1
ATOM 2878 O O . PRO B 1 81 ? -4.973 23.781 2.135 1 98 81 PRO B O 1
ATOM 2881 N N . VAL B 1 82 ? -4.949 21.859 3.281 1 98.31 82 VAL B N 1
ATOM 2882 C CA . VAL B 1 82 ? -5.312 22.453 4.566 1 98.31 82 VAL B CA 1
ATOM 2883 C C . VAL B 1 82 ? -4.047 22.781 5.355 1 98.31 82 VAL B C 1
ATOM 2885 O O . VAL B 1 82 ? -3.967 23.828 6 1 98.31 82 VAL B O 1
ATOM 2888 N N . ALA B 1 83 ? -3.051 21.875 5.305 1 96.88 83 ALA B N 1
ATOM 2889 C CA . ALA B 1 83 ? -1.827 22.094 6.07 1 96.88 83 ALA B CA 1
ATOM 2890 C C . ALA B 1 83 ? -0.682 21.25 5.535 1 96.88 83 ALA B C 1
ATOM 2892 O O . ALA B 1 83 ? -0.885 20.094 5.156 1 96.88 83 ALA B O 1
ATOM 2893 N N . ASP B 1 84 ? 0.486 21.844 5.535 1 94.69 84 ASP B N 1
ATOM 2894 C CA . ASP B 1 84 ? 1.723 21.078 5.414 1 94.69 84 ASP B CA 1
ATOM 2895 C C . ASP B 1 84 ? 2.162 20.516 6.766 1 94.69 84 ASP B C 1
ATOM 2897 O O . ASP B 1 84 ? 2.285 21.266 7.738 1 94.69 84 ASP B O 1
ATOM 2901 N N . LEU B 1 85 ? 2.299 19.281 6.824 1 93.12 85 LEU B N 1
ATOM 2902 C CA . LEU B 1 85 ? 2.691 18.625 8.062 1 93.12 85 LEU B CA 1
ATOM 2903 C C . LEU B 1 85 ? 4.059 17.969 7.926 1 93.12 85 LEU B C 1
ATOM 2905 O O . LEU B 1 85 ? 4.184 16.906 7.312 1 93.12 85 LEU B O 1
ATOM 2909 N N . ILE B 1 86 ? 5.008 18.562 8.453 1 87 86 ILE B N 1
ATOM 2910 C CA . ILE B 1 86 ? 6.363 18.031 8.352 1 87 86 ILE B CA 1
ATOM 2911 C C . ILE B 1 86 ? 6.727 17.297 9.641 1 87 86 ILE B C 1
ATOM 2913 O O . ILE B 1 86 ? 7.07 17.938 10.648 1 87 86 ILE B O 1
ATOM 2917 N N . TYR B 1 87 ? 6.438 16.031 9.805 1 77.38 87 TYR B N 1
ATOM 2918 C CA . TYR B 1 87 ? 6.734 15.211 10.969 1 77.38 87 TYR B CA 1
ATOM 2919 C C . TYR B 1 87 ? 7.43 13.922 10.562 1 77.38 87 TYR B C 1
ATOM 2921 O O . TYR B 1 87 ? 7.539 12.984 11.359 1 77.38 87 TYR B O 1
ATOM 2929 N N . ALA B 1 88 ? 8.219 13.844 9.43 1 58.06 88 ALA B N 1
ATOM 2930 C CA . ALA B 1 88 ? 8.711 12.617 8.805 1 58.06 88 ALA B CA 1
ATOM 2931 C C . ALA B 1 88 ? 9.352 11.688 9.836 1 58.06 88 ALA B C 1
ATOM 2933 O O . ALA B 1 88 ? 9.672 12.117 10.945 1 58.06 88 ALA B O 1
ATOM 2934 N N . LYS B 1 89 ? 9.305 10.188 9.516 1 49.56 89 LYS B N 1
ATOM 2935 C CA . LYS B 1 89 ? 9.703 9.016 10.289 1 49.56 89 LYS B CA 1
ATOM 2936 C C . LYS B 1 89 ? 10.953 9.297 11.117 1 49.56 89 LYS B C 1
ATOM 2938 O O . LYS B 1 89 ? 10.953 9.102 12.336 1 49.56 89 LYS B O 1
ATOM 2943 N N . GLN B 1 90 ? 12.07 9.305 10.453 1 45.84 90 GLN B N 1
ATOM 2944 C CA . GLN B 1 90 ? 13.359 9.359 11.133 1 45.84 90 GLN B CA 1
ATOM 2945 C C . GLN B 1 90 ? 13.836 10.805 11.281 1 45.84 90 GLN B C 1
ATOM 2947 O O . GLN B 1 90 ? 14.461 11.156 12.289 1 45.84 90 GLN B O 1
ATOM 2952 N N . SER B 1 91 ? 13.977 11.508 10.094 1 48.69 91 SER B N 1
ATOM 2953 C CA . SER B 1 91 ? 14.5 12.867 10.078 1 48.69 91 SER B CA 1
ATOM 2954 C C . SER B 1 91 ? 13.398 13.883 9.805 1 48.69 91 SER B C 1
ATOM 2956 O O . SER B 1 91 ? 12.406 13.562 9.141 1 48.69 91 SER B O 1
ATOM 2958 N N . PHE B 1 92 ? 12.945 14.758 10.82 1 53.91 92 PHE B N 1
ATOM 2959 C CA . PHE B 1 92 ? 12.047 15.898 10.68 1 53.91 92 PHE B CA 1
ATOM 2960 C C . PHE B 1 92 ? 12.109 16.469 9.266 1 53.91 92 PHE B C 1
ATOM 2962 O O . PHE B 1 92 ? 11.633 17.578 9.016 1 53.91 92 PHE B O 1
ATOM 2969 N N . GLY B 1 93 ? 12.695 15.648 8.312 1 60.44 93 GLY B N 1
ATOM 2970 C CA . GLY B 1 93 ? 12.898 16.328 7.043 1 60.44 93 GLY B CA 1
ATOM 2971 C C . GLY B 1 93 ? 11.969 15.828 5.949 1 60.44 93 GLY B C 1
ATOM 2972 O O . GLY B 1 93 ? 11.18 14.906 6.168 1 60.44 93 GLY B O 1
ATOM 2973 N N . LYS B 1 94 ? 11.945 16.516 4.824 1 75.69 94 LYS B N 1
ATOM 2974 C CA . LYS B 1 94 ? 11.219 16.25 3.582 1 75.69 94 LYS B CA 1
ATOM 2975 C C . LYS B 1 94 ? 11.789 15.031 2.865 1 75.69 94 LYS B C 1
ATOM 2977 O O . LYS B 1 94 ? 12.977 14.742 2.969 1 75.69 94 LYS B O 1
ATOM 2982 N N . VAL B 1 95 ? 10.906 14.219 2.381 1 87.62 95 VAL B N 1
ATOM 2983 C CA . VAL B 1 95 ? 11.328 13.125 1.513 1 87.62 95 VAL B CA 1
ATOM 2984 C C . VAL B 1 95 ? 11.461 13.625 0.077 1 87.62 95 VAL B C 1
ATOM 2986 O O . VAL B 1 95 ? 10.883 14.648 -0.287 1 87.62 95 VAL B O 1
ATOM 2989 N N . ARG B 1 96 ? 12.375 12.953 -0.67 1 94.88 96 ARG B N 1
ATOM 2990 C CA . ARG B 1 96 ? 12.57 13.32 -2.068 1 94.88 96 ARG B CA 1
ATOM 2991 C C . ARG B 1 96 ? 12.375 12.117 -2.982 1 94.88 96 ARG B C 1
ATOM 2993 O O . ARG B 1 96 ? 12.805 11.008 -2.654 1 94.88 96 ARG B O 1
ATOM 3000 N N . TRP B 1 97 ? 11.609 12.391 -4.027 1 97.75 97 TRP B N 1
ATOM 3001 C CA . TRP B 1 97 ? 11.664 11.477 -5.164 1 97.75 97 TRP B CA 1
ATOM 3002 C C . TRP B 1 97 ? 12.812 11.836 -6.102 1 97.75 97 TRP B C 1
ATOM 3004 O O . TRP B 1 97 ? 12.875 12.953 -6.621 1 97.75 97 TRP B O 1
ATOM 3014 N N . VAL B 1 98 ? 13.719 10.797 -6.324 1 98.44 98 VAL B N 1
ATOM 3015 C CA . VAL B 1 98 ? 14.945 11.109 -7.047 1 98.44 98 VAL B CA 1
ATOM 3016 C C . VAL B 1 98 ? 15.047 10.242 -8.297 1 98.44 98 VAL B C 1
ATOM 3018 O O . VAL B 1 98 ? 14.508 9.141 -8.344 1 98.44 98 VAL B O 1
ATOM 3021 N N . LEU B 1 99 ? 15.625 10.836 -9.305 1 98.81 99 LEU B N 1
ATOM 3022 C CA . LEU B 1 99 ? 16.047 10.094 -10.484 1 98.81 99 LEU B CA 1
ATOM 3023 C C . LEU B 1 99 ? 17.391 9.414 -10.242 1 98.81 99 LEU B C 1
ATOM 3025 O O . LEU B 1 99 ? 18.406 10.086 -10.023 1 98.81 99 LEU B O 1
ATOM 3029 N N . ALA B 1 100 ? 17.422 8.055 -10.281 1 98.81 100 ALA B N 1
ATOM 3030 C CA . ALA B 1 100 ? 18.625 7.305 -9.953 1 98.81 100 ALA B CA 1
ATOM 3031 C C . ALA B 1 100 ? 19.016 6.363 -11.094 1 98.81 100 ALA B C 1
ATOM 3033 O O . ALA B 1 100 ? 18.141 5.793 -11.758 1 98.81 100 ALA B O 1
ATOM 3034 N N . VAL B 1 101 ? 20.297 6.262 -11.289 1 98.81 101 VAL B N 1
ATOM 3035 C CA . VAL B 1 101 ? 20.859 5.445 -12.359 1 98.81 101 VAL B CA 1
ATOM 3036 C C . VAL B 1 101 ? 22 4.59 -11.812 1 98.81 101 VAL B C 1
ATOM 3038 O O . VAL B 1 101 ? 22.516 4.855 -10.719 1 98.81 101 VAL B O 1
ATOM 3041 N N . PRO B 1 102 ? 22.359 3.549 -12.609 1 98.5 102 PRO B N 1
ATOM 3042 C CA . PRO B 1 102 ? 23.531 2.785 -12.156 1 98.5 102 PRO B CA 1
ATOM 3043 C C . PRO B 1 102 ? 24.781 3.645 -12.023 1 98.5 102 PRO B C 1
ATOM 3045 O O . PRO B 1 102 ? 25.062 4.48 -12.891 1 98.5 102 PRO B O 1
ATOM 3048 N N . GLU B 1 103 ? 25.5 3.346 -10.984 1 97.94 103 GLU B N 1
ATOM 3049 C CA . GLU B 1 103 ? 26.734 4.074 -10.758 1 97.94 103 GLU B CA 1
ATOM 3050 C C . GLU B 1 103 ? 27.703 3.908 -11.93 1 97.94 103 GLU B C 1
ATOM 3052 O O . GLU B 1 103 ? 28.422 4.844 -12.289 1 97.94 103 GLU B O 1
ATOM 3057 N N . ALA B 1 104 ? 27.672 2.793 -12.438 1 97.62 104 ALA B N 1
ATOM 3058 C CA . ALA B 1 104 ? 28.625 2.441 -13.492 1 97.62 104 ALA B CA 1
ATOM 3059 C C . ALA B 1 104 ? 28.172 2.994 -14.844 1 97.62 104 ALA B C 1
ATOM 3061 O O . ALA B 1 104 ? 28.938 2.971 -15.812 1 97.62 104 ALA B O 1
ATOM 3062 N N . SER B 1 105 ? 26.969 3.551 -14.922 1 97.88 105 SER B N 1
ATOM 3063 C CA . SER B 1 105 ? 26.469 4.047 -16.203 1 97.88 105 SER B CA 1
ATOM 3064 C C . SER B 1 105 ? 27.078 5.402 -16.547 1 97.88 105 SER B C 1
ATOM 3066 O O . SER B 1 105 ? 27.672 6.059 -15.688 1 97.88 105 SER B O 1
ATOM 3068 N N . SER B 1 106 ? 26.875 5.777 -17.797 1 97.56 106 SER B N 1
ATOM 3069 C CA . SER B 1 106 ? 27.391 7.062 -18.266 1 97.56 106 SER B CA 1
ATOM 3070 C C . SER B 1 106 ? 26.344 8.164 -18.078 1 97.56 106 SER B C 1
ATOM 3072 O O . SER B 1 106 ? 26.594 9.32 -18.438 1 97.56 106 SER B O 1
ATOM 3074 N N . PHE B 1 107 ? 25.203 7.793 -17.516 1 98.19 107 PHE B N 1
ATOM 3075 C CA . PHE B 1 107 ? 24.125 8.766 -17.359 1 98.19 107 PHE B CA 1
ATOM 3076 C C . PHE B 1 107 ? 24.5 9.828 -16.328 1 98.19 107 PHE B C 1
ATOM 3078 O O . PHE B 1 107 ? 24.922 9.492 -15.211 1 98.19 107 PHE B O 1
ATOM 3085 N N . ARG B 1 108 ? 24.359 11.156 -16.703 1 97.62 108 ARG B N 1
ATOM 3086 C CA . ARG B 1 108 ? 24.703 12.234 -15.773 1 97.62 108 ARG B CA 1
ATOM 3087 C C . ARG B 1 108 ? 23.531 13.164 -15.539 1 97.62 108 ARG B C 1
ATOM 3089 O O . ARG B 1 108 ? 23.406 13.766 -14.477 1 97.62 108 ARG B O 1
ATOM 3096 N N . THR B 1 109 ? 22.719 13.227 -16.578 1 98.38 109 THR B N 1
ATOM 3097 C CA . THR B 1 109 ? 21.562 14.109 -16.5 1 98.38 109 THR B CA 1
ATOM 3098 C C . THR B 1 109 ? 20.328 13.438 -17.078 1 98.38 109 THR B C 1
ATOM 3100 O O . THR B 1 109 ? 20.422 12.383 -17.719 1 98.38 109 THR B O 1
ATOM 3103 N N . VAL B 1 110 ? 19.25 14.094 -16.875 1 98.62 110 VAL B N 1
ATOM 3104 C CA . VAL B 1 110 ? 17.969 13.578 -17.375 1 98.62 110 VAL B CA 1
ATOM 3105 C C . VAL B 1 110 ? 18.031 13.453 -18.891 1 98.62 110 VAL B C 1
ATOM 3107 O O . VAL B 1 110 ? 17.422 12.547 -19.469 1 98.62 110 VAL B O 1
ATOM 3110 N N . HIS B 1 111 ? 18.75 14.234 -19.578 1 98.5 111 HIS B N 1
ATOM 3111 C CA . HIS B 1 111 ? 18.812 14.25 -21.031 1 98.5 111 HIS B CA 1
ATOM 3112 C C . HIS B 1 111 ? 19.484 12.984 -21.562 1 98.5 111 HIS B C 1
ATOM 3114 O O . HIS B 1 111 ? 19.234 12.57 -22.703 1 98.5 111 HIS B O 1
ATOM 3120 N N . ASP B 1 112 ? 20.281 12.32 -20.75 1 98.56 112 ASP B N 1
ATOM 3121 C CA . ASP B 1 112 ? 20.953 11.078 -21.125 1 98.56 112 ASP B CA 1
ATOM 3122 C C . ASP B 1 112 ? 19.953 9.922 -21.188 1 98.56 112 ASP B C 1
ATOM 3124 O O . ASP B 1 112 ? 20.297 8.836 -21.672 1 98.56 112 ASP B O 1
ATOM 3128 N N . LEU B 1 113 ? 18.719 10.18 -20.812 1 98.62 113 LEU B N 1
ATOM 3129 C CA . LEU B 1 113 ? 17.734 9.102 -20.734 1 98.62 113 LEU B CA 1
ATOM 3130 C C . LEU B 1 113 ? 16.781 9.141 -21.922 1 98.62 113 LEU B C 1
ATOM 3132 O O . LEU B 1 113 ? 15.711 8.516 -21.891 1 98.62 113 LEU B O 1
ATOM 3136 N N . GLU B 1 114 ? 17.125 9.906 -22.906 1 98.56 114 GLU B N 1
ATOM 3137 C CA . GLU B 1 114 ? 16.344 9.898 -24.141 1 98.56 114 GLU B CA 1
ATOM 3138 C C . GLU B 1 114 ? 16.219 8.484 -24.703 1 98.56 114 GLU B C 1
ATOM 3140 O O . GLU B 1 114 ? 17.203 7.789 -24.891 1 98.56 114 GLU B O 1
ATOM 3145 N N . GLY B 1 115 ? 15.031 8.023 -24.891 1 98.12 115 GLY B N 1
ATOM 3146 C CA . GLY B 1 115 ? 14.773 6.715 -25.484 1 98.12 115 GLY B CA 1
ATOM 3147 C C . GLY B 1 115 ? 14.961 5.574 -24.5 1 98.12 115 GLY B C 1
ATOM 3148 O O . GLY B 1 115 ? 14.938 4.402 -24.891 1 98.12 115 GLY B O 1
ATOM 3149 N N . LYS B 1 116 ? 15.148 5.902 -23.234 1 98.31 116 LYS B N 1
ATOM 3150 C CA . LYS B 1 116 ? 15.445 4.871 -22.234 1 98.31 116 LYS B CA 1
ATOM 3151 C C . LYS B 1 116 ? 14.195 4.488 -21.453 1 98.31 116 LYS B C 1
ATOM 3153 O O . LYS B 1 116 ? 13.109 5.023 -21.703 1 98.31 116 LYS B O 1
ATOM 3158 N N . ILE B 1 117 ? 14.352 3.469 -20.609 1 98 117 ILE B N 1
ATOM 3159 C CA . ILE B 1 117 ? 13.25 2.959 -19.797 1 98 117 ILE B CA 1
ATOM 3160 C C . ILE B 1 117 ? 13.438 3.379 -18.344 1 98 117 ILE B C 1
ATOM 3162 O O . ILE B 1 117 ? 14.516 3.18 -17.766 1 98 117 ILE B O 1
ATOM 3166 N N . ILE B 1 118 ? 12.391 3.957 -17.766 1 98.69 118 ILE B N 1
ATOM 3167 C CA . ILE B 1 118 ? 12.398 4.383 -16.375 1 98.69 118 ILE B CA 1
ATOM 3168 C C . ILE B 1 118 ? 11.297 3.666 -15.609 1 98.69 118 ILE B C 1
ATOM 3170 O O . ILE B 1 118 ? 10.125 3.721 -16 1 98.69 118 ILE B O 1
ATOM 3174 N N . ALA B 1 119 ? 11.68 2.973 -14.523 1 98.25 119 ALA B N 1
ATOM 3175 C CA . ALA B 1 119 ? 10.703 2.289 -13.68 1 98.25 119 ALA B CA 1
ATOM 3176 C C . ALA B 1 119 ? 10.398 3.107 -12.43 1 98.25 119 ALA B C 1
ATOM 3178 O O . ALA B 1 119 ? 11.297 3.664 -11.805 1 98.25 119 ALA B O 1
ATOM 3179 N N . THR B 1 120 ? 9.109 3.223 -12.031 1 98.56 120 THR B N 1
ATOM 3180 C CA . THR B 1 120 ? 8.703 3.988 -10.852 1 98.56 120 THR B CA 1
ATOM 3181 C C . THR B 1 120 ? 7.262 3.674 -10.469 1 98.56 120 THR B C 1
ATOM 3183 O O . THR B 1 120 ? 6.488 3.182 -11.297 1 98.56 120 THR B O 1
ATOM 3186 N N . GLU B 1 121 ? 6.953 3.912 -9.227 1 96.88 121 GLU B N 1
ATOM 3187 C CA . GLU B 1 121 ? 5.551 3.904 -8.812 1 96.88 121 GLU B CA 1
ATOM 3188 C C . GLU B 1 121 ? 4.867 5.223 -9.156 1 96.88 121 GLU B C 1
ATOM 3190 O O . GLU B 1 121 ? 3.641 5.285 -9.266 1 96.88 121 GLU B O 1
ATOM 3195 N N . LEU B 1 122 ? 5.629 6.262 -9.352 1 98 122 LEU B N 1
ATOM 3196 C CA . LEU B 1 122 ? 5.141 7.609 -9.625 1 98 122 LEU B CA 1
ATOM 3197 C C . LEU B 1 122 ? 5.16 7.898 -11.125 1 98 122 LEU B C 1
ATOM 3199 O O . LEU B 1 122 ? 5.84 8.828 -11.57 1 98 122 LEU B O 1
ATOM 3203 N N . VAL B 1 123 ? 4.348 7.262 -11.859 1 98.25 123 VAL B N 1
ATOM 3204 C CA . VAL B 1 123 ? 4.426 7.211 -13.312 1 98.25 123 VAL B CA 1
ATOM 3205 C C . VAL B 1 123 ? 4.035 8.57 -13.898 1 98.25 123 VAL B C 1
ATOM 3207 O O . VAL B 1 123 ? 4.797 9.164 -14.664 1 98.25 123 VAL B O 1
ATOM 3210 N N . ALA B 1 124 ? 2.879 9.117 -13.555 1 98.12 124 ALA B N 1
ATOM 3211 C CA . ALA B 1 124 ? 2.396 10.375 -14.125 1 98.12 124 ALA B CA 1
ATOM 3212 C C . ALA B 1 124 ? 3.346 11.523 -13.805 1 98.12 124 ALA B C 1
ATOM 3214 O O . ALA B 1 124 ? 3.676 12.328 -14.68 1 98.12 124 ALA B O 1
ATOM 3215 N N . THR B 1 125 ? 3.773 11.562 -12.609 1 98.62 125 THR B N 1
ATOM 3216 C CA . THR B 1 125 ? 4.699 12.609 -12.18 1 98.62 125 THR B CA 1
ATOM 3217 C C . THR B 1 125 ? 6.012 12.516 -12.953 1 98.62 125 THR B C 1
ATOM 3219 O O . THR B 1 125 ? 6.547 13.523 -13.406 1 98.62 125 THR B O 1
ATOM 3222 N N . THR B 1 126 ? 6.473 11.289 -13.125 1 98.75 126 THR B N 1
ATOM 3223 C CA . THR B 1 126 ? 7.727 11.078 -13.836 1 98.75 126 THR B CA 1
ATOM 3224 C C . THR B 1 126 ? 7.586 11.453 -15.305 1 98.75 126 THR B C 1
ATOM 3226 O O . THR B 1 126 ? 8.477 12.078 -15.883 1 98.75 126 THR B O 1
ATOM 3229 N N . LYS B 1 127 ? 6.461 11.148 -15.867 1 98.75 127 LYS B N 1
ATOM 3230 C CA . LYS B 1 127 ? 6.203 11.547 -17.25 1 98.75 127 LYS B CA 1
ATOM 3231 C C . LYS B 1 127 ? 6.211 13.062 -17.391 1 98.75 127 LYS B C 1
ATOM 3233 O O . LYS B 1 127 ? 6.801 13.594 -18.344 1 98.75 127 LYS B O 1
ATOM 3238 N N . ARG B 1 128 ? 5.59 13.75 -16.516 1 98.56 128 ARG B N 1
ATOM 3239 C CA . ARG B 1 128 ? 5.559 15.211 -16.547 1 98.56 128 ARG B CA 1
ATOM 3240 C C . ARG B 1 128 ? 6.961 15.789 -16.391 1 98.56 128 ARG B C 1
ATOM 3242 O O . ARG B 1 128 ? 7.316 16.766 -17.062 1 98.56 128 ARG B O 1
ATOM 3249 N N . TYR B 1 129 ? 7.645 15.203 -15.469 1 98.69 129 TYR B N 1
ATOM 3250 C CA . TYR B 1 129 ? 9.023 15.617 -15.258 1 98.69 129 TYR B CA 1
ATOM 3251 C C . TYR B 1 129 ? 9.844 15.477 -16.547 1 98.69 129 TYR B C 1
ATOM 3253 O O . TYR B 1 129 ? 10.586 16.391 -16.922 1 98.69 129 TYR B O 1
ATOM 3261 N N . MET B 1 130 ? 9.734 14.289 -17.219 1 98.75 130 MET B N 1
ATOM 3262 C CA . MET B 1 130 ? 10.453 14.062 -18.469 1 98.75 130 MET B CA 1
ATOM 3263 C C . MET B 1 130 ? 10.023 15.07 -19.531 1 98.75 130 MET B C 1
ATOM 3265 O O . MET B 1 130 ? 10.859 15.641 -20.234 1 98.75 130 MET B O 1
ATOM 3269 N N . ALA B 1 131 ? 8.766 15.289 -19.609 1 98.5 131 ALA B N 1
ATOM 3270 C CA . ALA B 1 131 ? 8.227 16.234 -20.594 1 98.5 131 ALA B CA 1
ATOM 3271 C C . ALA B 1 131 ? 8.758 17.641 -20.359 1 98.5 131 ALA B C 1
ATOM 3273 O O . ALA B 1 131 ? 9.117 18.344 -21.297 1 98.5 131 ALA B O 1
ATOM 3274 N N . LYS B 1 132 ? 8.758 18.031 -19.141 1 98.44 132 LYS B N 1
ATOM 3275 C CA . LYS B 1 132 ? 9.266 19.359 -18.766 1 98.44 132 LYS B CA 1
ATOM 3276 C C . LYS B 1 132 ? 10.703 19.547 -19.266 1 98.44 132 LYS B C 1
ATOM 3278 O O . LYS B 1 132 ? 11.102 20.656 -19.594 1 98.44 132 LYS B O 1
ATOM 3283 N N . HIS B 1 133 ? 11.445 18.453 -19.312 1 98.38 133 HIS B N 1
ATOM 3284 C CA . HIS B 1 133 ? 12.844 18.516 -19.703 1 98.38 133 HIS B CA 1
ATOM 3285 C C . HIS B 1 133 ? 13 18.203 -21.188 1 98.38 133 HIS B C 1
ATOM 3287 O O . HIS B 1 133 ? 14.125 18.141 -21.703 1 98.38 133 HIS B O 1
ATOM 3293 N N . GLY B 1 134 ? 11.891 17.891 -21.859 1 98.38 134 GLY B N 1
ATOM 3294 C CA . GLY B 1 134 ? 11.945 17.625 -23.297 1 98.38 134 GLY B CA 1
ATOM 3295 C C . GLY B 1 134 ? 12.539 16.266 -23.625 1 98.38 134 GLY B C 1
ATOM 3296 O O . GLY B 1 134 ? 13.18 16.109 -24.656 1 98.38 134 GLY B O 1
ATOM 3297 N N . VAL B 1 135 ? 12.5 15.352 -22.688 1 98.69 135 VAL B N 1
ATOM 3298 C CA . VAL B 1 135 ? 13.086 14.023 -22.875 1 98.69 135 VAL B CA 1
ATOM 3299 C C . VAL B 1 135 ? 11.984 13 -23.094 1 98.69 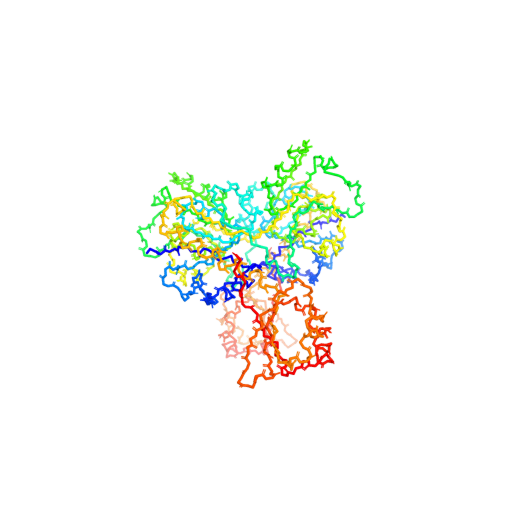135 VAL B C 1
ATOM 3301 O O . VAL B 1 135 ? 10.992 12.969 -22.375 1 98.69 135 VAL B O 1
ATOM 3304 N N . LYS B 1 136 ? 12.094 12.188 -24.125 1 98.25 136 LYS B N 1
ATOM 3305 C CA . LYS B 1 136 ? 11.172 11.094 -24.406 1 98.25 136 LYS B CA 1
ATOM 3306 C C . LYS B 1 136 ? 11.727 9.766 -23.891 1 98.25 136 LYS B C 1
ATOM 3308 O O . LYS B 1 136 ? 12.703 9.242 -24.438 1 98.25 136 LYS B O 1
ATOM 3313 N N . ALA B 1 137 ? 11.148 9.273 -22.844 1 98.19 137 ALA B N 1
ATOM 3314 C CA . ALA B 1 137 ? 11.5 7.988 -22.25 1 98.19 137 ALA B CA 1
ATOM 3315 C C . ALA B 1 137 ? 10.25 7.145 -21.984 1 98.19 137 ALA B C 1
ATOM 3317 O O . ALA B 1 137 ? 9.141 7.676 -21.891 1 98.19 137 ALA B O 1
ATOM 3318 N N . LYS B 1 138 ? 10.406 5.855 -22.031 1 97.5 138 LYS B N 1
ATOM 3319 C CA . LYS B 1 138 ? 9.32 4.969 -21.609 1 97.5 138 LYS B CA 1
ATOM 3320 C C . LYS B 1 138 ? 9.258 4.855 -20.094 1 97.5 138 LYS B C 1
ATOM 3322 O O . LYS B 1 138 ? 10.18 4.336 -19.469 1 97.5 138 LYS B O 1
ATOM 3327 N N . VAL B 1 139 ? 8.219 5.371 -19.469 1 98.31 139 VAL B N 1
ATOM 3328 C CA . VAL B 1 139 ? 8.031 5.289 -18.016 1 98.31 139 VAL B CA 1
ATOM 3329 C C . VAL B 1 139 ? 7.062 4.152 -17.688 1 98.31 139 VAL B C 1
ATOM 3331 O O . VAL B 1 139 ? 5.926 4.145 -18.156 1 98.31 139 VAL B O 1
ATOM 3334 N N . GLU B 1 140 ? 7.547 3.191 -16.875 1 96.44 140 GLU B N 1
ATOM 3335 C CA . GLU B 1 140 ? 6.703 2.041 -16.578 1 96.44 140 GLU B CA 1
ATOM 3336 C C . GLU B 1 140 ? 6.469 1.917 -15.07 1 96.44 140 GLU B C 1
ATOM 3338 O O . GLU B 1 140 ? 7.344 2.254 -14.266 1 96.44 140 GLU B O 1
ATOM 3343 N N . PHE B 1 141 ? 5.289 1.373 -14.734 1 96.38 141 PHE B N 1
ATOM 3344 C CA . PHE B 1 141 ? 4.914 1.173 -13.344 1 96.38 141 PHE B CA 1
ATOM 3345 C C . PHE B 1 141 ? 5.738 0.052 -12.719 1 96.38 141 PHE B C 1
ATOM 3347 O O . PHE B 1 141 ? 5.891 -1.018 -13.312 1 96.38 141 PHE B O 1
ATOM 3354 N N . SER B 1 142 ? 6.305 0.346 -11.547 1 95.56 142 SER B N 1
ATOM 3355 C CA . SER B 1 142 ? 7.051 -0.638 -10.773 1 95.56 142 SER B CA 1
ATOM 3356 C C . SER B 1 142 ? 6.195 -1.223 -9.656 1 95.56 142 SER B C 1
ATOM 3358 O O . SER B 1 142 ? 5.602 -0.481 -8.867 1 95.56 142 SER B O 1
ATOM 3360 N N . TRP B 1 143 ? 6.102 -2.543 -9.57 1 92.81 143 TRP B N 1
ATOM 3361 C CA . TRP B 1 143 ? 5.355 -3.24 -8.531 1 92.81 143 TRP B CA 1
ATOM 3362 C C . TRP B 1 143 ? 6.234 -3.508 -7.312 1 92.81 143 TRP B C 1
ATOM 3364 O O . TRP B 1 143 ? 6.191 -4.598 -6.734 1 92.81 143 TRP B O 1
ATOM 3374 N N . GLY B 1 144 ? 7.211 -2.609 -7.059 1 87.31 144 GLY B N 1
ATOM 3375 C CA . GLY B 1 144 ? 8.086 -2.748 -5.906 1 87.31 144 GLY B CA 1
ATOM 3376 C C . GLY B 1 144 ? 9.492 -3.184 -6.273 1 87.31 144 GLY B C 1
ATOM 3377 O O . GLY B 1 144 ? 9.789 -3.418 -7.445 1 87.31 144 GLY B O 1
ATOM 3378 N N . ALA B 1 145 ? 10.375 -3.213 -5.273 1 86.81 145 ALA B N 1
ATOM 3379 C CA . ALA B 1 145 ? 11.797 -3.529 -5.418 1 86.81 145 ALA B CA 1
ATOM 3380 C C . ALA B 1 145 ? 12.406 -2.797 -6.609 1 86.81 145 ALA B C 1
ATOM 3382 O O . ALA B 1 145 ? 13.086 -3.404 -7.438 1 86.81 145 ALA B O 1
ATOM 3383 N N . THR B 1 146 ? 12.102 -1.537 -6.633 1 94.94 146 THR B N 1
ATOM 3384 C CA . THR B 1 146 ? 12.453 -0.736 -7.801 1 94.94 146 THR B CA 1
ATOM 3385 C C . THR B 1 146 ? 13.969 -0.592 -7.918 1 94.94 146 THR B C 1
ATOM 3387 O O . THR B 1 146 ? 14.508 -0.582 -9.023 1 94.94 146 THR B O 1
ATOM 3390 N N . GLU B 1 147 ? 14.648 -0.705 -6.801 1 93.88 147 GLU B N 1
ATOM 3391 C CA . GLU B 1 147 ? 16.078 -0.418 -6.738 1 93.88 147 GLU B CA 1
ATOM 3392 C C . GLU B 1 147 ? 16.891 -1.55 -7.355 1 93.88 147 GLU B C 1
ATOM 3394 O O . GLU B 1 147 ? 18.078 -1.379 -7.648 1 93.88 147 GLU B O 1
ATOM 3399 N N . VAL B 1 148 ? 16.297 -2.625 -7.582 1 90.94 148 VAL B N 1
ATOM 3400 C CA . VAL B 1 148 ? 17.062 -3.758 -8.078 1 90.94 148 VAL B CA 1
ATOM 3401 C C . VAL B 1 148 ? 16.875 -3.887 -9.586 1 90.94 148 VAL B C 1
ATOM 3403 O O . VAL B 1 148 ? 17.484 -4.75 -10.227 1 90.94 148 VAL B O 1
ATOM 3406 N N . LYS B 1 149 ? 16.109 -3.021 -10.203 1 94.56 149 LYS B N 1
ATOM 3407 C CA . LYS B 1 149 ? 15.719 -3.189 -11.602 1 94.56 149 LYS B CA 1
ATOM 3408 C C . LYS B 1 149 ? 16.828 -2.732 -12.539 1 94.56 149 LYS B C 1
ATOM 3410 O O . LYS B 1 149 ? 17.094 -3.379 -13.555 1 94.56 149 LYS B O 1
ATOM 3415 N N . PRO B 1 150 ? 17.562 -1.601 -12.25 1 95.94 150 PRO B N 1
ATOM 3416 C CA . PRO B 1 150 ? 18.672 -1.212 -13.125 1 95.94 150 PRO B CA 1
ATOM 3417 C C . PRO B 1 150 ? 19.922 -2.062 -12.914 1 95.94 150 PRO B C 1
ATOM 3419 O O . PRO B 1 150 ? 20.234 -2.443 -11.781 1 95.94 150 PRO B O 1
ATOM 3422 N N . PRO B 1 151 ? 20.547 -2.395 -13.961 1 94.56 151 PRO B N 1
ATOM 3423 C CA . PRO B 1 151 ? 20.359 -1.969 -15.352 1 94.56 151 PRO B CA 1
ATOM 3424 C C . PRO B 1 151 ? 19.609 -2.996 -16.188 1 94.56 151 PRO B C 1
ATOM 3426 O O . PRO B 1 151 ? 19.344 -2.762 -17.375 1 94.56 151 PRO B O 1
ATOM 3429 N N . VAL B 1 152 ? 19.141 -3.982 -15.633 1 92.25 152 VAL B N 1
ATOM 3430 C CA . VAL B 1 152 ? 18.688 -5.117 -16.438 1 92.25 152 VAL B CA 1
ATOM 3431 C C . VAL B 1 152 ? 17.234 -4.891 -16.859 1 92.25 152 VAL B C 1
ATOM 3433 O O . VAL B 1 152 ? 16.938 -4.914 -18.062 1 92.25 152 VAL B O 1
ATOM 3436 N N . LEU B 1 153 ? 16.422 -4.516 -15.945 1 94.5 153 LEU B N 1
ATOM 3437 C CA . LEU B 1 153 ? 14.992 -4.438 -16.234 1 94.5 153 LEU B CA 1
ATOM 3438 C C . LEU B 1 153 ? 14.586 -3.014 -16.578 1 94.5 153 LEU B C 1
ATOM 3440 O O . LEU B 1 153 ? 13.516 -2.793 -17.156 1 94.5 153 LEU B O 1
ATOM 3444 N N . ALA B 1 154 ? 15.43 -2.078 -16.234 1 96.81 154 ALA B N 1
ATOM 3445 C CA . ALA B 1 154 ? 15.258 -0.661 -16.547 1 96.81 154 ALA B CA 1
ATOM 3446 C C . ALA B 1 154 ? 16.594 0.059 -16.609 1 96.81 154 ALA B C 1
ATOM 3448 O O . ALA B 1 154 ? 17.594 -0.431 -16.094 1 96.81 154 ALA B O 1
ATOM 3449 N N . ASP B 1 155 ? 16.625 1.235 -17.312 1 98.19 155 ASP B N 1
ATOM 3450 C CA . ASP B 1 155 ? 17.844 2.023 -17.391 1 98.19 155 ASP B CA 1
ATOM 3451 C C . ASP B 1 155 ? 18 2.934 -16.172 1 98.19 155 ASP B C 1
ATOM 3453 O O . ASP B 1 155 ? 19.125 3.234 -15.758 1 98.19 155 ASP B O 1
ATOM 3457 N N . ALA B 1 156 ? 16.891 3.324 -15.695 1 98.81 156 ALA B N 1
ATOM 3458 C CA . ALA B 1 156 ? 16.828 4.246 -14.562 1 98.81 156 ALA B CA 1
ATOM 3459 C C . ALA B 1 156 ? 15.555 4.039 -13.758 1 98.81 156 ALA B C 1
ATOM 3461 O O . ALA B 1 156 ? 14.648 3.328 -14.188 1 98.81 156 ALA B O 1
ATOM 3462 N N . ILE B 1 157 ? 15.609 4.656 -12.555 1 98.81 157 ILE B N 1
ATOM 3463 C CA . ILE B 1 157 ? 14.414 4.578 -11.727 1 98.81 157 ILE B CA 1
ATOM 3464 C C . ILE B 1 157 ? 14.117 5.949 -11.117 1 98.81 157 ILE B C 1
ATOM 3466 O O . ILE B 1 157 ? 15.008 6.805 -11.047 1 98.81 157 ILE B O 1
ATOM 3470 N N . VAL B 1 158 ? 12.898 6.176 -10.797 1 98.75 158 VAL B N 1
ATOM 3471 C CA . VAL B 1 158 ? 12.477 7.23 -9.883 1 98.75 158 VAL B CA 1
ATOM 3472 C C . VAL B 1 158 ? 11.93 6.613 -8.594 1 98.75 158 VAL B C 1
ATOM 3474 O O . VAL B 1 158 ? 10.977 5.84 -8.625 1 98.75 158 VAL B O 1
ATOM 3477 N N . GLU B 1 159 ? 12.547 7.043 -7.492 1 97.62 159 GLU B N 1
ATOM 3478 C CA . GLU B 1 159 ? 12.242 6.398 -6.215 1 97.62 159 GLU B CA 1
ATOM 3479 C C . GLU B 1 159 ? 12.328 7.395 -5.062 1 97.62 159 GLU B C 1
ATOM 3481 O O . GLU B 1 159 ? 13.117 8.344 -5.105 1 97.62 159 GLU B O 1
ATOM 3486 N N . VAL B 1 160 ? 11.5 7.047 -4.082 1 95.38 160 VAL B N 1
ATOM 3487 C CA . VAL B 1 160 ? 11.492 7.898 -2.896 1 95.38 160 VAL B CA 1
ATOM 3488 C C . VAL B 1 160 ? 12.648 7.523 -1.98 1 95.38 160 VAL B C 1
ATOM 3490 O O . VAL B 1 160 ? 12.969 6.344 -1.818 1 95.38 160 VAL B O 1
ATOM 3493 N N . THR B 1 161 ? 13.359 8.547 -1.461 1 93 161 THR B N 1
ATOM 3494 C CA . THR B 1 161 ? 14.484 8.281 -0.565 1 93 161 THR B CA 1
ATOM 3495 C C . THR B 1 161 ? 14.578 9.359 0.514 1 93 161 THR B C 1
ATOM 3497 O O . THR B 1 161 ? 14.195 10.508 0.288 1 93 161 THR B O 1
ATOM 3500 N N . GLU B 1 162 ? 14.984 8.906 1.623 1 85.62 162 GLU B N 1
ATOM 3501 C CA . GLU B 1 162 ? 15.273 9.836 2.707 1 85.62 162 GLU B CA 1
ATOM 3502 C C . GLU B 1 162 ? 16.781 10.055 2.857 1 85.62 162 GLU B C 1
ATOM 3504 O O . GLU B 1 162 ? 17.266 11.18 2.709 1 85.62 162 GLU B O 1
ATOM 3509 N N . THR B 1 163 ? 17.5 8.977 2.924 1 84.06 163 THR B N 1
ATOM 3510 C CA . THR B 1 163 ? 18.938 9.078 3.16 1 84.06 163 THR B CA 1
ATOM 3511 C C . THR B 1 163 ? 19.719 8.648 1.923 1 84.06 163 THR B C 1
ATOM 3513 O O . THR B 1 163 ? 20.922 8.945 1.803 1 84.06 163 THR B O 1
ATOM 3516 N N . GLY B 1 164 ? 19.094 7.883 1.128 1 89.88 164 GLY B N 1
ATOM 3517 C CA . GLY B 1 164 ? 19.766 7.352 -0.042 1 89.88 164 GLY B CA 1
ATOM 3518 C C . GLY B 1 164 ? 20.453 6.023 0.217 1 89.88 164 GLY B C 1
ATOM 3519 O O . GLY B 1 164 ? 21.094 5.461 -0.679 1 89.88 164 GLY B O 1
ATOM 3520 N N . SER B 1 165 ? 20.328 5.457 1.31 1 90.69 165 SER B N 1
ATOM 3521 C CA . SER B 1 165 ? 21.031 4.25 1.708 1 90.69 165 SER B CA 1
ATOM 3522 C C . SER B 1 165 ? 20.656 3.064 0.828 1 90.69 165 SER B C 1
ATOM 3524 O O . SER B 1 165 ? 21.516 2.314 0.374 1 90.69 165 SER B O 1
ATOM 3526 N N . SER B 1 166 ? 19.359 2.857 0.576 1 91.38 166 SER B N 1
ATOM 3527 C CA . SER B 1 166 ? 18.906 1.746 -0.252 1 91.38 166 SER B CA 1
ATOM 3528 C C . SER B 1 166 ? 19.453 1.858 -1.673 1 91.38 166 SER B C 1
ATOM 3530 O O . SER B 1 166 ? 19.812 0.852 -2.285 1 91.38 166 SER B O 1
ATOM 3532 N N . LEU B 1 167 ? 19.547 3.057 -2.182 1 96 167 LEU B N 1
ATOM 3533 C CA . LEU B 1 167 ? 20.078 3.285 -3.521 1 96 167 LEU B CA 1
ATOM 3534 C C . LEU B 1 167 ? 21.562 2.932 -3.588 1 96 167 LEU B C 1
ATOM 3536 O O . LEU B 1 167 ? 22 2.236 -4.508 1 96 167 LEU B O 1
ATOM 3540 N N . ARG B 1 168 ? 22.219 3.379 -2.574 1 95.81 168 ARG B N 1
ATOM 3541 C CA . ARG B 1 168 ? 23.656 3.084 -2.521 1 95.81 168 ARG B CA 1
ATOM 3542 C C . ARG B 1 168 ? 23.891 1.584 -2.412 1 95.81 168 ARG B C 1
ATOM 3544 O O . ARG B 1 168 ? 24.797 1.047 -3.068 1 95.81 168 ARG B O 1
ATOM 3551 N N . ALA B 1 169 ? 23.141 0.92 -1.649 1 93.06 169 ALA B N 1
ATOM 3552 C CA . ALA B 1 169 ? 23.266 -0.523 -1.462 1 93.06 169 ALA B CA 1
ATOM 3553 C C . ALA B 1 169 ? 23.062 -1.266 -2.781 1 93.06 169 ALA B C 1
ATOM 3555 O O . ALA B 1 169 ? 23.578 -2.371 -2.961 1 93.06 169 ALA B O 1
ATOM 3556 N N . ASN B 1 170 ? 22.375 -0.63 -3.711 1 94.38 170 ASN B N 1
ATOM 3557 C CA . ASN B 1 170 ? 22.109 -1.259 -5 1 94.38 170 ASN B CA 1
ATOM 3558 C C . ASN B 1 170 ? 22.953 -0.629 -6.109 1 94.38 170 ASN B C 1
ATOM 3560 O O . ASN B 1 170 ? 22.625 -0.764 -7.293 1 94.38 170 ASN B O 1
ATOM 3564 N N . LYS B 1 171 ? 23.969 0.078 -5.695 1 97.06 171 LYS B N 1
ATOM 3565 C CA . LYS B 1 171 ? 24.969 0.653 -6.598 1 97.06 171 LYS B CA 1
ATOM 3566 C C . LYS B 1 171 ? 24.312 1.617 -7.59 1 97.06 171 LYS B C 1
ATOM 3568 O O . LYS B 1 171 ? 24.609 1.58 -8.781 1 97.06 171 LYS B O 1
ATOM 3573 N N . LEU B 1 172 ? 23.422 2.404 -6.984 1 98.38 172 LEU B N 1
ATOM 3574 C CA . LEU B 1 172 ? 22.781 3.455 -7.77 1 98.38 172 LEU B CA 1
ATOM 3575 C C . LEU B 1 172 ? 23.25 4.832 -7.309 1 98.38 172 LEU B C 1
ATOM 3577 O O . LEU B 1 172 ? 23.547 5.031 -6.129 1 98.38 172 LEU B O 1
ATOM 3581 N N . LYS B 1 173 ? 23.312 5.766 -8.297 1 98.38 173 LYS B N 1
ATOM 3582 C CA . LYS B 1 173 ? 23.594 7.164 -7.988 1 98.38 173 LYS B CA 1
ATOM 3583 C C . LYS B 1 173 ? 22.422 8.055 -8.383 1 98.38 173 LYS B C 1
ATOM 3585 O O . LYS B 1 173 ? 21.766 7.809 -9.398 1 98.38 173 LYS B O 1
ATOM 3590 N N . ILE B 1 174 ? 22.234 9.102 -7.574 1 98.19 174 ILE B N 1
ATOM 3591 C CA . ILE B 1 174 ? 21.188 10.086 -7.836 1 98.19 174 ILE B CA 1
ATOM 3592 C C . ILE B 1 174 ? 21.688 11.125 -8.828 1 98.19 174 ILE B C 1
ATOM 3594 O O . ILE B 1 174 ? 22.766 11.688 -8.648 1 98.19 174 ILE B O 1
ATOM 3598 N N . ILE B 1 175 ? 20.875 11.43 -9.836 1 98.5 175 ILE B N 1
ATOM 3599 C CA . ILE B 1 175 ? 21.375 12.414 -10.789 1 98.5 175 ILE B CA 1
ATOM 3600 C C . ILE B 1 175 ? 20.469 13.641 -10.797 1 98.5 175 ILE B C 1
ATOM 3602 O O . ILE B 1 175 ? 20.812 14.672 -11.367 1 98.5 175 ILE B O 1
ATOM 3606 N N . ASP B 1 176 ? 19.281 13.492 -10.148 1 98.44 176 ASP B N 1
ATOM 3607 C CA . ASP B 1 176 ? 18.391 14.641 -10.031 1 98.44 176 ASP B CA 1
ATOM 3608 C C . ASP B 1 176 ? 17.281 14.383 -9 1 98.44 176 ASP B C 1
ATOM 3610 O O . ASP B 1 176 ? 17.062 13.242 -8.602 1 98.44 176 ASP B O 1
ATOM 3614 N N . THR B 1 177 ? 16.688 15.461 -8.539 1 98.06 177 THR B N 1
ATOM 3615 C CA . THR B 1 177 ? 15.484 15.391 -7.715 1 98.06 177 THR B CA 1
ATOM 3616 C C . THR B 1 177 ? 14.242 15.688 -8.555 1 98.06 177 THR B C 1
ATOM 3618 O O . THR B 1 177 ? 14.141 16.75 -9.164 1 98.06 177 THR B O 1
ATOM 3621 N N . VAL B 1 178 ? 13.328 14.773 -8.516 1 98.5 178 VAL B N 1
ATOM 3622 C CA . VAL B 1 178 ? 12.117 14.883 -9.32 1 98.5 178 VAL B CA 1
ATOM 3623 C C . VAL B 1 178 ? 11.055 15.672 -8.555 1 98.5 178 VAL B C 1
ATOM 3625 O O . VAL B 1 178 ? 10.344 16.5 -9.133 1 98.5 178 VAL B O 1
ATOM 3628 N N . LEU B 1 179 ? 10.969 15.391 -7.293 1 97.5 179 LEU B N 1
ATOM 3629 C CA . LEU B 1 179 ? 9.922 15.992 -6.473 1 97.5 179 LEU B CA 1
ATOM 3630 C C . LEU B 1 179 ? 10.281 15.922 -4.992 1 97.5 179 LEU B C 1
ATOM 3632 O O . LEU B 1 179 ? 10.75 14.883 -4.512 1 97.5 179 LEU B O 1
ATOM 3636 N N . GLU B 1 180 ? 10.172 17.031 -4.324 1 95.12 180 GLU B N 1
ATOM 3637 C CA . GLU B 1 180 ? 10.172 17.016 -2.865 1 95.12 180 GLU B CA 1
ATOM 3638 C C . GLU B 1 180 ? 8.758 16.844 -2.314 1 95.12 180 GLU B C 1
ATOM 3640 O O . GLU B 1 180 ? 7.809 17.422 -2.852 1 95.12 180 GLU B O 1
ATOM 3645 N N . SER B 1 181 ? 8.719 16.047 -1.25 1 94.69 181 SER B N 1
ATOM 3646 C CA . SER B 1 181 ? 7.383 15.742 -0.755 1 94.69 181 SER B CA 1
ATOM 3647 C C . SER B 1 181 ? 7.34 15.75 0.77 1 94.69 181 SER B C 1
ATOM 3649 O O . SER B 1 181 ? 8.352 15.477 1.425 1 94.69 181 SER B O 1
ATOM 3651 N N . ASN B 1 182 ? 6.238 16.078 1.318 1 93.25 182 ASN B N 1
ATOM 3652 C CA . ASN B 1 182 ? 5.879 15.984 2.729 1 93.25 182 ASN B CA 1
ATOM 3653 C C . ASN B 1 182 ? 4.41 15.617 2.912 1 93.25 182 ASN B C 1
ATOM 3655 O O . ASN B 1 182 ? 3.631 15.672 1.958 1 93.25 182 ASN B O 1
ATOM 3659 N N . THR B 1 183 ? 4.078 15.25 4.113 1 95.25 183 THR B N 1
ATOM 3660 C CA . THR B 1 183 ? 2.684 14.93 4.398 1 95.25 183 THR B CA 1
ATOM 3661 C C . THR B 1 183 ? 1.824 16.188 4.406 1 95.25 183 THR B C 1
ATOM 3663 O O . THR B 1 183 ? 2.258 17.234 4.883 1 95.25 183 THR B O 1
ATOM 3666 N N . GLN B 1 184 ? 0.621 16.047 3.906 1 96.88 184 GLN B N 1
ATOM 3667 C CA . GLN B 1 184 ? -0.347 17.125 3.904 1 96.88 184 GLN B CA 1
ATOM 3668 C C . GLN B 1 184 ? -1.703 16.672 4.43 1 96.88 184 GLN B C 1
ATOM 3670 O O . GLN B 1 184 ? -2.111 15.531 4.184 1 96.88 184 GLN B O 1
ATOM 3675 N N . LEU B 1 185 ? -2.285 17.547 5.219 1 98.56 185 LEU B N 1
ATOM 3676 C CA . LEU B 1 185 ? -3.717 17.422 5.473 1 98.56 185 LEU B CA 1
ATOM 3677 C C . LEU B 1 185 ? -4.523 18.047 4.332 1 98.56 185 LEU B C 1
ATOM 3679 O O . LEU B 1 185 ? -4.316 19.203 3.975 1 98.56 185 LEU B O 1
ATOM 3683 N N . ILE B 1 186 ? -5.395 17.234 3.736 1 98.88 186 ILE B N 1
ATOM 3684 C CA . ILE B 1 186 ? -6.145 17.703 2.582 1 98.88 186 ILE B CA 1
ATOM 3685 C C . ILE B 1 186 ? -7.645 17.594 2.857 1 98.88 186 ILE B C 1
ATOM 3687 O O . ILE B 1 186 ? -8.062 16.844 3.752 1 98.88 186 ILE B O 1
ATOM 3691 N N . ALA B 1 187 ? -8.43 18.359 2.104 1 98.94 187 ALA B N 1
ATOM 3692 C CA . ALA B 1 187 ? -9.883 18.344 2.268 1 98.94 187 ALA B CA 1
ATOM 3693 C C . ALA B 1 187 ? -10.586 18.312 0.915 1 98.94 187 ALA B C 1
ATOM 3695 O O . ALA B 1 187 ? -10.078 18.859 -0.066 1 98.94 187 ALA B O 1
ATOM 3696 N N . ASN B 1 188 ? -11.711 17.656 0.911 1 98.81 188 ASN B N 1
ATOM 3697 C CA . ASN B 1 188 ? -12.625 17.766 -0.222 1 98.81 188 ASN B CA 1
ATOM 3698 C C . ASN B 1 188 ? -13.156 19.188 -0.381 1 98.81 188 ASN B C 1
ATOM 3700 O O . ASN B 1 188 ? -13.461 19.859 0.609 1 98.81 188 ASN B O 1
ATOM 3704 N N . LYS B 1 189 ? -13.367 19.625 -1.598 1 98.62 189 LYS B N 1
ATOM 3705 C CA . LYS B 1 189 ? -13.797 21 -1.866 1 98.62 189 LYS B CA 1
ATOM 3706 C C . LYS B 1 189 ? -15.156 21.281 -1.236 1 98.62 189 LYS B C 1
ATOM 3708 O O . LYS B 1 189 ? -15.344 22.312 -0.588 1 98.62 189 LYS B O 1
ATOM 3713 N N . ALA B 1 190 ? -16.094 20.375 -1.436 1 98.25 190 ALA B N 1
ATOM 3714 C CA . ALA B 1 190 ? -17.438 20.578 -0.883 1 98.25 190 ALA B CA 1
ATOM 3715 C C . ALA B 1 190 ? -17.406 20.578 0.643 1 98.25 190 ALA B C 1
ATOM 3717 O O . ALA B 1 190 ? -18.109 21.359 1.282 1 98.25 190 ALA B O 1
ATOM 3718 N N . SER B 1 191 ? -16.578 19.719 1.202 1 98.19 191 SER B N 1
ATOM 3719 C CA . SER B 1 191 ? -16.422 19.672 2.652 1 98.19 191 SER B CA 1
ATOM 3720 C C . SER B 1 191 ? -15.812 20.953 3.186 1 98.19 191 SER B C 1
ATOM 3722 O O . SER B 1 191 ? -16.203 21.438 4.254 1 98.19 191 SER B O 1
ATOM 3724 N N . TRP B 1 192 ? -14.898 21.516 2.492 1 98.44 192 TRP B N 1
ATOM 3725 C CA . TRP B 1 192 ? -14.25 22.766 2.898 1 98.44 192 TRP B CA 1
ATOM 3726 C C . TRP B 1 192 ? -15.219 23.938 2.834 1 98.44 192 TRP B C 1
ATOM 3728 O O . TRP B 1 192 ? -15.078 24.906 3.584 1 98.44 192 TRP B O 1
ATOM 3738 N N . GLU B 1 193 ? -16.203 23.844 2.012 1 98 193 GLU B N 1
ATOM 3739 C CA . GLU B 1 193 ? -17.203 24.906 1.879 1 98 193 GLU B CA 1
ATOM 3740 C C . GLU B 1 193 ? -18.266 24.797 2.973 1 98 193 GLU B C 1
ATOM 3742 O O . GLU B 1 193 ? -19.031 25.75 3.197 1 98 193 GLU B O 1
ATOM 3747 N N . ASP B 1 194 ? -18.391 23.719 3.537 1 97.75 194 ASP B N 1
ATOM 3748 C CA . ASP B 1 194 ? -19.281 23.531 4.676 1 97.75 194 ASP B CA 1
ATOM 3749 C C . ASP B 1 194 ? -18.703 24.188 5.934 1 97.75 194 ASP B C 1
ATOM 3751 O O . ASP B 1 194 ? -17.656 23.781 6.422 1 97.75 194 ASP B O 1
ATOM 3755 N N . PRO B 1 195 ? -19.391 25.125 6.492 1 97.12 195 PRO B N 1
ATOM 3756 C CA . PRO B 1 195 ? -18.797 25.906 7.594 1 97.12 195 PRO B CA 1
ATOM 3757 C C . PRO B 1 195 ? -18.484 25.031 8.812 1 97.12 195 PRO B C 1
ATOM 3759 O O . PRO B 1 195 ? -17.469 25.266 9.484 1 97.12 195 PRO B O 1
ATOM 3762 N N . GLU B 1 196 ? -19.266 24.094 9.109 1 96.69 196 GLU B N 1
ATOM 3763 C CA . GLU B 1 196 ? -19.031 23.234 10.273 1 96.69 196 GLU B CA 1
ATOM 3764 C C . GLU B 1 196 ? -17.828 22.328 10.062 1 96.69 196 GLU B C 1
ATOM 3766 O O . GLU B 1 196 ? -16.969 22.203 10.945 1 96.69 196 GLU B O 1
ATOM 3771 N N . LYS B 1 197 ? -17.734 21.703 8.953 1 97.81 197 LYS B N 1
ATOM 3772 C CA . LYS B 1 197 ? -16.594 20.844 8.641 1 97.81 197 LYS B CA 1
ATOM 3773 C C . LYS B 1 197 ? -15.297 21.641 8.56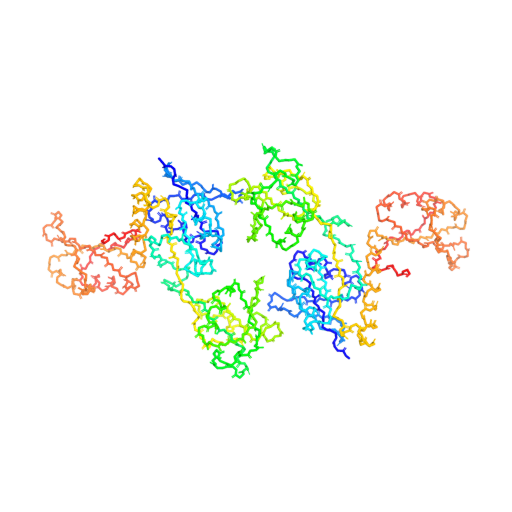2 1 97.81 197 LYS B C 1
ATOM 3775 O O . LYS B 1 197 ? -14.258 21.188 9.039 1 97.81 197 LYS B O 1
ATOM 3780 N N . ARG B 1 198 ? -15.422 22.766 7.984 1 97.81 198 ARG B N 1
ATOM 3781 C CA . ARG B 1 198 ? -14.242 23.625 7.875 1 97.81 198 ARG B CA 1
ATOM 3782 C C . ARG B 1 198 ? -13.719 24 9.258 1 97.81 198 ARG B C 1
ATOM 3784 O O . ARG B 1 198 ? -12.508 23.953 9.5 1 97.81 198 ARG B O 1
ATOM 3791 N N . ARG B 1 199 ? -14.602 24.422 10.078 1 97 199 ARG B N 1
ATOM 3792 C CA . ARG B 1 199 ? -14.195 24.781 11.438 1 97 199 ARG B CA 1
ATOM 3793 C C . ARG B 1 199 ? -13.484 23.625 12.117 1 97 199 ARG B C 1
ATOM 3795 O O . ARG B 1 199 ? -12.43 23.812 12.734 1 97 199 ARG B O 1
ATOM 3802 N N . LYS B 1 200 ? -14.078 22.438 11.984 1 97.19 200 LYS B N 1
ATOM 3803 C CA . LYS B 1 200 ? -13.484 21.25 12.594 1 97.19 200 LYS B CA 1
ATOM 3804 C C . LYS B 1 200 ? -12.094 20.984 12.016 1 97.19 200 LYS B C 1
ATOM 3806 O O . LYS B 1 200 ? -11.164 20.672 12.758 1 97.19 200 LYS B O 1
ATOM 3811 N N . LEU B 1 201 ? -11.961 21.078 10.773 1 98.19 201 LEU B N 1
ATOM 3812 C CA . LEU B 1 201 ? -10.688 20.828 10.109 1 98.19 201 LEU B CA 1
ATOM 3813 C C . LEU B 1 201 ? -9.656 21.875 10.516 1 98.19 201 LEU B C 1
ATOM 3815 O O . LEU B 1 201 ? -8.469 21.562 10.664 1 98.19 201 LEU B O 1
ATOM 3819 N N . GLU B 1 202 ? -10.055 23.094 10.672 1 97.38 202 GLU B N 1
ATOM 3820 C CA . GLU B 1 202 ? -9.156 24.156 11.133 1 97.38 202 GLU B CA 1
ATOM 3821 C C . GLU B 1 202 ? -8.672 23.875 12.555 1 97.38 202 GLU B C 1
ATOM 3823 O O . GLU B 1 202 ? -7.508 24.141 12.875 1 97.38 202 GLU B O 1
ATOM 3828 N N . ASP B 1 203 ? -9.586 23.391 13.32 1 96.38 203 ASP B N 1
ATOM 3829 C CA . ASP B 1 203 ? -9.195 23 14.672 1 96.38 203 ASP B CA 1
ATOM 3830 C C . ASP B 1 203 ? -8.156 21.891 14.648 1 96.38 203 ASP B C 1
ATOM 3832 O O . ASP B 1 203 ? -7.141 21.953 15.344 1 96.38 203 ASP B O 1
ATOM 3836 N N . ILE B 1 204 ? -8.43 20.891 13.852 1 97.44 204 ILE B N 1
ATOM 3837 C CA . ILE B 1 204 ? -7.508 19.766 13.711 1 97.44 204 ILE B CA 1
ATOM 3838 C C . ILE B 1 204 ? -6.145 20.266 13.234 1 97.44 204 ILE B C 1
ATOM 3840 O O . ILE B 1 204 ? -5.109 19.891 13.789 1 97.44 204 ILE B O 1
ATOM 3844 N N . ARG B 1 205 ? -6.188 21.094 12.258 1 97.62 205 ARG B N 1
ATOM 3845 C CA . ARG B 1 205 ? -4.961 21.688 11.734 1 97.62 205 ARG B CA 1
ATOM 3846 C C . ARG B 1 205 ? -4.168 22.375 12.836 1 97.62 205 ARG B C 1
ATOM 3848 O O . ARG B 1 205 ? -2.963 22.172 12.977 1 97.62 205 ARG B O 1
ATOM 3855 N N . MET B 1 206 ? -4.887 23.172 13.57 1 96.38 206 MET B N 1
ATOM 3856 C CA . MET B 1 206 ? -4.242 23.922 14.641 1 96.38 206 MET B CA 1
ATOM 3857 C C . MET B 1 206 ? -3.598 22.984 15.656 1 96.38 206 MET B C 1
ATOM 3859 O O . MET B 1 206 ? -2.449 23.172 16.047 1 96.38 206 MET B O 1
ATOM 3863 N N . LEU B 1 207 ? -4.289 21.984 16.016 1 95.62 207 LEU B N 1
ATOM 3864 C CA . LEU B 1 207 ? -3.809 21.047 17.016 1 95.62 207 LEU B CA 1
ATOM 3865 C C . LEU B 1 207 ? -2.645 20.219 16.484 1 95.62 207 LEU B C 1
ATOM 3867 O O . LEU B 1 207 ? -1.658 20 17.203 1 95.62 207 LEU B O 1
ATOM 3871 N N . LEU B 1 208 ? -2.729 19.734 15.281 1 96.12 208 LEU B N 1
ATOM 3872 C CA . LEU B 1 208 ? -1.642 18.969 14.688 1 96.12 208 LEU B CA 1
ATOM 3873 C C . LEU B 1 208 ? -0.392 19.828 14.523 1 96.12 208 LEU B C 1
ATOM 3875 O O . LEU B 1 208 ? 0.719 19.375 14.812 1 96.12 208 LEU B O 1
ATOM 3879 N N . GLN B 1 209 ? -0.575 21 14.086 1 94.56 209 GLN B N 1
ATOM 3880 C CA . GLN B 1 209 ? 0.557 21.906 13.945 1 94.56 209 GLN B CA 1
ATOM 3881 C C . GLN B 1 209 ? 1.189 22.203 15.305 1 94.56 209 GLN B C 1
ATOM 3883 O O . GLN B 1 209 ? 2.414 22.297 15.414 1 94.56 209 GLN B O 1
ATOM 3888 N N . GLY B 1 210 ? 0.349 22.375 16.281 1 92.44 210 GLY B N 1
ATOM 3889 C CA . GLY B 1 210 ? 0.864 22.531 17.625 1 92.44 210 GLY B CA 1
ATOM 3890 C C . GLY B 1 210 ? 1.72 21.375 18.078 1 92.44 210 GLY B C 1
ATOM 3891 O O . GLY B 1 210 ? 2.768 21.562 18.703 1 92.44 210 GLY B O 1
ATOM 3892 N N . ALA B 1 211 ? 1.212 20.219 17.781 1 93.31 211 ALA B N 1
ATOM 3893 C CA . ALA B 1 211 ? 1.968 19.016 18.109 1 93.31 211 ALA B CA 1
ATOM 3894 C C . ALA B 1 211 ? 3.32 19 17.406 1 93.31 211 ALA B C 1
ATOM 3896 O O . ALA B 1 211 ? 4.336 18.641 18.016 1 93.31 211 ALA B O 1
ATOM 3897 N N . ILE B 1 212 ? 3.311 19.359 16.219 1 92.25 212 ILE B N 1
ATOM 3898 C CA . ILE B 1 212 ? 4.539 19.359 15.43 1 92.25 212 ILE B CA 1
ATOM 3899 C C . ILE B 1 212 ? 5.504 20.406 16 1 92.25 212 ILE B C 1
ATOM 3901 O O . ILE B 1 212 ? 6.707 20.156 16.109 1 92.25 212 ILE B O 1
ATOM 3905 N N . ASN B 1 213 ? 4.98 21.516 16.391 1 89.62 213 ASN B N 1
ATOM 3906 C CA . ASN B 1 213 ? 5.797 22.578 16.953 1 89.62 213 ASN B CA 1
ATOM 3907 C C . ASN B 1 213 ? 6.488 22.125 18.25 1 89.62 213 ASN B C 1
ATOM 3909 O O . ASN B 1 213 ? 7.551 22.641 18.594 1 89.62 213 ASN B O 1
ATOM 3913 N N . ALA B 1 214 ? 5.914 21.188 18.875 1 89.56 214 ALA B N 1
ATOM 3914 C CA . ALA B 1 214 ? 6.434 20.75 20.172 1 89.56 214 ALA B CA 1
ATOM 3915 C C . ALA B 1 214 ? 7.496 19.656 19.984 1 89.56 214 ALA B C 1
ATOM 3917 O O . ALA B 1 214 ? 8.219 19.328 20.938 1 89.56 214 ALA B O 1
ATOM 3918 N N . LEU B 1 215 ? 7.441 19.125 18.828 1 87.06 215 LEU B N 1
ATOM 3919 C CA . LEU B 1 215 ? 8.414 18.062 18.594 1 87.06 215 LEU B CA 1
ATOM 3920 C C . LEU B 1 215 ? 9.836 18.562 18.859 1 87.06 215 LEU B C 1
ATOM 3922 O O . LEU B 1 215 ? 10.211 19.641 18.406 1 87.06 215 LEU B O 1
ATOM 3926 N N . GLY B 1 216 ? 10.602 17.828 19.641 1 85.25 216 GLY B N 1
ATOM 3927 C CA . GLY B 1 216 ? 11.984 18.156 19.938 1 85.25 216 GLY B CA 1
ATOM 3928 C C . GLY B 1 216 ? 12.125 19.234 21 1 85.25 216 GLY B C 1
ATOM 3929 O O . GLY B 1 216 ? 13.219 19.75 21.219 1 85.25 216 GLY B O 1
ATOM 3930 N N . LYS B 1 217 ? 10.953 19.562 21.625 1 88.69 217 LYS B N 1
ATOM 3931 C CA . LYS B 1 217 ? 10.969 20.578 22.672 1 88.69 217 LYS B CA 1
ATOM 3932 C C . LYS B 1 217 ? 10.562 19.984 24.016 1 88.69 217 LYS B C 1
ATOM 3934 O O . LYS B 1 217 ? 9.875 18.953 24.062 1 88.69 217 LYS B O 1
ATOM 3939 N N . VAL B 1 218 ? 11.016 20.641 25.094 1 90.25 218 VAL B N 1
ATOM 3940 C CA . VAL B 1 218 ? 10.648 20.25 26.453 1 90.25 218 VAL B CA 1
ATOM 3941 C C . VAL B 1 218 ? 10.438 21.5 27.312 1 90.25 218 VAL B C 1
ATOM 3943 O O . VAL B 1 218 ? 10.938 22.578 26.969 1 90.25 218 VAL B O 1
ATOM 3946 N N . GLY B 1 219 ? 9.633 21.328 28.359 1 89.94 219 GLY B N 1
ATOM 3947 C CA . GLY B 1 219 ? 9.523 22.328 29.406 1 89.94 219 GLY B CA 1
ATOM 3948 C C . GLY B 1 219 ? 10.5 22.109 30.547 1 89.94 219 GLY B C 1
ATOM 3949 O O . GLY B 1 219 ? 10.812 20.969 30.891 1 89.94 219 GLY B O 1
ATOM 3950 N N . LEU B 1 220 ? 10.898 23.156 31.125 1 88.94 220 LEU B N 1
ATOM 3951 C CA . LEU B 1 220 ? 11.773 23.156 32.281 1 88.94 220 LEU B CA 1
ATOM 3952 C C . LEU B 1 220 ? 11.258 24.094 33.375 1 88.94 220 LEU B C 1
ATOM 3954 O O . LEU B 1 220 ? 10.898 25.234 33.094 1 88.94 220 LEU B O 1
ATOM 3958 N N . MET B 1 221 ? 11.148 23.562 34.594 1 92 221 MET B N 1
ATOM 3959 C CA . MET B 1 221 ? 10.797 24.375 35.75 1 92 221 MET B CA 1
ATOM 3960 C C . MET B 1 221 ? 11.836 24.234 36.875 1 92 221 MET B C 1
ATOM 3962 O O . MET B 1 221 ? 12.367 23.141 37.094 1 92 221 MET B O 1
ATOM 3966 N N . LEU B 1 222 ? 12.008 25.25 37.5 1 90.31 222 LEU B N 1
ATOM 3967 C CA . LEU B 1 222 ? 12.953 25.25 38.594 1 90.31 222 LEU B CA 1
ATOM 3968 C C . LEU B 1 222 ? 12.656 26.375 39.594 1 90.31 222 LEU B C 1
ATOM 3970 O O . LEU B 1 222 ? 11.953 27.328 39.25 1 90.31 222 LEU B O 1
ATOM 3974 N N . ASN B 1 223 ? 13.125 26.188 40.719 1 92.06 223 ASN B N 1
ATOM 3975 C CA . ASN B 1 223 ? 13.117 27.234 41.75 1 92.06 223 ASN B CA 1
ATOM 3976 C C . ASN B 1 223 ? 14.492 27.891 41.875 1 92.06 223 ASN B C 1
ATOM 3978 O O . ASN B 1 223 ? 15.516 27.25 41.625 1 92.06 223 ASN B O 1
ATOM 3982 N N . VAL B 1 224 ? 14.297 29.094 42.25 1 91.38 224 VAL B N 1
ATOM 3983 C CA . VAL B 1 224 ? 15.539 29.828 42.438 1 91.38 224 VAL B CA 1
ATOM 3984 C C . VAL B 1 224 ? 15.352 30.922 43.469 1 91.38 224 VAL B C 1
ATOM 3986 O O . VAL B 1 224 ? 14.297 31.547 43.531 1 91.38 224 VAL B O 1
ATOM 3989 N N . HIS B 1 225 ? 16.312 30.969 44.25 1 93.19 225 HIS B N 1
ATOM 3990 C CA . HIS B 1 225 ? 16.344 32.125 45.156 1 93.19 225 HIS B CA 1
ATOM 3991 C C . HIS B 1 225 ? 16.453 33.406 44.344 1 93.19 225 HIS B C 1
ATOM 3993 O O . HIS B 1 225 ? 17.141 33.469 43.344 1 93.19 225 HIS B O 1
ATOM 3999 N N . LYS B 1 226 ? 15.922 34.406 44.812 1 92 226 LYS B N 1
ATOM 4000 C CA . LYS B 1 226 ? 15.883 35.719 44.125 1 92 226 LYS B CA 1
ATOM 4001 C C . LYS B 1 226 ? 17.297 36.188 43.781 1 92 226 LYS B C 1
ATOM 4003 O O . LYS B 1 226 ? 17.516 36.781 42.75 1 92 226 LYS B O 1
ATOM 4008 N N . ASP B 1 227 ? 18.141 35.812 44.719 1 91.62 227 ASP B N 1
ATOM 4009 C CA . ASP B 1 227 ? 19.5 36.281 44.562 1 91.62 227 ASP B CA 1
ATOM 4010 C C . ASP B 1 227 ? 20.188 35.625 43.375 1 91.62 227 ASP B C 1
ATOM 4012 O O . ASP B 1 227 ? 21.172 36.188 42.844 1 91.62 227 ASP B O 1
ATOM 4016 N N . ASN B 1 228 ? 19.688 34.562 43.031 1 89.88 228 ASN B N 1
ATOM 4017 C CA . ASN B 1 228 ? 20.344 33.812 41.969 1 89.88 228 ASN B CA 1
ATOM 4018 C C . ASN B 1 228 ? 19.578 33.875 40.656 1 89.88 228 ASN B C 1
ATOM 4020 O O . ASN B 1 228 ? 19.938 33.219 39.688 1 89.88 228 ASN B O 1
ATOM 4024 N N . LEU B 1 229 ? 18.5 34.562 40.594 1 90.81 229 LEU B N 1
ATOM 4025 C CA . LEU B 1 229 ? 17.609 34.625 39.438 1 90.81 229 LEU B CA 1
ATOM 4026 C C . LEU B 1 229 ? 18.375 35.062 38.188 1 90.81 229 LEU B C 1
ATOM 4028 O O . LEU B 1 229 ? 18.234 34.469 37.125 1 90.81 229 LEU B O 1
ATOM 4032 N N . LYS B 1 230 ? 19.125 36.062 38.312 1 90.88 230 LYS B N 1
ATOM 4033 C CA . LYS B 1 230 ? 19.875 36.594 37.156 1 90.88 230 LYS B CA 1
ATOM 4034 C C . LYS B 1 230 ? 20.812 35.531 36.594 1 90.88 230 LYS B C 1
ATOM 4036 O O . LYS B 1 230 ? 20.938 35.375 35.375 1 90.88 230 LYS B O 1
ATOM 4041 N N . ALA B 1 231 ? 21.469 34.812 37.406 1 91.25 231 ALA B N 1
ATOM 4042 C CA . ALA B 1 231 ? 22.391 33.75 37 1 91.25 231 ALA B CA 1
ATOM 4043 C C . ALA B 1 231 ? 21.656 32.625 36.281 1 91.25 231 ALA B C 1
ATOM 4045 O O . ALA B 1 231 ? 22.125 32.156 35.219 1 91.25 231 ALA B O 1
ATOM 4046 N N . VAL B 1 232 ? 20.594 32.312 36.844 1 90.44 232 VAL B N 1
ATOM 4047 C CA . VAL B 1 232 ? 19.781 31.25 36.25 1 90.44 232 VAL B CA 1
ATOM 4048 C C . VAL B 1 232 ? 19.266 31.688 34.906 1 90.44 232 VAL B C 1
ATOM 4050 O O . VAL B 1 232 ? 19.344 30.938 33.938 1 90.44 232 VAL B O 1
ATOM 4053 N N . LEU B 1 233 ? 18.781 32.875 34.781 1 88.88 233 LEU B N 1
ATOM 4054 C CA . LEU B 1 233 ? 18.266 33.406 33.5 1 88.88 233 LEU B CA 1
ATOM 4055 C C . LEU B 1 233 ? 19.375 33.5 32.469 1 88.88 233 LEU B C 1
ATOM 4057 O O . LEU B 1 233 ? 19.125 33.344 31.281 1 88.88 233 LEU B O 1
ATOM 4061 N N . GLY B 1 234 ? 20.531 33.688 32.906 1 87.69 234 GLY B N 1
ATOM 4062 C CA . GLY B 1 234 ? 21.688 33.781 32.031 1 87.69 234 GLY B CA 1
ATOM 4063 C C . GLY B 1 234 ? 22.047 32.438 31.375 1 87.69 234 GLY B C 1
ATOM 4064 O O . GLY B 1 234 ? 22.703 32.406 30.328 1 87.69 234 GLY B O 1
ATOM 4065 N N . VAL B 1 235 ? 21.719 31.406 32.094 1 88.94 235 VAL B N 1
ATOM 4066 C CA . VAL B 1 235 ? 22.016 30.062 31.609 1 88.94 235 VAL B CA 1
ATOM 4067 C C . VAL B 1 235 ? 21.016 29.656 30.547 1 88.94 235 VAL B C 1
ATOM 4069 O O . VAL B 1 235 ? 21.344 28.922 29.625 1 88.94 235 VAL B O 1
ATOM 4072 N N . LEU B 1 236 ? 19.797 30.172 30.781 1 86 236 LEU B N 1
ATOM 4073 C CA . LEU B 1 236 ? 18.719 29.797 29.859 1 86 236 LEU B CA 1
ATOM 4074 C C . LEU B 1 236 ? 18.953 30.422 28.484 1 86 236 LEU B C 1
ATOM 4076 O O . LEU B 1 236 ? 19.453 31.531 28.375 1 86 236 LEU B O 1
ATOM 4080 N N . PRO B 1 237 ? 18.672 29.641 27.562 1 75.44 237 PRO B N 1
ATOM 4081 C CA . PRO B 1 237 ? 18.844 30.203 26.219 1 75.44 237 PRO B CA 1
ATOM 4082 C C . PRO B 1 237 ? 18.031 31.484 26.016 1 75.44 237 PRO B C 1
ATOM 4084 O O . PRO B 1 237 ? 16.953 31.641 26.609 1 75.44 237 PRO B O 1
ATOM 4087 N N . ALA B 1 238 ? 18.734 32.594 25.625 1 55.97 238 ALA B N 1
ATOM 4088 C CA . ALA B 1 238 ? 18.359 34 25.469 1 55.97 238 ALA B CA 1
ATOM 4089 C C . ALA B 1 238 ? 16.875 34.125 25.125 1 55.97 238 ALA B C 1
ATOM 4091 O O . ALA B 1 238 ? 16.203 35.062 25.578 1 55.97 238 ALA B O 1
ATOM 4092 N N . LEU B 1 239 ? 16.516 33.469 24.266 1 53.59 239 LEU B N 1
ATOM 4093 C CA . LEU B 1 239 ? 15.312 33.906 23.562 1 53.59 239 LEU B CA 1
ATOM 4094 C C . LEU B 1 239 ? 14.07 33.594 24.391 1 53.59 239 LEU B C 1
ATOM 4096 O O . LEU B 1 239 ? 12.969 34.031 24.031 1 53.59 239 LEU B O 1
ATOM 4100 N N . LYS B 1 240 ? 14.289 32.938 25.406 1 59.81 240 LYS B N 1
ATOM 4101 C CA . LYS B 1 240 ? 12.992 32.531 25.953 1 59.81 240 LYS B CA 1
ATOM 4102 C C . LYS B 1 240 ? 12.695 33.281 27.25 1 59.81 240 LYS B C 1
ATOM 4104 O O . LYS B 1 240 ? 13.617 33.625 28.016 1 59.81 240 LYS B O 1
ATOM 4109 N N . ARG B 1 241 ? 11.586 34.188 27.203 1 72.38 241 ARG B N 1
ATOM 4110 C CA . ARG B 1 241 ? 11.062 34.875 28.375 1 72.38 241 ARG B CA 1
ATOM 4111 C C . ARG B 1 241 ? 10.414 33.875 29.344 1 72.38 241 ARG B C 1
ATOM 4113 O O . ARG B 1 241 ? 9.219 33.594 29.234 1 72.38 241 ARG B O 1
ATOM 4120 N N . PRO B 1 242 ? 11.391 33.312 30 1 78.81 242 PRO B N 1
ATOM 4121 C CA . PRO B 1 242 ? 10.805 32.375 30.969 1 78.81 242 PRO B CA 1
ATOM 4122 C C . PRO B 1 242 ? 9.727 33 31.828 1 78.81 242 PRO B C 1
ATOM 4124 O O . PRO B 1 242 ? 9.688 34.219 31.969 1 78.81 242 PRO B O 1
ATOM 4127 N N . THR B 1 243 ? 8.836 32.281 32.219 1 77.62 243 THR B N 1
ATOM 4128 C CA . THR B 1 243 ? 7.852 32.719 33.188 1 77.62 243 THR B CA 1
ATOM 4129 C C . THR B 1 243 ? 8.43 32.688 34.594 1 77.62 243 THR B C 1
ATOM 4131 O O . THR B 1 243 ? 9.031 31.672 35 1 77.62 243 THR B O 1
ATOM 4134 N N . ILE B 1 244 ? 8.352 33.781 35.25 1 82.31 244 ILE B N 1
ATOM 4135 C CA . ILE B 1 244 ? 8.805 33.844 36.625 1 82.31 244 ILE B CA 1
ATOM 4136 C C . ILE B 1 244 ? 7.609 34 37.562 1 82.31 244 ILE B C 1
ATOM 4138 O O . ILE B 1 244 ? 6.762 34.875 37.344 1 82.31 244 ILE B O 1
ATOM 4142 N N . SER B 1 245 ? 7.555 33.188 38.5 1 80.06 245 SER B N 1
ATOM 4143 C CA . SER B 1 245 ? 6.449 33.25 39.469 1 80.06 245 SER B CA 1
ATOM 4144 C C . SER B 1 245 ? 6.957 33.25 40.906 1 80.06 245 SER B C 1
ATOM 4146 O O . SER B 1 245 ? 8.047 32.75 41.156 1 80.06 245 SER B O 1
ATOM 4148 N N . HIS B 1 246 ? 6.109 33.812 41.781 1 82.75 246 HIS B N 1
ATOM 4149 C CA . HIS B 1 246 ? 6.469 33.844 43.188 1 82.75 246 HIS B CA 1
ATOM 4150 C C . HIS B 1 246 ? 6.035 32.594 43.906 1 82.75 246 HIS B C 1
ATOM 4152 O O . HIS B 1 246 ? 5.004 32 43.562 1 82.75 246 HIS B O 1
ATOM 4158 N N . LEU B 1 247 ? 6.859 32.281 44.875 1 79.12 247 LEU B N 1
ATOM 4159 C CA . LEU B 1 247 ? 6.535 31.156 45.75 1 79.12 247 LEU B CA 1
ATOM 4160 C C . LEU B 1 247 ? 5.965 31.656 47.062 1 79.12 247 LEU B C 1
ATOM 4162 O O . LEU B 1 247 ? 5.738 32.844 47.25 1 79.12 247 LEU B O 1
ATOM 4166 N N . SER B 1 248 ? 5.484 30.562 47.906 1 82.69 248 SER B N 1
ATOM 4167 C CA . SER B 1 248 ? 4.996 30.891 49.219 1 82.69 248 SER B CA 1
ATOM 4168 C C . SER B 1 248 ? 6.059 31.625 50.031 1 82.69 248 SER B C 1
ATOM 4170 O O . SER B 1 248 ? 5.73 32.5 50.844 1 82.69 248 SER B O 1
ATOM 4172 N N . ASP B 1 249 ? 7.246 31.219 49.844 1 83.19 249 ASP B N 1
ATOM 4173 C CA . ASP B 1 249 ? 8.391 31.938 50.375 1 83.19 249 ASP B CA 1
ATOM 4174 C C . ASP B 1 249 ? 8.812 33.094 49.469 1 83.19 249 ASP B C 1
ATOM 4176 O O . ASP B 1 249 ? 9.188 32.844 48.312 1 83.19 249 ASP B O 1
ATOM 4180 N N . ASP B 1 250 ? 8.734 34.156 49.875 1 85.5 250 ASP B N 1
ATOM 4181 C CA . ASP B 1 250 ? 8.922 35.375 49.094 1 85.5 250 ASP B CA 1
ATOM 4182 C C . ASP B 1 250 ? 10.359 35.5 48.594 1 85.5 250 ASP B C 1
ATOM 4184 O O . ASP B 1 250 ? 10.641 36.281 47.688 1 85.5 250 ASP B O 1
ATOM 4188 N N . GLU B 1 251 ? 11.133 34.688 49.125 1 87.44 251 GLU B N 1
ATOM 4189 C CA . GLU B 1 251 ? 12.531 34.812 48.719 1 87.44 251 GLU B CA 1
ATOM 4190 C C . GLU B 1 251 ? 12.844 33.875 47.562 1 87.44 251 GLU B C 1
ATOM 4192 O O . GLU B 1 251 ? 13.938 33.938 47 1 87.44 251 GLU B O 1
ATOM 4197 N N . TRP B 1 252 ? 11.914 33.156 47.25 1 89.56 252 TRP B N 1
ATOM 4198 C CA . TRP B 1 252 ? 12.141 32.188 46.188 1 89.56 252 TRP B CA 1
ATOM 4199 C C . TRP B 1 252 ? 11.188 32.438 45.031 1 89.56 252 TRP B C 1
ATOM 4201 O O . TRP B 1 252 ? 10.055 32.875 45.219 1 89.56 252 TRP B O 1
ATOM 4211 N N . LEU B 1 253 ? 11.711 32.094 43.844 1 89.38 253 LEU B N 1
ATOM 4212 C CA . LEU B 1 253 ? 10.961 32.25 42.594 1 89.38 253 LEU B CA 1
ATOM 4213 C C . LEU B 1 253 ? 10.914 30.922 41.844 1 89.38 253 LEU B C 1
ATOM 4215 O O . LEU B 1 253 ? 11.812 30.078 41.969 1 89.38 253 LEU B O 1
ATOM 4219 N N . ALA B 1 254 ? 9.852 30.812 41.156 1 88.94 254 ALA B N 1
ATOM 4220 C CA . ALA B 1 254 ? 9.742 29.703 40.188 1 88.94 254 ALA B CA 1
ATOM 4221 C C . ALA B 1 254 ? 10 30.188 38.781 1 88.94 254 ALA B C 1
ATOM 4223 O O . ALA B 1 254 ? 9.477 31.219 38.344 1 88.94 254 ALA B O 1
ATOM 4224 N N . VAL B 1 255 ? 10.859 29.438 38 1 88.81 255 VAL B N 1
ATOM 4225 C CA . VAL B 1 255 ? 11.172 29.719 36.625 1 88.81 255 VAL B CA 1
ATOM 4226 C C . VAL B 1 255 ? 10.656 28.594 35.719 1 88.81 255 VAL B C 1
ATOM 4228 O O . VAL B 1 255 ? 10.891 27.422 36 1 88.81 255 VAL B O 1
ATOM 4231 N N . ASN B 1 256 ? 9.867 28.984 34.719 1 89.31 256 ASN B N 1
ATOM 4232 C CA . ASN B 1 256 ? 9.359 28.031 33.75 1 89.31 256 ASN B CA 1
ATOM 4233 C C . ASN B 1 256 ? 9.742 28.453 32.312 1 89.31 256 ASN B C 1
ATOM 4235 O O . ASN B 1 256 ? 9.57 29.609 31.938 1 89.31 256 ASN B O 1
ATOM 4239 N N . THR B 1 257 ? 10.305 27.453 31.516 1 88 257 THR B N 1
ATOM 4240 C CA . THR B 1 257 ? 10.711 27.766 30.156 1 88 257 THR B CA 1
ATOM 4241 C C . THR B 1 257 ? 10.57 26.531 29.266 1 88 257 THR B C 1
ATOM 4243 O O . THR B 1 257 ? 10.375 25.422 29.75 1 88 257 THR B O 1
ATOM 4246 N N . ILE B 1 258 ? 10.508 26.875 27.891 1 88.19 258 ILE B N 1
ATOM 4247 C CA . ILE B 1 258 ? 10.492 25.844 26.859 1 88.19 258 ILE B CA 1
ATOM 4248 C C . ILE B 1 258 ? 11.805 25.891 26.078 1 88.19 258 ILE B C 1
ATOM 4250 O O . ILE B 1 258 ? 12.273 26.953 25.688 1 88.19 258 ILE B O 1
ATOM 4254 N N . LEU B 1 259 ? 12.445 24.703 25.922 1 87.75 259 LEU B N 1
ATOM 4255 C CA . LEU B 1 259 ? 13.711 24.656 25.188 1 87.75 259 LEU B CA 1
ATOM 4256 C C . LEU B 1 259 ? 13.812 23.406 24.328 1 87.75 259 LEU B C 1
ATOM 4258 O O . LEU B 1 259 ? 12.969 22.5 24.438 1 87.75 259 LEU B O 1
ATOM 4262 N N . ASP B 1 260 ? 14.781 23.469 23.484 1 88.69 260 ASP B N 1
ATOM 4263 C CA . ASP B 1 260 ? 15.078 22.281 22.688 1 88.69 260 ASP B CA 1
ATOM 4264 C C . ASP B 1 260 ? 15.586 21.141 23.562 1 88.69 260 ASP B C 1
ATOM 4266 O O . ASP B 1 260 ? 16.469 21.344 24.406 1 88.69 260 ASP B O 1
ATOM 4270 N N . GLU B 1 261 ? 15.031 19.969 23.359 1 88.62 261 GLU B N 1
ATOM 4271 C CA . GLU B 1 261 ? 15.398 18.797 24.141 1 88.62 261 GLU B CA 1
ATOM 4272 C C . GLU B 1 261 ? 16.891 18.5 24.016 1 88.62 261 GLU B C 1
ATOM 4274 O O . GLU B 1 261 ? 17.516 18.062 24.984 1 88.62 261 GLU B O 1
ATOM 4279 N N . SER B 1 262 ? 17.391 18.812 22.906 1 88.62 262 SER B N 1
ATOM 4280 C CA . SER B 1 262 ? 18.797 18.5 22.625 1 88.62 262 SER B CA 1
ATOM 4281 C C . SER B 1 262 ? 19.734 19.344 23.5 1 88.62 262 SER B C 1
ATOM 4283 O O . SER B 1 262 ? 20.906 19.016 23.656 1 88.62 262 SER B O 1
ATOM 4285 N N . THR B 1 263 ? 19.203 20.328 24.156 1 88.44 263 THR B N 1
ATOM 4286 C CA . THR B 1 263 ? 20.062 21.234 24.906 1 88.44 263 THR B CA 1
ATOM 4287 C C . THR B 1 263 ? 19.969 20.922 26.406 1 88.44 263 THR B C 1
ATOM 4289 O O . THR B 1 263 ? 20.781 21.422 27.188 1 88.44 263 THR B O 1
ATOM 4292 N N . VAL B 1 264 ? 19.125 20.094 26.75 1 87.75 264 VAL B N 1
ATOM 4293 C CA . VAL B 1 264 ? 18.75 19.922 28.156 1 87.75 264 VAL B CA 1
ATOM 4294 C C . VAL B 1 264 ? 19.938 19.328 28.938 1 87.75 264 VAL B C 1
ATOM 4296 O O . VAL B 1 264 ? 20.219 19.75 30.062 1 87.75 264 VAL B O 1
ATOM 4299 N N . ARG B 1 265 ? 20.547 18.391 28.359 1 89.19 265 ARG B N 1
ATOM 4300 C CA . ARG B 1 265 ? 21.672 17.734 29.031 1 89.19 265 ARG B CA 1
ATOM 4301 C C . ARG B 1 265 ? 22.766 18.719 29.391 1 89.19 265 ARG B C 1
ATOM 4303 O O . ARG B 1 265 ? 23.453 18.547 30.391 1 89.19 265 ARG B O 1
ATOM 4310 N N . ASP B 1 266 ? 22.828 19.766 28.609 1 90.5 266 ASP B N 1
ATOM 4311 C CA . ASP B 1 266 ? 23.844 20.781 28.859 1 90.5 266 ASP B CA 1
ATOM 4312 C C . ASP B 1 266 ? 23.328 21.844 29.812 1 90.5 266 ASP B C 1
ATOM 4314 O O . ASP B 1 266 ? 24.062 22.344 30.672 1 90.5 266 ASP B O 1
ATOM 4318 N N . ILE B 1 267 ? 22.094 22.109 29.766 1 90.88 267 ILE B N 1
ATOM 4319 C CA . ILE B 1 267 ? 21.531 23.281 30.438 1 90.88 267 ILE B CA 1
ATOM 4320 C C . ILE B 1 267 ? 21.25 22.938 31.906 1 90.88 267 ILE B C 1
ATOM 4322 O O . ILE B 1 267 ? 21.453 23.781 32.781 1 90.88 267 ILE B O 1
ATOM 4326 N N . ILE B 1 268 ? 20.859 21.781 32.281 1 90.81 268 ILE B N 1
ATOM 4327 C CA . ILE B 1 268 ? 20.391 21.453 33.625 1 90.81 268 ILE B CA 1
ATOM 4328 C C . ILE B 1 268 ? 21.547 21.562 34.594 1 90.81 268 ILE B C 1
ATOM 4330 O O . ILE B 1 268 ? 21.422 22.219 35.625 1 90.81 268 ILE B O 1
ATOM 4334 N N . PRO B 1 269 ? 22.656 20.906 34.188 1 91.56 269 PRO B N 1
ATOM 4335 C CA . PRO B 1 269 ? 23.781 21.078 35.125 1 91.56 269 PRO B CA 1
ATOM 4336 C C . PRO B 1 269 ? 24.172 22.547 35.312 1 91.56 269 PRO B C 1
ATOM 4338 O O . PRO B 1 269 ? 24.5 22.969 36.406 1 91.56 269 PRO B O 1
ATOM 4341 N N . ARG B 1 270 ? 24.094 23.266 34.344 1 93.19 270 ARG B N 1
ATOM 4342 C CA . ARG B 1 270 ? 24.438 24.672 34.438 1 93.19 270 ARG B CA 1
ATOM 4343 C C . ARG B 1 270 ? 23.422 25.438 35.281 1 93.19 270 ARG B C 1
ATOM 4345 O O . ARG B 1 270 ? 23.781 26.344 36.031 1 93.19 270 ARG B O 1
ATOM 4352 N N . LEU B 1 271 ? 22.25 25.109 35.188 1 91.5 271 LEU B N 1
ATOM 4353 C CA . LEU B 1 271 ? 21.203 25.719 36 1 91.5 271 LEU B CA 1
ATOM 4354 C C . LEU B 1 271 ? 21.391 25.391 37.5 1 91.5 271 LEU B C 1
ATOM 4356 O O . LEU B 1 271 ? 21.203 26.25 38.344 1 91.5 271 LEU B O 1
ATOM 4360 N N . LYS B 1 272 ? 21.688 24.156 37.719 1 93.44 272 LYS B N 1
ATOM 4361 C CA . LYS B 1 272 ? 21.969 23.75 39.062 1 93.44 272 LYS B CA 1
ATOM 4362 C C . LYS B 1 272 ? 23.125 24.547 39.656 1 93.44 272 LYS B C 1
ATOM 4364 O O . LYS B 1 272 ? 23.047 25.031 40.781 1 93.44 272 LYS B O 1
ATOM 4369 N N . GLN B 1 273 ? 24.141 24.703 38.875 1 94.56 273 GLN B N 1
ATOM 4370 C CA . GLN B 1 273 ? 25.312 25.469 39.281 1 94.56 273 GLN B CA 1
ATOM 4371 C C . GLN B 1 273 ? 24.953 26.938 39.531 1 94.56 273 GLN B C 1
ATOM 4373 O O . GLN B 1 273 ? 25.5 27.578 40.438 1 94.56 273 GLN B O 1
ATOM 4378 N N . ALA B 1 274 ? 24.078 27.344 38.812 1 94.25 274 ALA B N 1
ATOM 4379 C CA . ALA B 1 274 ? 23.703 28.75 38.875 1 94.25 274 ALA B CA 1
ATOM 4380 C C . ALA B 1 274 ? 22.766 29 40.062 1 94.25 274 ALA B C 1
ATOM 4382 O O . ALA B 1 274 ? 22.453 30.156 40.375 1 94.25 274 ALA B O 1
ATOM 4383 N N . GLY B 1 275 ? 22.297 27.922 40.688 1 93.94 275 GLY B N 1
ATOM 4384 C CA . GLY B 1 275 ? 21.469 28.109 41.875 1 93.94 275 GLY B CA 1
ATOM 4385 C C . GLY B 1 275 ? 20.062 27.578 41.688 1 93.94 275 GLY B C 1
ATOM 4386 O O . GLY B 1 275 ? 19.234 27.719 42.594 1 93.94 275 GLY B O 1
ATOM 4387 N N . GLY B 1 276 ? 19.906 27.016 40.562 1 92.81 276 GLY B N 1
ATOM 4388 C CA . GLY B 1 276 ? 18.609 26.391 40.375 1 92.81 276 GLY B CA 1
ATOM 4389 C C . GLY B 1 276 ? 18.391 25.203 41.281 1 92.81 276 GLY B C 1
ATOM 4390 O O . GLY B 1 276 ? 19.312 24.422 41.531 1 92.81 276 GLY B O 1
ATOM 4391 N N . GLU B 1 277 ? 17.141 25.094 41.781 1 93 277 GLU B N 1
ATOM 4392 C CA . GLU B 1 277 ? 16.75 23.969 42.656 1 93 277 GLU B CA 1
ATOM 4393 C C . GLU B 1 277 ? 15.438 23.344 42.188 1 93 277 GLU B C 1
ATOM 4395 O O . GLU B 1 277 ? 14.586 24.031 41.625 1 93 277 GLU B O 1
ATOM 4400 N N . GLY B 1 278 ? 15.367 22.109 42.531 1 92.94 278 GLY B N 1
ATOM 4401 C CA . GLY B 1 278 ? 14.125 21.453 42.156 1 92.94 278 GLY B CA 1
ATOM 4402 C C . GLY B 1 278 ? 13.852 21.484 40.656 1 92.94 278 GLY B C 1
ATOM 4403 O O . GLY B 1 278 ? 12.75 21.828 40.219 1 92.94 278 GLY B O 1
ATOM 4404 N N . ILE B 1 279 ? 14.758 21.25 39.938 1 91 279 ILE B N 1
ATOM 4405 C CA . ILE B 1 279 ? 14.648 21.312 38.469 1 91 279 ILE B CA 1
ATOM 4406 C C . ILE B 1 279 ? 13.828 20.125 37.969 1 91 279 ILE B C 1
ATOM 4408 O O . ILE B 1 279 ? 14.133 18.969 38.281 1 91 279 ILE B O 1
ATOM 4412 N N . VAL B 1 280 ? 12.859 20.5 37.25 1 91.56 280 VAL B N 1
ATOM 4413 C CA . VAL B 1 280 ? 11.969 19.469 36.719 1 91.56 280 VAL B CA 1
ATOM 4414 C C . VAL B 1 280 ? 11.875 19.625 35.188 1 91.56 280 VAL B C 1
ATOM 4416 O O . VAL B 1 280 ? 11.602 20.734 34.688 1 91.56 280 VAL B O 1
ATOM 4419 N N . GLU B 1 281 ? 12.188 18.625 34.469 1 89.06 281 GLU B N 1
ATOM 4420 C CA . GLU B 1 281 ? 11.969 18.531 33.031 1 89.06 281 GLU B CA 1
ATOM 4421 C C . GLU B 1 281 ? 10.688 17.766 32.719 1 89.06 281 GLU B C 1
ATOM 4423 O O . GLU B 1 281 ? 10.422 16.719 33.312 1 89.06 281 GLU B O 1
ATOM 4428 N N . TYR B 1 282 ? 9.891 18.406 31.828 1 90 282 TYR B N 1
ATOM 4429 C CA . TYR B 1 282 ? 8.656 17.719 31.484 1 90 282 TYR B CA 1
ATOM 4430 C C . TYR B 1 282 ? 8.383 17.797 29.984 1 90 282 TYR B C 1
ATOM 4432 O O . TYR B 1 282 ? 8.773 18.766 29.328 1 90 282 TYR B O 1
ATOM 4440 N N . PRO B 1 283 ? 7.801 16.75 29.375 1 88.25 283 PRO B N 1
ATOM 4441 C CA . PRO B 1 283 ? 7.492 16.719 27.938 1 88.25 283 PRO B CA 1
ATOM 4442 C C . PRO B 1 283 ? 6.352 17.672 27.562 1 88.25 283 PRO B C 1
ATOM 4444 O O . PRO B 1 283 ? 5.57 18.078 28.438 1 88.25 283 PRO B O 1
ATOM 4447 N N . LEU B 1 284 ? 6.453 18.172 26.281 1 87.06 284 LEU B N 1
ATOM 4448 C CA . LEU B 1 284 ? 5.395 19 25.719 1 87.06 284 LEU B CA 1
ATOM 4449 C C . LEU B 1 284 ? 4.602 18.219 24.672 1 87.06 284 LEU B C 1
ATOM 4451 O O . LEU B 1 284 ? 5.18 17.531 23.828 1 87.06 284 LEU B O 1
ATOM 4455 N N . ASN B 1 285 ? 3.311 18.359 24.766 1 85.94 285 ASN B N 1
ATOM 4456 C CA . ASN B 1 285 ? 2.475 17.734 23.75 1 85.94 285 ASN B CA 1
ATOM 4457 C C . ASN B 1 285 ? 2.217 18.688 22.578 1 85.94 285 ASN B C 1
ATOM 4459 O O . ASN B 1 285 ? 2.188 18.266 21.422 1 85.94 285 ASN B O 1
ATOM 4463 N N . LYS B 1 286 ? 1.957 19.984 22.922 1 87.56 286 LYS B N 1
ATOM 4464 C CA . LYS B 1 286 ? 1.616 20.953 21.891 1 87.56 286 LYS B CA 1
ATOM 4465 C C . LYS B 1 286 ? 2.158 22.344 22.25 1 87.56 286 LYS B C 1
ATOM 4467 O O . LYS B 1 286 ? 2.244 22.703 23.422 1 87.56 286 LYS B O 1
ATOM 4472 N N . ILE B 1 287 ? 2.613 22.984 21.266 1 82 287 ILE B N 1
ATOM 4473 C CA . ILE B 1 287 ? 2.863 24.422 21.312 1 82 287 ILE B CA 1
ATOM 4474 C C . ILE B 1 287 ? 2.014 25.125 20.25 1 82 287 ILE B C 1
ATOM 4476 O O . ILE B 1 287 ? 2.246 24.969 19.047 1 82 287 ILE B O 1
ATOM 4480 N N . VAL B 1 288 ? 0.941 25.828 20.797 1 80.56 288 VAL B N 1
ATOM 4481 C CA . VAL B 1 288 ? 0.04 26.516 19.875 1 80.56 288 VAL B CA 1
ATOM 4482 C C . VAL B 1 288 ? 0.447 27.969 19.734 1 80.56 288 VAL B C 1
ATOM 4484 O O . VAL B 1 288 ? 0.485 28.703 20.734 1 80.56 288 VAL B O 1
ATOM 4487 N N . LEU B 1 289 ? 0.9 28.438 18.562 1 74.06 289 LEU B N 1
ATOM 4488 C CA . LEU B 1 289 ? 1.373 29.797 18.312 1 74.06 289 LEU B CA 1
ATOM 4489 C C . LEU B 1 289 ? 0.279 30.656 17.688 1 74.06 289 LEU B C 1
ATOM 4491 O O . LEU B 1 289 ? -0.583 30.141 16.969 1 74.06 289 LEU B O 1
#

Secondary structure (DSSP, 8-state):
--EEEEEEESTTHHHHHHHHHHHT--EE--TT-S--EES-TTEEEEEEEHHHHHHHHHTTSSSEEEEEHHHHHHTT---EEEEEE---SSSSS-EEEEEEEETTS---SGGGGTT-EEEES-HHHHHHHHHHTT---EEEE--S-GGG-TTTT-SEEEEEESSSHHHHHTTEEEEEEEEEE-EEEEE-HHHHHSHHHHHHHHHHHHHHHHHHHHTTEEEEEEEEEGGGHHHHHHHS-TT---EEEE-SSTTEEEEEEEEEGGGHHHHHHHHHHTTEEEEEEEE-S----/--EEEEEEESTTHHHHHHHHHHHT--EE--TT-S--EES-TTEEEEEEEHHHHHHHHHTTSSSEEEEEHHHHHHTT---EEEEEE---SSSSS-EEEEEEEETTS---SGGGGTT-EEEES-HHHHHHHHHHTT---EEEE--S-GGG-TTTT-SEEEEEESSSHHHHHTTEEEEEEEEEE-EEEEE-HHHHHSHHHHHHHHHHHHHHHHHHHHTTEEEEEEEEEGGGHHHHHHHS-TT---EEEE-SSTTEEEEEEEEEGGGHHHHHHHHHHTT-EEEEEEE-S----

InterPro domains:
  IPR001348 ATP phosphoribosyltransferase HisG [PTHR21403] (3-288)
  IPR011322 Nitrogen regulatory PII-like, alpha/beta [SSF54913] (217-288)
  IPR013115 Histidine biosynthesis HisG, C-terminal [PF08029] (215-286)
  IPR013115 Histidine biosynthesis HisG, C-terminal [TIGR03455] (188-288)
  IPR013820 ATP phosphoribosyltransferase, catalytic domain [PF01634] (49-209)
  IPR013820 ATP phosphoribosyltransferase, catalytic domain [TIGR00070] (3-187)
  IPR015867 Nitrogen regulatory protein PII/ATP phosphoribosyltransferase, C-terminal [G3DSA:3.30.70.120] (219-288)
  IPR020621 ATP phosphoribosyltransferase HisG, long form [MF_00079] (2-289)

Nearest PDB structures (foldseek):
  4yb5-assembly1_F  TM=8.274E-01  e=5.246E-30  Campylobacter jejuni RM1221
  4yb7-assembly2_L  TM=7.260E-01  e=2.358E-30  Campylobacter jejuni RM1221
  4yb7-assembly1_I  TM=7.122E-01  e=2.507E-30  Campylobacter jejuni RM1221
  5lht-assembly1_A  TM=8.640E-01  e=1.295E-26  Mycobacterium tuberculosis H37Rv
  7dah-assembly1_B-2  TM=7.028E-01  e=7.649E-28  Vibrio cholerae M66-2

Radius of gyration: 32.84 Å; Cα contacts (8 Å, |Δi|>4): 1208; chains: 2; bounding box: 58×105×83 Å

Foldseek 3Di:
DEAEEEAAPDPCRVVRQVLVVLLVWHWADDPPDQWIDIPDPNYTYGYDHLLCQLVCQQVVVGFKYKHKPLSCVLVVHDWAFDDFFQRDDPDSDWKFWFKKFALPDPDQALQVQAAWEEEEQSQSLVVVLCVVVPGDYHYDYDPDPRLQCPPPNGGIYTDIDDPCPSNVVSRMDTNGTSDIMGMTMIGHPVLCVDPVSVVVSNSSNQSSVFQRVQPQKKKKKWKAFPVLVVQLCVLDDPPWPWDWAADPDRRMIMTMTMDGNVCCVPSVVSNVVSGTHPMDIGGRSGDGD/DEAEEEAEPDPCRVVRQVLCVLLVWHWADDPPDQWIDIPDPNYTYGYDHLLCQLVCQQVVVGFKYKHKPLSCVLVVHDWAFDDFAQRDDPDSDWKFWFKKFALPDPDQALQVQAAWEEEEQSQSLVVVLCVVVPGDYHYDYDPDPRLQCPPPNGGIYTDIDDPCPSNVVSRMDTNGTSDIMGMTMIGHPVLCVDPVSVVVSNSSNQSSVFQSVQVQKKKKKWKAFPVLVVQLCVLPDPPWPWDWAADPDRRMIMTMTMDGNVCCVVRVVSNVVSGTHPMDIGGRSGDGD

Organism: Solibacter usitatus (strain Ellin6076) (NCBI:txid234267)

pLDDT: mean 92.43, std 8.97, range [45.84, 98.94]